Protein 6E1Q (pdb70)

B-factor: mean 49.14, std 18.61, range [23.08, 140.23]

Sequence (569 aa):
MLPKFDPTNQKACLSLLEDLTTNVKQIQDSVLEAILSRNAQTEYLRGFLNGQQVDKQNFKKNVPVVTYEEDIRSYIDRIANGEPSDLICCDRPISVLLTTSSGTSGGVPKLIPLTTEDLEQRISFSSSLYAPLLYKHIDGLSEEGKSLIFYFVTRESKTANGLMVRTMVTSFLKSIKQTNSLQVSPHAITTCADTTQSSMYCQLLCGLLERDNVARLGAPFASSFLKVIKFLEDHWPELCSNIRTGRLSDWITDATCTSGIGKFLTAPNPELASLIEQECSKTSWEAILKRLWPKAKCIESIITGTMAQYIPLLEFYSGGLPLTSSFYGSSECFMGVNFNPLCKPSDVSYTIIPCMGYFEFLEVEPVVVDLVDVKIGHDYEPVVTTFSGLYRYRVGDVLRATGFYNNAPHFCCCFVGRQKVVLSIDMDKTYEDDLLKAVTNAKLLLEPHDLMLMDFTSRVDSSSFPGHYVIYWELGSKVKDAKFEPNRDVMEECCFTVEESLDAVYRKGRKNDKNIGPLEIKVVKPGAFDELMNFFLSRGSSVSSQYKTPRSVTNEEALKILEANVISEFLSRKIPSWE

Organism: Arabidopsis thaliana (NCBI:txid3702)

Solvent-accessible surface area: 24630 Å² total; per-residue (Å²): 149,22,61,208,45,74,72,115,66,80,130,41,0,23,48,24,0,68,67,8,0,59,54,1,87,108,34,8,54,73,3,4,109,20,0,0,56,125,0,17,139,2,55,13,0,106,56,73,6,120,34,89,57,60,51,127,29,0,51,148,50,2,52,54,10,38,6,104,87,11,93,62,49,2,67,75,8,15,110,36,68,82,23,73,7,5,1,62,37,99,14,45,12,0,0,30,14,48,27,71,5,58,72,75,66,23,46,1,2,0,0,64,86,12,20,94,22,13,28,39,0,30,40,0,1,22,2,10,6,77,136,69,6,119,24,9,63,145,27,55,8,3,31,7,7,13,18,29,166,82,66,140,19,95,98,36,32,50,10,37,14,37,55,3,5,53,10,58,16,33,155,130,100,168,112,60,10,41,7,43,0,0,39,70,48,7,88,61,44,59,16,0,11,0,0,3,0,0,10,0,0,23,26,28,87,71,1,3,44,0,6,12,30,13,0,20,25,0,37,64,3,3,84,23,0,74,80,56,47,68,59,0,0,48,6,0,80,74,24,172,27,19,127,96,6,106,28,75,41,2,60,96,37,15,45,164,40,15,105,56,91,56,76,126,22,0,44,76,0,40,112,34,3,75,103,108,54,17,83,20,0,0,74,45,0,0,61,100,1,80,1,0,21,5,71,1,22,16,23,2,42,19,5,22,55,17,0,79,50,24,2,29,67,10,49,8,1,2,0,77,14,38,35,14,10,3,29,0,0,0,4,18,83,1,80,19,138,20,88,83,8,19,6,2,2,0,0,0,10,0,2,1,0,0,24,48,35,191,164,64,36,30,18,2,44,79,9,117,81,46,82,49,1,6,2,0,0,0,2,19,2,6,5,4,9,0,81,4,24,12,7,1,94,0,46,13,104,64,71,85,0,0,41,1,23,45,40,6,89,88,110,59,14,4,35,38,99,123,3,98,5,81,26,44,56,0,17,132,0,0,55,48,0,32,105,54,0,117,106,78,114,15,64,12,55,19,2,0,0,34,41,26,79,95,66,208,61,8,26,0,0,0,0,0,20,6,8,40,142,80,146,144,75,201,74,142,14,72,121,114,15,0,28,62,0,0,32,25,0,0,74,34,6,51,44,69,0,47,64,1,20,106,88,54,147,71,4,5,50,0,16,0,14,9,1,133,82,36,0,11,46,78,0,19,75,27,40,36,95,130,32,45,43,33,17,42,31,78,13,43,5,27,7,123,49,128,91,0,20,155,31,0,56,91,27,34,102,26,84,9,53,3,144,94,105,1,63,68,179

Foldseek 3Di:
DADDDDLVDLVRLVVSLLVQQACQVVLLQVQQLVQCQLLVQQLQNCVFQVRDRHVVSQVVGRDQAACVVCVVVVLVVLQPDALSNFANAGFQAWAFFPDDDPPGTRTATDGPVLLVVVLVVVSSCVSLVCVQFPLLQQAAEQEPAAFADWDGGPNGHTYYHSQLVNVVVCVVVHRYLYFLGSNPHHNPVLLRLLLSVLQCLLCLARHAEYEAAALVSVVVSVVSCLVCLLVSLVCQQALHDDPVNPDPSSVVPSCVRSVGHDNPSSVQLCVQSVDLFLFLVVCSSRVNYQAYEYDCAAQNVQCVVVSNRNNNPRAYFYFFDATSHWGFFGFSNGRDDSVPTKTWGRNNGWFKWWAFDVVDIGGQLPDDAQTKTFIQTGHNSRGRRYTPQWIWGFHDGDNSTTITGTQYGAAFFADPDPDGFGSSLLVVLLVQLQVLCVVVQKGFNDKAKYWDPPDDAIEIEMETEMDGRDPPDDDDDDQVSVLVSQQSSQLSTDQVSQCCQPPVVRYDWYKYFYFYPCLQVVLQVVVVVVPDIPSNDDRHRYDDDPVSVVSSVVRTDDMHTHPDRHDHD

Nearest PDB structures (foldseek):
  6e1q-assembly1_A  TM=1.002E+00  e=0.000E+00  Arabidopsis thaliana
  5kod-assembly2_B  TM=7.067E-01  e=5.929E-73  Arabidopsis thaliana
  4eq4-assembly3_A  TM=7.374E-01  e=7.582E-69  Arabidopsis thaliana
  4l39-assembly2_B  TM=7.148E-01  e=4.940E-66  Arabidopsis thaliana
  4l39-assembly1_A  TM=7.129E-01  e=2.773E-64  Arabidopsis thaliana

GO terms:
  GO:0070406 L-glutamine binding (F, IDA)
  GO:0010249 auxin conjugate metabolic process (P, IDA)
  GO:0005829 cytosol (C, HDA)
  GO:0010249 auxin conjugate metabolic process (P, IMP)

Secondary structure (DSSP, 8-state):
-PPP--TT-HHHHHHHHHHHHHSHHHHHHHHHHHHHHHTTTSHHHHHHHTT--SHHHHHHHSPPB-HHHHHHHHHHHHTT--GGGT-SS-EEEEEEEEEESSSSEEEEEEEHH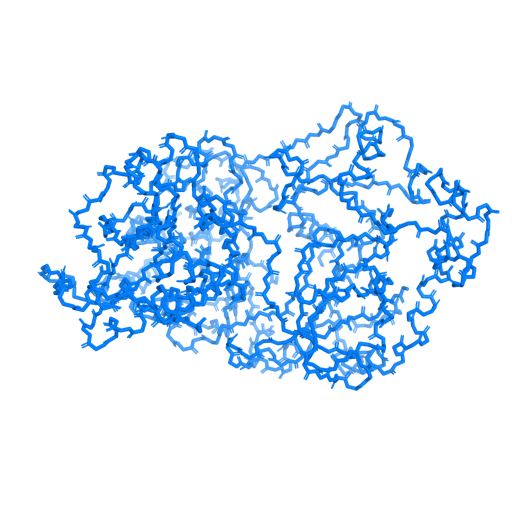HHHHHHHHHHHHHHHHHHHSTTGGGSEEEE-------EE-TT--EEE-HHHHHHHHHHHT--EEE-TTTTS--S-HHHHHHHHHHHHHHTGGGEEEEEEEEHHHHHHHHHHHHHHHHHHHHHHHHT---TT---HHHHHHGGGT--S--HHHHHHHHHHHTSS--TTHHHHHSTT---EEEE-SGGGGGGHHHHHHHHTTPPEE--EEE-SS-EEEE-S-TTS-GGG--EEE-TTS-EEEEEE----EEEGGG--TT-EEEEEEE-SSS--SEE--EEEEEEEEETTEEEEEEEEE--EEE-SSS--EEHHHHHHHHHHHHGGGGGGT-EEEEEEEEEE-SSSSBEEEEEEEEE-S--SS-----HHHHHHHHHHHHHHS-HHHHHIIIII--B---EEEEE-TTHHHHHHHHHHHTT--STT----SS---HHHHHHHHTTEEEEEE--SPPP--

Radius of gyration: 24.75 Å; Cα contacts (8 Å, |Δi|>4): 1142; chains: 1; bounding box: 71×52×59 Å

InterPro domains:
  IPR004993 GH3 family [PTHR31901] (12-582)
  IPR055377 GH3, middle domain [PF23571] (348-427)
  IPR055378 GH3, C-terminal domain [PF23572] (443-565)

Structure (mmCIF, N/CA/C/O backbone):
data_6E1Q
#
_entry.id   6E1Q
#
_cell.length_a   153.798
_cell.length_b   154.789
_cell.length_c   73.424
_cell.angle_alpha   90.00
_cell.angle_beta   90.00
_cell.angle_gamma   90.00
#
_symmetry.space_group_name_H-M   'C 2 2 21'
#
loop_
_entity.id
_entity.type
_entity.pdbx_description
1 polymer 'AtGH3.15 acyl acid amido synthetase'
2 non-polymer 'PHOSPHATE ION'
3 non-polymer '(2,4-DICHLOROPHENOXY)ACETIC ACID'
4 water water
#
loop_
_atom_site.group_PDB
_atom_site.id
_atom_site.type_symbol
_atom_site.label_atom_id
_atom_site.label_alt_id
_atom_site.label_comp_id
_atom_site.label_asym_id
_atom_site.label_entity_id
_atom_site.label_seq_id
_atom_site.pdbx_PDB_ins_code
_atom_site.Cartn_x
_atom_site.Cartn_y
_atom_site.Cartn_z
_atom_site.occupancy
_atom_site.B_iso_or_equiv
_atom_site.auth_seq_id
_atom_site.auth_comp_id
_atom_site.auth_asym_id
_atom_site.auth_atom_id
_atom_site.pdbx_PDB_model_num
ATOM 1 N N . MET A 1 1 ? 21.247 -59.933 26.497 1.00 83.48 1 MET A N 1
ATOM 2 C CA . MET A 1 1 ? 19.834 -59.601 26.315 1.00 86.13 1 MET A CA 1
ATOM 3 C C . MET A 1 1 ? 19.584 -58.126 26.665 1.00 89.07 1 MET A C 1
ATOM 4 O O . MET A 1 1 ? 20.401 -57.494 27.331 1.00 91.29 1 MET A O 1
ATOM 9 N N . LEU A 1 2 ? 18.459 -57.579 26.198 1.00 90.22 2 LEU A N 1
ATOM 10 C CA . LEU A 1 2 ? 17.941 -56.223 26.360 1.00 84.17 2 LEU A CA 1
ATOM 11 C C . LEU A 1 2 ? 17.000 -56.152 27.556 1.00 84.13 2 LEU A C 1
ATOM 12 O O . LEU A 1 2 ? 16.225 -57.085 27.788 1.00 89.51 2 LEU A O 1
ATOM 17 N N . PRO A 1 3 ? 17.032 -55.061 28.319 1.00 81.31 3 PRO A N 1
ATOM 18 C CA . PRO A 1 3 ? 16.154 -54.946 29.487 1.00 84.24 3 PRO A CA 1
ATOM 19 C C . PRO A 1 3 ? 14.724 -54.582 29.110 1.00 88.42 3 PRO A C 1
ATOM 20 O O . PRO A 1 3 ? 14.430 -54.112 28.009 1.00 89.05 3 PRO A O 1
ATOM 24 N N . LYS A 1 4 ? 13.827 -54.816 30.062 1.00 90.86 4 LYS A N 1
ATOM 25 C CA . LYS A 1 4 ? 12.440 -54.402 29.903 1.00 89.41 4 LYS A CA 1
ATOM 26 C C . LYS A 1 4 ? 12.362 -52.885 29.805 1.00 86.74 4 LYS A C 1
ATOM 27 O O . LYS A 1 4 ? 13.003 -52.166 30.578 1.00 84.23 4 LYS A O 1
ATOM 33 N N . PHE A 1 5 ? 11.584 -52.396 28.844 1.00 82.04 5 PHE A N 1
ATOM 34 C CA . PHE A 1 5 ? 11.439 -50.960 28.674 1.00 72.52 5 PHE A CA 1
ATOM 35 C C . PHE A 1 5 ? 10.087 -50.650 28.045 1.00 71.54 5 PHE A C 1
ATOM 36 O O . PHE A 1 5 ? 9.476 -51.487 27.373 1.00 66.73 5 PHE A O 1
ATOM 44 N N . ASP A 1 6 ? 9.643 -49.413 28.263 1.00 64.87 6 ASP A N 1
ATOM 45 C CA . ASP A 1 6 ? 8.380 -48.920 27.734 1.00 62.34 6 ASP A CA 1
ATOM 46 C C . ASP A 1 6 ? 8.632 -48.251 26.389 1.00 57.39 6 ASP A C 1
ATOM 47 O O . ASP A 1 6 ? 9.181 -47.139 26.359 1.00 57.06 6 ASP A O 1
ATOM 52 N N . PRO A 1 7 ? 8.241 -48.864 25.267 1.00 56.43 7 PRO A N 1
ATOM 53 C CA . PRO A 1 7 ? 8.496 -48.242 23.959 1.00 48.04 7 PRO A CA 1
ATOM 54 C C . PRO A 1 7 ? 7.703 -46.976 23.712 1.00 58.67 7 PRO A C 1
ATOM 55 O O . PRO A 1 7 ? 7.965 -46.298 22.711 1.00 57.99 7 PRO A O 1
ATOM 59 N N . THR A 1 8 ? 6.743 -46.632 24.573 1.00 57.47 8 THR A N 1
ATOM 60 C CA . THR A 1 8 ? 6.049 -45.365 24.435 1.00 58.47 8 THR A CA 1
ATOM 61 C C . THR A 1 8 ? 6.754 -44.251 25.182 1.00 55.47 8 THR A C 1
ATOM 62 O O . THR A 1 8 ? 6.386 -43.082 25.018 1.00 61.63 8 THR A O 1
ATOM 66 N N . ASN A 1 9 ? 7.747 -44.587 25.999 1.00 51.30 9 ASN A N 1
ATOM 67 C CA . ASN A 1 9 ? 8.450 -43.609 26.823 1.00 52.49 9 ASN A CA 1
ATOM 68 C C . ASN A 1 9 ? 9.730 -43.215 26.092 1.00 51.89 9 ASN A C 1
ATOM 69 O O . ASN A 1 9 ? 10.768 -43.870 26.200 1.00 44.55 9 ASN A O 1
ATOM 74 N N . GLN A 1 10 ? 9.658 -42.109 25.356 1.00 51.26 10 GLN A N 1
ATOM 75 C CA . GLN A 1 10 ? 10.771 -41.750 24.493 1.00 52.61 10 GLN A CA 1
ATOM 76 C C . GLN A 1 10 ? 12.019 -41.430 25.305 1.00 54.39 10 GLN A C 1
ATOM 77 O O . GLN A 1 10 ? 13.128 -41.826 24.929 1.00 45.63 10 GLN A O 1
ATOM 83 N N . LYS A 1 11 ? 11.865 -40.755 26.442 1.00 49.25 11 LYS A N 1
ATOM 84 C CA . LYS A 1 11 ? 13.051 -40.404 27.218 1.00 54.64 11 LYS A CA 1
ATOM 85 C C . LYS A 1 11 ? 13.688 -41.640 27.840 1.00 50.38 11 LYS A C 1
ATOM 86 O O . LYS A 1 11 ? 14.921 -41.729 27.943 1.00 50.10 11 LYS A O 1
ATOM 92 N N . ALA A 1 12 ? 12.867 -42.605 28.251 1.00 44.67 12 ALA A N 1
ATOM 93 C CA . ALA A 1 12 ? 13.423 -43.841 28.780 1.00 43.02 12 ALA A CA 1
ATOM 94 C C . ALA A 1 12 ? 14.166 -44.610 27.694 1.00 48.62 12 ALA A C 1
ATOM 95 O O . ALA A 1 12 ? 15.210 -45.221 27.959 1.00 46.04 12 ALA A O 1
ATOM 97 N N . CYS A 1 13 ? 13.648 -44.586 26.461 1.00 43.08 13 CYS A N 1
ATOM 98 C CA . CYS A 1 13 ? 14.302 -45.306 25.374 1.00 41.48 13 CYS A CA 1
ATOM 99 C C . CYS A 1 13 ? 15.662 -44.689 25.044 1.00 41.17 13 CYS A C 1
ATOM 100 O O . CYS A 1 13 ? 16.664 -45.404 24.923 1.00 37.81 13 CYS A O 1
ATOM 103 N N . LEU A 1 14 ? 15.713 -43.360 24.895 1.00 38.17 14 LEU A N 1
ATOM 104 C CA . LEU A 1 14 ? 16.969 -42.684 24.588 1.00 37.26 14 LEU A CA 1
ATOM 105 C C . LEU A 1 14 ? 17.975 -42.860 25.716 1.00 43.71 14 LEU A C 1
ATOM 106 O O . LEU A 1 14 ? 19.182 -42.980 25.472 1.00 46.26 14 LEU A O 1
ATOM 111 N N . SER A 1 15 ? 17.498 -42.865 26.965 1.00 37.22 15 SER A N 1
ATOM 112 C CA . SER A 1 15 ? 18.405 -43.103 28.082 1.00 35.50 15 SER A CA 1
ATOM 113 C C . SER A 1 15 ? 18.971 -44.520 28.046 1.00 40.60 15 SER A C 1
ATOM 114 O O . SER A 1 15 ? 20.134 -44.733 28.399 1.00 38.88 15 SER A O 1
ATOM 117 N N . LEU A 1 16 ? 18.183 -45.496 27.602 1.00 37.79 16 LEU A N 1
ATOM 118 C CA . LEU A 1 16 ? 18.700 -46.856 27.485 1.00 37.21 16 LEU A CA 1
ATOM 119 C C . LEU A 1 16 ? 19.746 -46.963 26.373 1.00 37.80 16 LEU A C 1
ATOM 120 O O . LEU A 1 16 ? 20.746 -47.685 26.513 1.00 32.32 16 LEU A O 1
ATOM 125 N N . LEU A 1 17 ? 19.525 -46.271 25.254 1.00 33.14 17 LEU A N 1
ATOM 126 C CA . LEU A 1 17 ? 20.526 -46.274 24.192 1.00 34.49 17 LEU A CA 1
ATOM 127 C C . LEU A 1 17 ? 21.847 -45.687 24.687 1.00 39.08 17 LEU A C 1
ATOM 128 O O . LEU A 1 17 ? 22.926 -46.130 24.274 1.00 34.69 17 LEU A O 1
ATOM 133 N N . GLU A 1 18 ? 21.787 -44.683 25.565 1.00 36.73 18 GLU A N 1
ATOM 134 C CA . GLU A 1 18 ? 23.021 -44.158 26.146 1.00 37.02 18 GLU A CA 1
ATOM 135 C C . GLU A 1 18 ? 23.707 -45.215 27.006 1.00 39.74 18 GLU A C 1
ATOM 136 O O . GLU A 1 18 ? 24.906 -45.454 26.859 1.00 38.82 18 GLU A O 1
ATOM 142 N N . ASP A 1 19 ? 22.953 -45.874 27.897 1.00 41.03 19 ASP A N 1
ATOM 143 C CA . ASP A 1 19 ? 23.498 -46.988 28.676 1.00 43.21 19 ASP A CA 1
ATOM 144 C C . ASP A 1 19 ? 24.167 -48.024 27.781 1.00 41.46 19 ASP A C 1
ATOM 145 O O . ASP A 1 19 ? 25.301 -48.446 28.045 1.00 42.44 19 ASP A O 1
ATOM 150 N N . LEU A 1 20 ? 23.463 -48.454 26.720 1.00 33.68 20 LEU A N 1
ATOM 151 C CA . LEU A 1 20 ? 23.951 -49.533 25.864 1.00 35.27 20 LEU A CA 1
ATOM 152 C C . LEU A 1 20 ? 25.258 -49.175 25.172 1.00 36.28 20 LEU A C 1
ATOM 153 O O . LEU A 1 20 ? 26.081 -50.057 24.928 1.00 37.57 20 LEU A O 1
ATOM 158 N N . THR A 1 21 ? 25.464 -47.906 24.828 1.00 35.30 21 THR A N 1
ATOM 159 C CA . THR A 1 21 ? 26.690 -47.489 24.152 1.00 29.62 21 THR A CA 1
ATOM 160 C C . THR A 1 21 ? 27.756 -46.989 25.121 1.00 34.32 21 THR A C 1
ATOM 161 O O . THR A 1 21 ? 28.838 -46.580 24.682 1.00 30.35 21 THR A O 1
ATOM 165 N N . THR A 1 22 ? 27.482 -47.017 26.427 1.00 30.53 22 THR A N 1
ATOM 166 C CA . THR A 1 22 ? 28.452 -46.608 27.439 1.00 33.97 22 THR A CA 1
ATOM 167 C C . THR A 1 22 ? 29.107 -47.804 28.122 1.00 35.51 22 THR A C 1
ATOM 168 O O . THR A 1 22 ? 30.325 -47.838 28.284 1.00 40.71 22 THR A O 1
ATOM 172 N N . ASN A 1 23 ? 28.320 -48.803 28.499 1.00 37.89 23 ASN A N 1
ATOM 173 C CA . ASN A 1 23 ? 28.835 -49.978 29.201 1.00 38.95 23 ASN A CA 1
ATOM 174 C C . ASN A 1 23 ? 29.183 -51.101 28.233 1.00 35.60 23 ASN A C 1
ATOM 175 O O . ASN A 1 23 ? 28.790 -52.256 28.407 1.00 38.22 23 ASN A O 1
ATOM 180 N N . VAL A 1 24 ? 29.968 -50.753 27.215 1.00 34.65 24 VAL A N 1
ATOM 181 C CA . VAL A 1 24 ? 30.159 -51.657 26.085 1.00 40.77 24 VAL A CA 1
ATOM 182 C C . VAL A 1 24 ? 30.951 -52.892 26.509 1.00 39.14 24 VAL A C 1
ATOM 183 O O . VAL A 1 24 ? 30.557 -54.026 26.224 1.00 38.07 24 VAL A O 1
ATOM 187 N N . LYS A 1 25 ? 32.059 -52.693 27.225 1.00 38.08 25 LYS A N 1
ATOM 188 C CA . LYS A 1 25 ? 32.911 -53.820 27.599 1.00 41.51 25 LYS A CA 1
ATOM 189 C C . LYS A 1 25 ? 32.153 -54.803 28.487 1.00 44.24 25 LYS A C 1
ATOM 190 O O . LYS A 1 25 ? 32.183 -56.020 28.255 1.00 40.23 25 LYS A O 1
ATOM 196 N N . GLN A 1 26 ? 31.413 -54.281 29.467 1.00 38.31 26 GLN A N 1
ATOM 197 C CA . GLN A 1 26 ? 30.649 -55.135 30.368 1.00 45.48 26 GLN A CA 1
ATOM 198 C C . GLN A 1 26 ? 29.535 -55.872 29.630 1.00 44.47 26 GLN A C 1
ATOM 199 O O . GLN A 1 26 ? 29.294 -57.057 29.880 1.00 41.44 26 GLN A O 1
ATOM 205 N N . ILE A 1 27 ? 28.835 -55.189 28.721 1.00 43.52 27 ILE A N 1
ATOM 206 C CA . ILE A 1 27 ? 27.736 -55.840 28.018 1.00 39.04 27 ILE A CA 1
ATOM 207 C C . ILE A 1 27 ? 28.264 -56.935 27.097 1.00 38.82 27 ILE A C 1
ATOM 208 O O . ILE A 1 27 ? 27.743 -58.057 27.074 1.00 45.24 27 ILE A O 1
ATOM 213 N N . GLN A 1 28 ? 29.299 -56.627 26.319 1.00 35.01 28 GLN A N 1
ATOM 214 C CA . GLN A 1 28 ? 29.925 -57.650 25.484 1.00 37.93 28 GLN A CA 1
ATOM 215 C C . GLN A 1 28 ? 30.297 -58.893 26.289 1.00 38.64 28 GLN A C 1
ATOM 216 O O . GLN A 1 28 ? 29.931 -60.016 25.920 1.00 39.10 28 GLN A O 1
ATOM 222 N N . ASP A 1 29 ? 31.009 -58.712 27.409 1.00 41.13 29 ASP A N 1
ATOM 223 C CA . ASP A 1 29 ? 31.429 -59.867 28.200 1.00 40.95 29 ASP A CA 1
ATOM 224 C C . ASP A 1 29 ? 30.222 -60.617 28.756 1.00 46.07 29 ASP A C 1
ATOM 225 O O . ASP A 1 29 ? 30.233 -61.852 28.842 1.00 47.33 29 ASP A O 1
ATOM 230 N N . SER A 1 30 ? 29.165 -59.885 29.123 1.00 41.25 30 SER A N 1
ATOM 231 C CA . SER A 1 30 ? 27.933 -60.525 29.581 1.00 48.35 30 SER A CA 1
ATOM 232 C C . SER A 1 30 ? 27.295 -61.355 28.472 1.00 47.61 30 SER A C 1
ATOM 233 O O . SER A 1 30 ? 26.853 -62.485 28.712 1.00 44.32 30 SER A O 1
ATOM 236 N N . VAL A 1 31 ? 27.227 -60.796 27.258 1.00 44.16 31 VAL A N 1
ATOM 237 C CA . VAL A 1 31 ? 26.662 -61.508 26.109 1.00 42.28 31 VAL A CA 1
ATOM 238 C C . VAL A 1 31 ? 27.422 -62.806 25.864 1.00 37.26 31 VAL A C 1
ATOM 239 O O . VAL A 1 31 ? 26.827 -63.883 25.728 1.00 40.91 31 VAL A O 1
ATOM 243 N N . LEU A 1 32 ? 28.753 -62.718 25.808 1.00 39.19 32 LEU A N 1
ATOM 244 C CA . LEU A 1 32 ? 29.572 -63.899 25.547 1.00 43.37 32 LEU A CA 1
ATOM 245 C C . LEU A 1 32 ? 29.337 -64.979 26.601 1.00 46.71 32 LEU A C 1
ATOM 246 O O . LEU A 1 32 ? 29.135 -66.159 26.276 1.00 43.79 32 LEU A O 1
ATOM 251 N N . GLU A 1 33 ? 29.363 -64.593 27.876 1.00 44.74 33 GLU A N 1
ATOM 252 C CA . GLU A 1 33 ? 29.120 -65.573 28.926 1.00 53.10 33 GLU A CA 1
ATOM 253 C C . GLU A 1 33 ? 27.753 -66.227 28.764 1.00 43.36 33 GLU A C 1
ATOM 254 O O . GLU A 1 33 ? 27.611 -67.437 28.961 1.00 43.93 33 GLU A O 1
ATOM 260 N N . ALA A 1 34 ? 26.737 -65.450 28.387 1.00 44.04 34 ALA A N 1
ATOM 261 C CA . ALA A 1 34 ? 25.400 -66.019 28.241 1.00 44.87 34 ALA A CA 1
ATOM 262 C C . ALA A 1 34 ? 25.349 -67.011 27.087 1.00 42.89 34 ALA A C 1
ATOM 263 O O . ALA A 1 34 ? 24.788 -68.104 27.222 1.00 38.68 34 ALA A O 1
ATOM 265 N N . ILE A 1 35 ? 25.950 -66.658 25.949 1.00 41.70 35 ILE A N 1
ATOM 266 C CA . ILE A 1 35 ? 25.920 -67.549 24.791 1.00 36.28 35 ILE A CA 1
ATOM 267 C C . ILE A 1 35 ? 26.651 -68.846 25.093 1.00 41.43 35 ILE A C 1
ATOM 268 O O . ILE A 1 35 ? 26.140 -69.942 24.826 1.00 44.90 35 ILE A O 1
ATOM 273 N N . LEU A 1 36 ? 27.868 -68.739 25.643 1.00 44.45 36 LEU A N 1
ATOM 274 C CA . LEU A 1 36 ? 28.665 -69.931 25.905 1.00 48.67 36 LEU A CA 1
ATOM 275 C C . LEU A 1 36 ? 28.044 -70.800 26.989 1.00 55.92 36 LEU A C 1
ATOM 276 O O . LEU A 1 36 ? 28.159 -72.032 26.936 1.00 60.05 36 LEU A O 1
ATOM 281 N N . SER A 1 37 ? 27.397 -70.188 27.985 1.00 55.88 37 SER A N 1
ATOM 282 C CA . SER A 1 37 ? 26.764 -70.982 29.037 1.00 58.13 37 SER A CA 1
ATOM 283 C C . SER A 1 37 ? 25.516 -71.687 28.516 1.00 47.87 37 SER A C 1
ATOM 284 O O . SER A 1 37 ? 25.342 -72.890 28.721 1.00 46.83 37 SER A O 1
ATOM 287 N N . ARG A 1 38 ? 24.643 -70.955 27.823 1.00 45.68 38 ARG A N 1
ATOM 288 C CA . ARG A 1 38 ? 23.385 -71.543 27.376 1.00 47.60 38 ARG A CA 1
ATOM 289 C C . ARG A 1 38 ? 23.598 -72.593 26.292 1.00 51.03 38 ARG A C 1
ATOM 290 O O . ARG A 1 38 ? 22.806 -73.539 26.194 1.00 43.69 38 ARG A O 1
ATOM 298 N N . ASN A 1 39 ? 24.662 -72.468 25.491 1.00 44.13 39 ASN A N 1
ATOM 299 C CA . ASN A 1 39 ? 24.886 -73.358 24.355 1.00 43.54 39 ASN A CA 1
ATOM 300 C C . ASN A 1 39 ? 26.010 -74.357 24.598 1.00 48.50 39 ASN A C 1
ATOM 301 O O . ASN A 1 39 ? 26.521 -74.953 23.643 1.00 44.38 39 ASN A O 1
ATOM 306 N N . ALA A 1 40 ? 26.369 -74.577 25.865 1.00 51.30 40 ALA A N 1
ATOM 307 C CA . ALA A 1 40 ? 27.539 -75.378 26.208 1.00 47.99 40 ALA A CA 1
ATOM 308 C C . ALA A 1 40 ? 27.385 -76.842 25.815 1.00 50.79 40 ALA A C 1
ATOM 309 O O . ALA A 1 40 ? 28.389 -77.539 25.632 1.00 47.05 40 ALA A O 1
ATOM 311 N N . GLN A 1 41 ? 26.158 -77.346 25.713 1.00 50.31 41 GLN A N 1
ATOM 312 C CA . GLN A 1 41 ? 25.973 -78.744 25.359 1.00 48.47 41 GLN A CA 1
ATOM 313 C C . GLN A 1 41 ? 25.511 -78.932 23.918 1.00 48.33 41 GLN A C 1
ATOM 314 O O . GLN A 1 41 ? 25.164 -80.055 23.540 1.00 52.16 41 GLN A O 1
ATOM 320 N N . THR A 1 42 ? 25.508 -77.873 23.101 1.00 43.49 42 THR A N 1
ATOM 321 C CA . THR A 1 42 ? 25.280 -78.065 21.671 1.00 42.32 42 THR A CA 1
ATOM 322 C C . THR A 1 42 ? 26.406 -78.907 21.079 1.00 45.43 42 THR A C 1
ATOM 323 O O . THR A 1 42 ? 27.533 -78.929 21.586 1.00 44.08 42 THR A O 1
ATOM 327 N N . GLU A 1 43 ? 26.096 -79.618 19.998 1.00 45.70 43 GLU A N 1
ATOM 328 C CA . GLU A 1 43 ? 27.141 -80.401 19.347 1.00 49.15 43 GLU A CA 1
ATOM 329 C C . GLU A 1 43 ? 28.276 -79.500 18.887 1.00 37.82 43 GLU A C 1
ATOM 330 O O . GLU A 1 43 ? 29.448 -79.825 19.072 1.00 38.86 43 GLU A O 1
ATOM 336 N N . TYR A 1 44 ? 27.941 -78.334 18.334 1.00 38.56 44 TYR A N 1
ATOM 337 C CA . TYR A 1 44 ? 28.971 -77.449 17.794 1.00 44.07 44 TYR A CA 1
ATOM 338 C C . TYR A 1 44 ? 29.911 -76.944 18.887 1.00 43.70 44 TYR A C 1
ATOM 339 O O . TYR A 1 44 ? 31.137 -77.056 18.771 1.00 43.57 44 TYR A O 1
ATOM 348 N N . LEU A 1 45 ? 29.357 -76.372 19.955 1.00 48.23 45 LEU A N 1
ATOM 349 C CA . LEU A 1 45 ? 30.209 -75.707 20.939 1.00 53.45 45 LEU A CA 1
ATOM 350 C C . LEU A 1 45 ? 30.964 -76.714 21.794 1.00 58.41 45 LEU A C 1
ATOM 351 O O . LEU A 1 45 ? 32.145 -76.511 22.105 1.00 63.69 45 LEU A O 1
ATOM 356 N N . ARG A 1 46 ? 30.303 -77.810 22.177 1.00 61.50 46 ARG A N 1
ATOM 357 C CA . ARG A 1 46 ? 30.935 -78.789 23.054 1.00 71.73 46 ARG A CA 1
ATOM 358 C C . ARG A 1 46 ? 32.165 -79.402 22.394 1.00 68.66 46 ARG A C 1
ATOM 359 O O . ARG A 1 46 ? 33.148 -79.721 23.074 1.00 69.31 46 ARG A O 1
ATOM 367 N N . GLY A 1 47 ? 32.138 -79.548 21.068 1.00 58.54 47 GLY A N 1
ATOM 368 C CA . GLY A 1 47 ? 33.277 -80.098 20.361 1.00 53.72 47 GLY A CA 1
ATOM 369 C C . GLY A 1 47 ? 34.535 -79.268 20.485 1.00 58.87 47 GLY A C 1
ATOM 370 O O . GLY A 1 47 ? 35.643 -79.803 20.346 1.00 56.88 47 GLY A O 1
ATOM 371 N N . PHE A 1 48 ? 34.397 -77.977 20.759 1.00 58.63 48 PHE A N 1
ATOM 372 C CA . PHE A 1 48 ? 35.546 -77.096 20.922 1.00 57.08 48 PHE A CA 1
ATOM 373 C C . PHE A 1 48 ? 35.821 -76.712 22.366 1.00 53.27 48 PHE A C 1
ATOM 374 O O . PHE A 1 48 ? 36.980 -76.561 22.743 1.00 55.93 48 PHE A O 1
ATOM 382 N N . LEU A 1 49 ? 34.786 -76.533 23.184 1.00 55.58 49 LEU A N 1
ATOM 383 C CA . LEU A 1 49 ? 34.949 -75.962 24.517 1.00 59.13 49 LEU A CA 1
ATOM 384 C C . LEU A 1 49 ? 34.825 -76.987 25.633 1.00 64.54 49 LEU A C 1
ATOM 385 O O . LEU A 1 49 ? 35.384 -76.773 26.715 1.00 67.03 49 LEU A O 1
ATOM 390 N N . ASN A 1 50 ? 34.110 -78.089 25.389 1.00 65.28 50 ASN A N 1
ATOM 391 C CA . ASN A 1 50 ? 33.900 -79.145 26.381 1.00 73.03 50 ASN A CA 1
ATOM 392 C C . ASN A 1 50 ? 33.390 -78.576 27.703 1.00 71.91 50 ASN A C 1
ATOM 393 O O . ASN A 1 50 ? 33.759 -79.033 28.787 1.00 77.09 50 ASN A O 1
ATOM 398 N N . GLY A 1 51 ? 32.534 -77.555 27.610 1.00 67.11 51 GLY A N 1
ATOM 399 C CA . GLY A 1 51 ? 31.869 -76.991 28.766 1.00 68.31 51 GLY A CA 1
ATOM 400 C C . GLY A 1 51 ? 32.431 -75.681 29.280 1.00 67.98 51 GLY A C 1
ATOM 401 O O . GLY A 1 51 ? 31.763 -75.022 30.083 1.00 70.51 51 GLY A O 1
ATOM 402 N N A GLN A 1 52 ? 33.632 -75.292 28.853 0.51 67.80 52 GLN A N 1
ATOM 403 N N B GLN A 1 52 ? 33.632 -75.290 28.857 0.49 67.87 52 GLN A N 1
ATOM 404 C CA A GLN A 1 52 ? 34.194 -74.015 29.272 0.51 66.53 52 GLN A CA 1
ATOM 405 C CA B GLN A 1 52 ? 34.195 -74.019 29.291 0.49 66.55 52 GLN A CA 1
ATOM 406 C C A GLN A 1 52 ? 33.340 -72.869 28.748 0.51 63.91 52 GLN A C 1
ATOM 407 C C B GLN A 1 52 ? 33.366 -72.863 28.744 0.49 63.98 52 GLN A C 1
ATOM 408 O O A GLN A 1 52 ? 32.797 -72.933 27.641 0.51 60.28 52 GLN A O 1
ATOM 409 O O B GLN A 1 52 ? 32.866 -72.915 27.616 0.49 60.31 52 GLN A O 1
ATOM 420 N N . VAL A 1 53 ? 33.219 -71.815 29.554 1.00 62.61 53 VAL A N 1
ATOM 421 C CA . VAL A 1 53 ? 32.461 -70.625 29.179 1.00 61.09 53 VAL A CA 1
ATOM 422 C C . VAL A 1 53 ? 33.290 -69.355 29.258 1.00 61.79 53 VAL A C 1
ATOM 423 O O . VAL A 1 53 ? 32.774 -68.274 28.963 1.00 62.80 53 VAL A O 1
ATOM 427 N N . ASP A 1 54 ? 34.555 -69.451 29.646 1.00 59.54 54 ASP A N 1
ATOM 428 C CA . ASP A 1 54 ? 35.403 -68.283 29.817 1.00 60.23 54 ASP A CA 1
ATOM 429 C C . ASP A 1 54 ? 35.860 -67.754 28.463 1.00 57.58 54 ASP A C 1
ATOM 430 O O . ASP A 1 54 ? 35.908 -68.481 27.467 1.00 55.07 54 ASP A O 1
ATOM 435 N N . LYS A 1 55 ? 36.230 -66.470 28.445 1.00 61.30 55 LYS A N 1
ATOM 436 C CA . LYS A 1 55 ? 36.553 -65.823 27.176 1.00 64.02 55 LYS A CA 1
ATOM 437 C C . LYS A 1 55 ? 37.838 -66.378 26.573 1.00 59.98 55 LYS A C 1
ATOM 438 O O . LYS A 1 55 ? 37.932 -66.550 25.349 1.00 57.91 55 LYS A O 1
ATOM 444 N N . GLN A 1 56 ? 38.834 -66.672 27.408 1.00 58.61 56 GLN A N 1
ATOM 445 C CA . GLN A 1 56 ? 40.138 -67.057 26.877 1.00 71.30 56 GLN A CA 1
ATOM 446 C C . GLN A 1 56 ? 40.095 -68.431 26.218 1.00 64.23 56 GLN A C 1
ATOM 447 O O . GLN A 1 56 ? 40.721 -68.643 25.173 1.00 66.38 56 GLN A O 1
ATOM 453 N N . ASN A 1 57 ? 39.371 -69.381 26.808 1.00 58.66 57 ASN A N 1
ATOM 454 C CA . ASN A 1 57 ? 39.176 -70.658 26.133 1.00 58.82 57 ASN A CA 1
ATOM 455 C C . ASN A 1 57 ? 38.383 -70.484 24.843 1.00 61.41 57 ASN A C 1
ATOM 456 O O . ASN A 1 57 ? 38.625 -71.191 23.857 1.00 60.93 57 ASN A O 1
ATOM 461 N N . PHE A 1 58 ? 37.433 -69.547 24.833 1.00 57.43 58 PHE A N 1
ATOM 462 C CA . PHE A 1 58 ? 36.704 -69.227 23.613 1.00 51.87 58 PHE A CA 1
ATOM 463 C C . PHE A 1 58 ? 37.665 -68.790 22.515 1.00 53.72 58 PHE A C 1
ATOM 464 O O . PHE A 1 58 ? 37.668 -69.355 21.416 1.00 54.59 58 PHE A O 1
ATOM 472 N N . LYS A 1 59 ? 38.536 -67.819 22.820 1.00 56.90 59 LYS A N 1
ATOM 473 C CA . LYS A 1 59 ? 39.431 -67.265 21.808 1.00 52.61 59 LYS A CA 1
ATOM 474 C C . LYS A 1 59 ? 40.441 -68.293 21.328 1.00 55.83 59 LYS A C 1
ATOM 475 O O . LYS A 1 59 ? 40.802 -68.296 20.147 1.00 62.19 59 LYS A O 1
ATOM 481 N N . LYS A 1 60 ? 40.881 -69.187 22.217 1.00 53.40 60 LYS A N 1
ATOM 482 C CA . LYS A 1 60 ? 41.873 -70.196 21.876 1.00 56.39 60 LYS A CA 1
ATOM 483 C C . LYS A 1 60 ? 41.277 -71.355 21.076 1.00 59.83 60 LYS A C 1
ATOM 484 O O . LYS A 1 60 ? 41.889 -71.813 20.107 1.00 61.17 60 LYS A O 1
ATOM 490 N N . ASN A 1 61 ? 40.091 -71.844 21.451 1.00 60.77 61 ASN A N 1
ATOM 491 C CA . ASN A 1 61 ? 39.630 -73.139 20.953 1.00 54.64 61 ASN A CA 1
ATOM 492 C C . ASN A 1 61 ? 38.543 -73.071 19.887 1.00 57.56 61 ASN A C 1
ATOM 493 O O . ASN A 1 61 ? 38.346 -74.059 19.175 1.00 59.72 61 ASN A O 1
ATOM 498 N N . VAL A 1 62 ? 37.817 -71.972 19.776 1.00 53.46 62 VAL A N 1
ATOM 499 C CA . VAL A 1 62 ? 36.720 -71.865 18.799 1.00 50.22 62 VAL A CA 1
ATOM 500 C C . VAL A 1 62 ? 37.288 -71.236 17.544 1.00 49.48 62 VAL A C 1
ATOM 501 O O . VAL A 1 62 ? 37.839 -70.132 17.598 1.00 50.91 62 VAL A O 1
ATOM 505 N N . PRO A 1 63 ? 37.185 -71.894 16.386 1.00 56.57 63 PRO A N 1
ATOM 506 C CA . PRO A 1 63 ? 37.783 -71.347 15.170 1.00 52.70 63 PRO A CA 1
ATOM 507 C C . PRO A 1 63 ? 36.941 -70.241 14.554 1.00 49.71 63 PRO A C 1
ATOM 508 O O . PRO A 1 63 ? 35.715 -70.179 14.704 1.00 39.91 63 PRO A O 1
ATOM 512 N N . VAL A 1 64 ? 37.626 -69.358 13.837 1.00 48.88 64 VAL A N 1
ATOM 513 C CA . VAL A 1 64 ? 36.951 -68.344 13.035 1.00 44.55 64 VAL A CA 1
ATOM 514 C C . VAL A 1 64 ? 36.541 -68.993 11.721 1.00 40.16 64 VAL A C 1
ATOM 515 O O . VAL A 1 64 ? 37.385 -69.528 10.997 1.00 46.77 64 VAL A O 1
ATOM 519 N N . VAL A 1 65 ? 35.246 -68.942 11.407 1.00 40.05 65 VAL A N 1
ATOM 520 C CA . VAL A 1 65 ? 34.697 -69.736 10.322 1.00 44.02 65 VAL A CA 1
ATOM 521 C C . VAL A 1 65 ? 33.962 -68.842 9.338 1.00 41.36 65 VAL A C 1
ATOM 522 O O . VAL A 1 65 ? 33.615 -67.698 9.639 1.00 40.53 65 VAL A O 1
ATOM 526 N N . THR A 1 66 ? 33.736 -69.391 8.144 1.00 35.34 66 THR A N 1
AT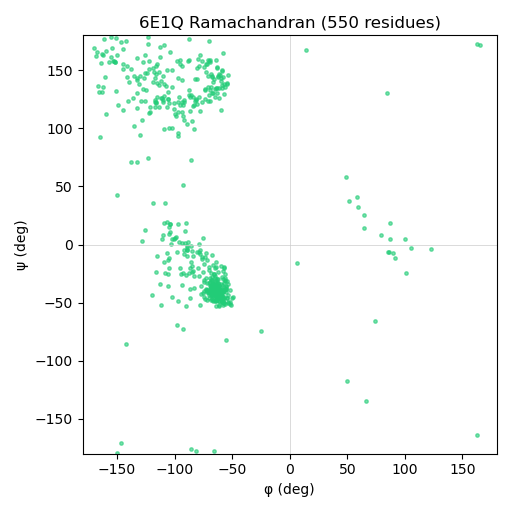OM 527 C CA . THR A 1 66 ? 32.852 -68.828 7.134 1.00 32.79 66 THR A CA 1
ATOM 528 C C . THR A 1 66 ? 31.609 -69.699 7.019 1.00 38.72 66 THR A C 1
ATOM 529 O O . THR A 1 66 ? 31.544 -70.794 7.581 1.00 36.41 66 THR A O 1
ATOM 533 N N . TYR A 1 67 ? 30.628 -69.208 6.251 1.00 39.27 67 TYR A N 1
ATOM 534 C CA . TYR A 1 67 ? 29.441 -70.006 5.959 1.00 30.23 67 TYR A CA 1
ATOM 535 C C . TYR A 1 67 ? 29.821 -71.366 5.393 1.00 36.48 67 TYR A C 1
ATOM 536 O O . TYR A 1 67 ? 29.221 -72.388 5.757 1.00 33.53 67 TYR A O 1
ATOM 545 N N A GLU A 1 68 ? 30.837 -71.404 4.528 0.51 34.98 68 GLU A N 1
ATOM 546 N N B GLU A 1 68 ? 30.821 -71.392 4.502 0.49 35.24 68 GLU A N 1
ATOM 547 C CA A GLU A 1 68 ? 31.255 -72.668 3.928 0.51 40.06 68 GLU A CA 1
ATOM 548 C CA B GLU A 1 68 ? 31.312 -72.638 3.917 0.49 40.27 68 GLU A CA 1
ATOM 549 C C A GLU A 1 68 ? 31.627 -73.699 4.989 0.51 39.34 68 GLU A C 1
ATOM 550 C C B GLU A 1 68 ? 31.631 -73.683 4.982 0.49 39.32 68 GLU A C 1
ATOM 551 O O A GLU A 1 68 ? 31.350 -74.893 4.826 0.51 40.09 68 GLU A O 1
ATOM 552 O O B GLU A 1 68 ? 31.319 -74.867 4.816 0.49 40.00 68 GLU A O 1
ATOM 563 N N . ASP A 1 69 ? 32.256 -73.265 6.084 1.00 36.16 69 ASP A N 1
ATOM 564 C CA . ASP A 1 69 ? 32.728 -74.235 7.069 1.00 38.72 69 ASP A CA 1
ATOM 565 C C . ASP A 1 69 ? 31.583 -74.815 7.890 1.00 35.51 69 ASP A C 1
ATOM 566 O O . ASP A 1 69 ? 31.707 -75.921 8.418 1.00 39.45 69 ASP A O 1
ATOM 571 N N . ILE A 1 70 ? 30.487 -74.081 8.058 1.00 28.91 70 ILE A N 1
ATOM 572 C CA . ILE A 1 70 ? 29.416 -74.537 8.932 1.00 39.57 70 ILE A CA 1
ATOM 573 C C . ILE A 1 70 ? 28.150 -74.913 8.173 1.00 38.20 70 ILE A C 1
ATOM 574 O O . ILE A 1 70 ? 27.149 -75.276 8.806 1.00 34.36 70 ILE A O 1
ATOM 579 N N . ARG A 1 71 ? 28.167 -74.880 6.837 1.00 35.40 71 ARG A N 1
ATOM 580 C CA . ARG A 1 71 ? 26.952 -75.178 6.082 1.00 30.50 71 ARG A CA 1
ATOM 581 C C . ARG A 1 71 ? 26.384 -76.556 6.419 1.00 31.82 71 ARG A C 1
ATOM 582 O O . ARG A 1 71 ? 25.154 -76.749 6.400 1.00 31.61 71 ARG A O 1
ATOM 590 N N . SER A 1 72 ? 27.253 -77.524 6.730 1.00 31.65 72 SER A N 1
ATOM 591 C CA . SER A 1 72 ? 26.778 -78.884 6.972 1.00 31.94 72 SER A CA 1
ATOM 592 C C . SER A 1 72 ? 25.842 -78.954 8.177 1.00 34.43 72 SER A C 1
ATOM 593 O O . SER A 1 72 ? 24.858 -79.704 8.157 1.00 31.15 72 SER A O 1
ATOM 596 N N . TYR A 1 73 ? 26.142 -78.199 9.247 1.00 28.86 73 TYR A N 1
ATOM 597 C CA . TYR A 1 73 ? 25.231 -78.136 10.388 1.00 31.67 73 TYR A CA 1
ATOM 598 C C . TYR A 1 73 ? 23.855 -77.631 9.961 1.00 31.36 73 TYR A C 1
ATOM 599 O O . TYR A 1 73 ? 22.822 -78.182 10.359 1.00 33.58 73 TYR A O 1
ATOM 608 N N . ILE A 1 74 ? 23.822 -76.574 9.153 1.00 34.41 74 ILE A N 1
ATOM 609 C CA . ILE A 1 74 ? 22.542 -76.024 8.711 1.00 33.15 74 ILE A CA 1
ATOM 610 C C . ILE A 1 74 ? 21.792 -77.035 7.850 1.00 31.99 74 ILE A C 1
ATOM 611 O O . ILE A 1 74 ? 20.574 -77.212 7.993 1.00 31.80 74 ILE A O 1
ATOM 616 N N . ASP A 1 75 ? 22.507 -77.723 6.949 1.00 32.24 75 ASP A N 1
ATOM 617 C CA . ASP A 1 75 ? 21.862 -78.732 6.114 1.00 37.62 75 ASP A CA 1
ATOM 618 C C . ASP A 1 75 ? 21.317 -79.875 6.967 1.00 38.05 75 ASP A C 1
ATOM 619 O O . ASP A 1 75 ? 20.221 -80.387 6.706 1.00 31.66 75 ASP A O 1
ATOM 624 N N . ARG A 1 76 ? 22.061 -80.293 7.996 1.00 29.75 76 ARG A N 1
ATOM 625 C CA . ARG A 1 76 ? 21.562 -81.387 8.828 1.00 29.50 76 ARG A CA 1
ATOM 626 C C . ARG A 1 76 ? 20.319 -80.970 9.599 1.00 31.50 76 ARG A C 1
ATOM 627 O O . ARG A 1 76 ? 19.386 -81.773 9.750 1.00 29.33 76 ARG A O 1
ATOM 635 N N . ILE A 1 77 ? 20.272 -79.724 10.085 1.00 26.78 77 ILE A N 1
ATOM 636 C CA . ILE A 1 77 ? 19.049 -79.290 10.754 1.00 31.61 77 ILE A CA 1
ATOM 637 C C . ILE A 1 77 ? 17.903 -79.232 9.755 1.00 32.66 77 ILE A C 1
ATOM 638 O O . ILE A 1 77 ? 16.772 -79.660 10.045 1.00 32.63 77 ILE A O 1
ATOM 643 N N . ALA A 1 78 ? 18.183 -78.709 8.557 1.00 30.65 78 ALA A N 1
ATOM 644 C CA . ALA A 1 78 ? 17.175 -78.660 7.507 1.00 34.99 78 ALA A CA 1
ATOM 645 C C . ALA A 1 78 ? 16.616 -80.041 7.214 1.00 37.38 78 ALA A C 1
ATOM 646 O O . ALA A 1 78 ? 15.448 -80.169 6.806 1.00 31.82 78 ALA A O 1
ATOM 648 N N . ASN A 1 79 ? 17.421 -81.083 7.435 1.00 30.34 79 ASN A N 1
ATOM 649 C CA . ASN A 1 79 ? 17.010 -82.450 7.149 1.00 28.63 79 ASN A CA 1
ATOM 650 C C . ASN A 1 79 ? 16.321 -83.142 8.322 1.00 29.66 79 ASN A C 1
ATOM 651 O O . ASN A 1 79 ? 15.843 -84.279 8.169 1.00 34.58 79 ASN A O 1
ATOM 656 N N . GLY A 1 80 ? 16.246 -82.509 9.484 1.00 34.19 80 GLY A N 1
ATOM 657 C CA . GLY A 1 80 ? 15.520 -83.084 10.606 1.00 31.98 80 GLY A CA 1
ATOM 658 C C . GLY A 1 80 ? 16.327 -83.276 11.877 1.00 35.40 80 GLY A C 1
ATOM 659 O O . GLY A 1 80 ? 15.751 -83.701 12.888 1.00 35.71 80 GLY A O 1
ATOM 660 N N . GLU A 1 81 ? 17.632 -83.002 11.887 1.00 31.25 81 GLU A N 1
ATOM 661 C CA . GLU A 1 81 ? 18.387 -83.128 13.127 1.00 34.61 81 GLU A CA 1
ATOM 662 C C . GLU A 1 81 ? 18.053 -81.954 14.054 1.00 32.51 81 GLU A C 1
ATOM 663 O O . GLU A 1 81 ? 17.679 -80.876 13.590 1.00 31.53 81 GLU A O 1
ATOM 669 N N . PRO A 1 82 ? 18.167 -82.137 15.368 1.00 37.91 82 PRO A N 1
ATOM 670 C CA . PRO A 1 82 ? 17.646 -81.114 16.286 1.00 39.44 82 PRO A CA 1
ATOM 671 C C . PRO A 1 82 ? 18.483 -79.842 16.282 1.00 39.95 82 PRO A C 1
ATOM 672 O O . PRO A 1 82 ? 19.654 -79.819 15.890 1.00 37.28 82 PRO A O 1
ATOM 676 N N . SER A 1 83 ? 17.834 -78.759 16.727 1.00 35.96 83 SER A N 1
ATOM 677 C CA . SER A 1 83 ? 18.475 -77.444 16.804 1.00 39.59 83 SER A CA 1
ATOM 678 C C . SER A 1 83 ? 19.755 -77.452 17.635 1.00 38.77 83 SER A C 1
ATOM 679 O O . SER A 1 83 ? 20.631 -76.602 17.407 1.00 39.23 83 SER A O 1
ATOM 682 N N . ASP A 1 84 ? 19.894 -78.395 18.581 1.00 35.45 84 ASP A N 1
ATOM 683 C CA . ASP A 1 84 ? 21.050 -78.408 19.476 1.00 38.89 84 ASP A CA 1
ATOM 684 C C . ASP A 1 84 ? 22.326 -78.907 18.815 1.00 39.36 84 ASP A C 1
ATOM 685 O O . ASP A 1 84 ? 23.329 -79.093 19.515 1.00 39.58 84 ASP A O 1
ATOM 690 N N . LEU A 1 85 ? 22.317 -79.173 17.508 1.00 35.70 85 LEU A N 1
ATOM 691 C CA . LEU A 1 85 ? 23.588 -79.210 16.792 1.00 33.42 85 LEU A CA 1
ATOM 692 C C . LEU A 1 85 ? 24.343 -77.899 16.999 1.00 37.20 85 LEU A C 1
ATOM 693 O O . LEU A 1 85 ? 25.573 -77.894 17.126 1.00 37.00 85 LEU A O 1
ATOM 698 N N . ILE A 1 86 ? 23.621 -76.774 17.017 1.00 32.53 86 ILE A N 1
ATOM 699 C CA . ILE A 1 86 ? 24.249 -75.457 17.090 1.00 35.56 86 ILE A CA 1
ATOM 700 C C . ILE A 1 86 ? 23.619 -74.536 18.127 1.00 36.70 86 ILE A C 1
ATOM 701 O O . ILE A 1 86 ? 24.276 -73.577 18.573 1.00 38.47 86 ILE A O 1
ATOM 706 N N A CYS A 1 87 ? 22.380 -74.755 18.553 0.81 38.99 87 CYS A N 1
ATOM 707 N N B CYS A 1 87 ? 22.369 -74.741 18.535 0.19 39.90 87 CYS A N 1
ATOM 708 C CA A CYS A 1 87 ? 21.665 -73.767 19.347 0.81 42.41 87 CYS A CA 1
ATOM 709 C CA B CYS A 1 87 ? 21.670 -73.762 19.355 0.19 41.62 87 CYS A CA 1
ATOM 710 C C A CYS A 1 87 ? 20.819 -74.462 20.402 0.81 42.46 87 CYS A C 1
ATOM 711 C C B CYS A 1 87 ? 20.818 -74.459 20.403 0.19 42.28 87 CYS A C 1
ATOM 712 O O A CYS A 1 87 ? 20.163 -75.469 20.120 0.81 41.12 87 CYS A O 1
ATOM 713 O O B CYS A 1 87 ? 20.153 -75.457 20.114 0.19 42.18 87 CYS A O 1
ATOM 718 N N . ASP A 1 88 ? 20.835 -73.917 21.620 1.00 42.04 88 ASP A N 1
ATOM 719 C CA . ASP A 1 88 ? 20.047 -74.470 22.715 1.00 46.81 88 ASP A CA 1
ATOM 720 C C . ASP A 1 88 ? 18.570 -74.114 22.621 1.00 44.02 88 ASP A C 1
ATOM 721 O O . ASP A 1 88 ? 17.775 -74.604 23.431 1.00 52.83 88 ASP A O 1
ATOM 726 N N . ARG A 1 89 ? 18.185 -73.261 21.685 1.00 34.41 89 ARG A N 1
ATOM 727 C CA . ARG A 1 89 ? 16.786 -72.950 21.466 1.00 46.58 89 ARG A CA 1
ATOM 728 C C . ARG A 1 89 ? 16.353 -73.425 20.085 1.00 38.15 89 ARG A C 1
ATOM 729 O O . ARG A 1 89 ? 17.184 -73.573 19.182 1.00 37.37 89 ARG A O 1
ATOM 737 N N . PRO A 1 90 ? 15.061 -73.696 19.892 1.00 33.51 90 PRO A N 1
ATOM 738 C CA . PRO A 1 90 ? 14.602 -74.179 18.586 1.00 37.56 90 PRO A CA 1
ATOM 739 C C . PRO A 1 90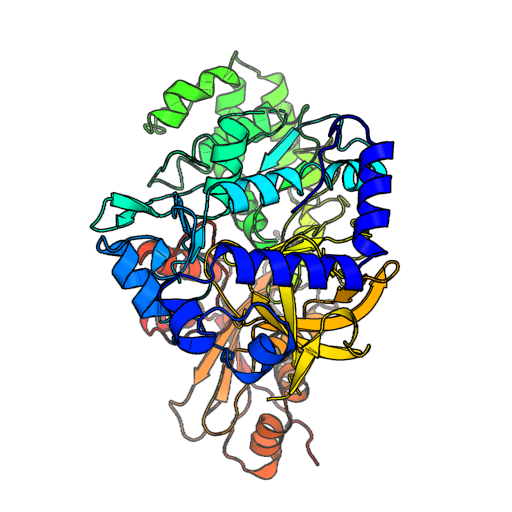 ? 14.849 -73.159 17.483 1.00 39.72 90 PRO A C 1
ATOM 740 O O . PRO A 1 90 ? 14.770 -71.948 17.698 1.00 35.43 90 PRO A O 1
ATOM 744 N N . ILE A 1 91 ? 15.186 -73.667 16.300 1.00 32.56 91 ILE A N 1
ATOM 745 C CA . ILE A 1 91 ? 15.286 -72.829 15.109 1.00 38.02 91 ILE A CA 1
ATOM 746 C C . ILE A 1 91 ? 13.874 -72.612 14.577 1.00 37.57 91 ILE A C 1
ATOM 747 O O . ILE A 1 91 ? 13.174 -73.573 14.250 1.00 38.48 91 ILE A O 1
ATOM 752 N N . SER A 1 92 ? 13.443 -71.354 14.490 1.00 38.19 92 SER A N 1
ATOM 753 C CA . SER A 1 92 ? 12.053 -71.151 14.087 1.00 47.69 92 SER A CA 1
ATOM 754 C C . SER A 1 92 ? 11.884 -70.923 12.589 1.00 43.71 92 SER A C 1
ATOM 755 O O . SER A 1 92 ? 10.805 -71.202 12.058 1.00 41.45 92 SER A O 1
ATOM 758 N N . VAL A 1 93 ? 12.912 -70.415 11.895 1.00 40.25 93 VAL A N 1
ATOM 759 C CA . VAL A 1 93 ? 12.885 -70.256 10.440 1.00 39.65 93 VAL A CA 1
ATOM 760 C C . VAL A 1 93 ? 14.316 -70.307 9.945 1.00 36.28 93 VAL A C 1
ATOM 761 O O . VAL A 1 93 ? 15.256 -70.050 10.696 1.00 32.00 93 VAL A O 1
ATOM 765 N N . LEU A 1 94 ? 14.487 -70.632 8.664 1.00 32.92 94 LEU A N 1
ATOM 766 C CA . LEU A 1 94 ? 15.736 -70.313 7.992 1.00 29.29 94 LEU A CA 1
ATOM 767 C C . LEU A 1 94 ? 15.558 -69.085 7.118 1.00 30.96 94 LEU A C 1
ATOM 768 O O . LEU A 1 94 ? 14.575 -68.970 6.388 1.00 31.26 94 LEU A O 1
ATOM 773 N N . LEU A 1 95 ? 16.526 -68.191 7.186 1.00 27.62 95 LEU A N 1
ATOM 774 C CA . LEU A 1 95 ? 16.489 -66.949 6.436 1.00 33.94 95 LEU A CA 1
ATOM 775 C C . LEU A 1 95 ? 17.273 -67.100 5.136 1.00 35.25 95 LEU A C 1
ATOM 776 O O . LEU A 1 95 ? 18.426 -67.545 5.153 1.00 33.06 95 LEU A O 1
ATOM 781 N N . THR A 1 96 ? 16.637 -66.776 4.008 1.00 34.96 96 THR A N 1
ATOM 782 C CA A THR A 1 96 ? 17.330 -66.751 2.719 0.43 36.11 96 THR A CA 1
ATOM 783 C CA B THR A 1 96 ? 17.324 -66.757 2.726 0.57 36.62 96 THR A CA 1
ATOM 784 C C . THR A 1 96 ? 17.987 -65.399 2.553 1.00 32.86 96 THR A C 1
ATOM 785 O O . THR A 1 96 ? 17.299 -64.383 2.437 1.00 34.35 96 THR A O 1
ATOM 792 N N . SER A 1 97 ? 19.304 -65.395 2.511 1.00 44.35 97 SER A N 1
ATOM 793 C CA . SER A 1 97 ? 20.069 -64.163 2.460 1.00 50.70 97 SER A CA 1
ATOM 794 C C . SER A 1 97 ? 20.419 -63.824 1.017 1.00 59.11 97 SER A C 1
ATOM 795 O O . SER A 1 97 ? 20.438 -64.694 0.140 1.00 51.50 97 SER A O 1
ATOM 798 N N . SER A 1 98 ? 20.638 -62.535 0.774 1.00 72.20 98 SER A N 1
ATOM 799 C CA . SER A 1 98 ? 21.495 -62.126 -0.326 1.00 85.33 98 SER A CA 1
ATOM 800 C C . SER A 1 98 ? 22.940 -62.427 0.052 1.00 96.63 98 SER A C 1
ATOM 801 O O . SER A 1 98 ? 23.299 -62.489 1.231 1.00 110.99 98 SER A O 1
ATOM 804 N N . GLY A 1 99 ? 23.779 -62.611 -0.953 1.00 90.55 99 GLY A N 1
ATOM 805 C CA . GLY A 1 99 ? 25.093 -63.137 -0.652 1.00 86.73 99 GLY A CA 1
ATOM 806 C C . GLY A 1 99 ? 24.998 -64.645 -0.580 1.00 78.37 99 GLY A C 1
ATOM 807 O O . GLY A 1 99 ? 24.111 -65.185 0.090 1.00 69.18 99 GLY A O 1
ATOM 808 N N . THR A 1 100 ? 25.874 -65.317 -1.272 1.00 78.79 100 THR A N 1
ATOM 809 C CA . THR A 1 100 ? 25.791 -66.714 -1.407 1.00 81.94 100 THR A CA 1
ATOM 810 C C . THR A 1 100 ? 26.937 -67.571 -0.988 1.00 80.95 100 THR A C 1
ATOM 811 O O . THR A 1 100 ? 27.969 -67.119 -0.614 1.00 76.11 100 THR A O 1
ATOM 815 N N . SER A 1 101 ? 26.653 -68.850 -1.028 1.00 80.58 101 SER A N 1
ATOM 816 C CA . SER A 1 101 ? 27.586 -69.884 -0.790 1.00 87.23 101 SER A CA 1
ATOM 817 C C . SER A 1 101 ? 27.047 -71.204 -1.260 1.00 94.22 101 SER A C 1
ATOM 818 O O . SER A 1 101 ? 26.450 -71.932 -0.481 1.00 96.01 101 SER A O 1
ATOM 821 N N . GLY A 1 102 ? 27.320 -71.596 -2.478 1.00 95.97 102 GLY A N 1
ATOM 822 C CA . GLY A 1 102 ? 27.886 -70.816 -3.550 1.00 94.29 102 GLY A CA 1
ATOM 823 C C . GLY A 1 102 ? 27.144 -71.705 -4.488 1.00 91.00 102 GLY A C 1
ATOM 824 O O . GLY A 1 102 ? 27.229 -72.870 -4.259 1.00 87.32 102 GLY A O 1
ATOM 825 N N . GLY A 1 103 ? 26.412 -71.275 -5.491 1.00 95.61 103 GLY A N 1
ATOM 826 C CA . GLY A 1 103 ? 26.117 -69.941 -5.918 1.00 91.40 103 GLY A CA 1
ATOM 827 C C . GLY A 1 103 ? 24.660 -69.698 -5.567 1.00 79.43 103 GLY A C 1
ATOM 828 O O . GLY A 1 103 ? 23.925 -69.046 -6.269 1.00 77.43 103 GLY A O 1
ATOM 829 N N . VAL A 1 104 ? 24.255 -70.261 -4.458 1.00 67.80 104 VAL A N 1
ATOM 830 C CA . VAL A 1 104 ? 22.924 -70.085 -3.994 1.00 64.34 104 VAL A CA 1
ATOM 831 C C . VAL A 1 104 ? 22.878 -69.275 -2.716 1.00 51.48 104 VAL A C 1
ATOM 832 O O . VAL A 1 104 ? 23.832 -69.131 -2.043 1.00 45.01 104 VAL A O 1
ATOM 836 N N . PRO A 1 105 ? 21.741 -68.739 -2.407 1.00 47.27 105 PRO A N 1
ATOM 837 C CA . PRO A 1 105 ? 21.614 -67.950 -1.182 1.00 46.06 105 PRO A CA 1
ATOM 838 C C . PRO A 1 105 ? 21.988 -68.769 0.045 1.00 36.85 105 PRO A C 1
ATOM 839 O O . PRO A 1 105 ? 21.779 -69.980 0.099 1.00 36.93 105 PRO A O 1
ATOM 843 N N . LYS A 1 106 ? 22.618 -68.109 1.006 1.00 34.58 106 LYS A N 1
ATOM 844 C CA . LYS A 1 106 ? 22.875 -68.754 2.279 1.00 38.15 106 LYS A CA 1
ATOM 845 C C . LYS A 1 106 ? 21.562 -68.919 3.032 1.00 31.92 106 LYS A C 1
ATOM 846 O O . LYS A 1 106 ? 20.666 -68.077 2.946 1.00 33.48 106 LYS A O 1
ATOM 852 N N . LEU A 1 107 ? 21.451 -70.022 3.759 1.00 32.04 107 LEU A N 1
ATOM 853 C CA . LEU A 1 107 ? 20.330 -70.282 4.652 1.00 28.20 107 LEU A CA 1
ATOM 854 C C . LEU A 1 107 ? 20.829 -70.112 6.082 1.00 27.56 107 LEU A C 1
ATOM 855 O O . LEU A 1 107 ? 21.746 -70.817 6.511 1.00 33.83 107 LEU A O 1
ATOM 860 N N . ILE A 1 108 ? 20.257 -69.159 6.802 1.00 26.28 108 ILE A N 1
ATOM 861 C CA . ILE A 1 108 ? 20.766 -68.766 8.109 1.00 31.72 108 ILE A CA 1
ATOM 862 C C . ILE A 1 108 ? 19.718 -69.070 9.181 1.00 31.16 108 ILE A C 1
ATOM 863 O O . ILE A 1 108 ? 18.593 -68.562 9.113 1.00 29.22 108 ILE A O 1
ATOM 868 N N . PRO A 1 109 ? 20.042 -69.874 10.192 1.00 31.72 109 PRO A N 1
ATOM 869 C CA . PRO A 1 109 ? 19.080 -70.134 11.275 1.00 36.85 109 PRO A CA 1
ATOM 870 C C . PRO A 1 109 ? 18.715 -68.864 12.027 1.00 32.92 109 PRO A C 1
ATOM 871 O O . PRO A 1 109 ? 19.549 -67.976 12.214 1.00 33.66 109 PRO A O 1
ATOM 875 N N . LEU A 1 110 ? 17.447 -68.794 12.459 1.00 31.92 110 LEU A N 1
ATOM 876 C CA . LEU A 1 110 ? 16.948 -67.729 13.321 1.00 33.73 110 LEU A CA 1
ATOM 877 C C . LEU A 1 110 ? 16.084 -68.350 14.410 1.00 39.38 110 LEU A C 1
ATOM 878 O O . LEU A 1 110 ? 15.156 -69.106 14.112 1.00 31.04 110 LEU A O 1
ATOM 883 N N . THR A 1 111 ? 16.399 -68.054 15.668 1.00 39.04 111 THR A N 1
ATOM 884 C CA . THR A 1 111 ? 15.526 -68.429 16.772 1.00 38.68 111 THR A CA 1
ATOM 885 C C . THR A 1 111 ? 14.490 -67.327 17.037 1.00 38.77 111 THR A C 1
ATOM 886 O O . THR A 1 111 ? 14.668 -66.157 16.670 1.00 33.75 111 THR A O 1
ATOM 890 N N . THR A 1 112 ? 13.391 -67.730 17.680 1.00 35.21 112 THR A N 1
ATOM 891 C CA . THR A 1 112 ? 12.300 -66.805 17.987 1.00 44.05 112 THR A CA 1
ATOM 892 C C . THR A 1 112 ? 12.762 -65.690 18.926 1.00 41.03 112 THR A C 1
ATOM 893 O O . THR A 1 112 ? 12.395 -64.519 18.748 1.00 42.99 112 THR A O 1
ATOM 897 N N . GLU A 1 113 ? 13.588 -66.036 19.911 1.00 34.75 113 GLU A N 1
ATOM 898 C CA . GLU A 1 113 ? 14.126 -65.047 20.836 1.00 48.06 113 GLU A CA 1
ATOM 899 C C . GLU A 1 113 ? 15.002 -64.038 20.104 1.00 50.25 113 GLU A C 1
ATOM 900 O O . GLU A 1 113 ? 14.880 -62.822 20.314 1.00 39.63 113 GLU A O 1
ATOM 906 N N . ASP A 1 114 ? 15.916 -64.533 19.262 1.00 46.00 114 ASP A N 1
ATOM 907 C CA . ASP A 1 114 ? 16.741 -63.647 18.448 1.00 42.29 114 ASP A CA 1
ATOM 908 C C . ASP A 1 114 ? 15.857 -62.704 17.638 1.00 39.15 114 ASP A C 1
ATOM 909 O O . ASP A 1 114 ? 16.073 -61.489 17.634 1.00 35.45 114 ASP A O 1
ATOM 914 N N . LEU A 1 115 ? 14.807 -63.240 17.005 1.00 32.82 115 LEU A N 1
ATOM 915 C CA . LEU A 1 115 ? 13.921 -62.397 16.211 1.00 39.08 115 LEU A CA 1
ATOM 916 C C . LEU A 1 115 ? 13.224 -61.351 17.078 1.00 46.47 115 LEU A C 1
ATOM 917 O O . LEU A 1 115 ? 13.123 -60.177 16.696 1.00 40.89 115 LEU A O 1
ATOM 922 N N . GLU A 1 116 ? 12.701 -61.761 18.234 1.00 44.88 116 GLU A N 1
ATOM 923 C CA . GLU A 1 116 ? 11.982 -60.798 19.060 1.00 50.06 116 GLU A CA 1
ATOM 924 C C . GLU A 1 116 ? 12.937 -59.755 19.632 1.00 49.16 116 GLU A C 1
ATOM 925 O O . GLU A 1 116 ? 12.593 -58.572 19.716 1.00 42.86 116 GLU A O 1
ATOM 931 N N . GLN A 1 117 ? 14.161 -60.162 19.979 1.00 46.38 117 GLN A N 1
ATOM 932 C CA . GLN A 1 117 ? 15.171 -59.188 20.393 1.00 43.00 117 GLN A CA 1
ATOM 933 C C . GLN A 1 117 ? 15.438 -58.153 19.304 1.00 43.50 117 GLN A C 1
ATOM 934 O O . GLN A 1 117 ? 15.629 -56.966 19.602 1.00 41.21 117 GLN A O 1
ATOM 940 N N . ARG A 1 118 ? 15.447 -58.577 18.036 1.00 36.10 118 ARG A N 1
ATOM 941 C CA . ARG A 1 118 ? 15.700 -57.639 16.945 1.00 37.34 118 ARG A CA 1
ATOM 942 C C . ARG A 1 118 ? 14.541 -56.672 16.781 1.00 43.73 118 ARG A C 1
ATOM 943 O O . ARG A 1 118 ? 14.742 -55.485 16.479 1.00 38.72 118 ARG A O 1
ATOM 951 N N . ILE A 1 119 ? 13.321 -57.188 16.903 1.00 45.15 119 ILE A N 1
ATOM 952 C CA . ILE A 1 119 ? 12.135 -56.343 16.889 1.00 49.72 119 ILE A CA 1
ATOM 953 C C . ILE A 1 119 ? 12.146 -55.412 18.096 1.00 42.60 119 ILE A C 1
ATOM 954 O O . ILE A 1 119 ? 11.939 -54.201 17.971 1.00 48.62 119 ILE A O 1
ATOM 959 N N . SER A 1 120 ? 12.413 -55.975 19.274 1.00 39.43 120 SER A N 1
ATOM 960 C CA . SER A 1 120 ? 12.543 -55.204 20.505 1.00 53.25 120 SER A CA 1
ATOM 961 C C . SER A 1 120 ? 13.513 -54.041 20.333 1.00 58.89 120 SER A C 1
ATOM 962 O O . SER A 1 120 ? 13.176 -52.888 20.626 1.00 58.22 120 SER A O 1
ATOM 965 N N . PHE A 1 121 ? 14.723 -54.320 19.838 1.00 53.80 121 PHE A N 1
ATOM 966 C CA . PHE A 1 121 ? 15.689 -53.239 19.694 1.00 50.87 121 PHE A CA 1
ATOM 967 C C . PHE A 1 121 ? 15.216 -52.207 18.691 1.00 48.88 121 PHE A C 1
ATOM 968 O O . PHE A 1 121 ? 15.564 -51.026 18.815 1.00 49.53 121 PHE A O 1
ATOM 976 N N . SER A 1 122 ? 14.442 -52.632 17.686 1.00 46.00 122 SER A N 1
ATOM 977 C CA A SER A 1 122 ? 13.918 -51.698 16.696 0.45 44.67 122 SER A CA 1
ATOM 978 C CA B SER A 1 122 ? 13.932 -51.686 16.699 0.55 44.04 122 SER A CA 1
ATOM 979 C C . SER A 1 122 ? 12.983 -50.678 17.337 1.00 46.81 122 SER A C 1
ATOM 980 O O . SER A 1 122 ? 12.932 -49.515 16.923 1.00 45.25 122 SER A O 1
ATOM 985 N N . SER A 1 123 ? 12.210 -51.106 18.328 1.00 52.14 123 SER A N 1
ATOM 986 C CA . SER A 1 123 ? 11.311 -50.173 18.988 1.00 60.80 123 SER A CA 1
ATOM 987 C C . SER A 1 123 ? 12.075 -49.320 19.984 1.00 60.35 123 SER A C 1
ATOM 988 O O . SER A 1 123 ? 11.676 -48.187 20.267 1.00 67.38 123 SER A O 1
ATOM 991 N N . LEU A 1 124 ? 13.182 -49.848 20.506 1.00 52.15 124 LEU A N 1
ATOM 992 C CA . LEU A 1 124 ? 14.069 -49.041 21.328 1.00 50.41 124 LEU A CA 1
ATOM 993 C C . LEU A 1 124 ? 14.667 -47.890 20.530 1.00 46.81 124 LEU A C 1
ATOM 994 O O . LEU A 1 124 ? 14.870 -46.796 21.066 1.00 41.20 124 LEU A O 1
ATOM 999 N N . TYR A 1 125 ? 14.918 -48.104 19.244 1.00 42.67 125 TYR A N 1
ATOM 1000 C CA . TYR A 1 125 ? 15.641 -47.138 18.437 1.00 36.80 125 TYR A CA 1
ATOM 1001 C C . TYR A 1 125 ? 14.726 -46.116 17.769 1.00 41.54 125 TYR A C 1
ATOM 1002 O O . TYR A 1 125 ? 15.168 -44.991 17.490 1.00 40.98 125 TYR A O 1
ATOM 1011 N N . ALA A 1 126 ? 13.461 -46.466 17.514 1.00 42.29 126 ALA A N 1
ATOM 1012 C CA . ALA A 1 126 ? 12.559 -45.534 16.835 1.00 44.01 126 ALA A CA 1
ATOM 1013 C C . ALA A 1 126 ? 12.426 -44.166 17.518 1.00 37.42 126 ALA A C 1
ATOM 1014 O O . ALA A 1 126 ? 12.386 -43.151 16.795 1.00 37.75 126 ALA A O 1
ATOM 1016 N N . PRO A 1 127 ? 12.341 -44.046 18.848 1.00 40.31 127 PRO A N 1
ATOM 1017 C CA . PRO A 1 127 ? 12.280 -42.690 19.434 1.00 42.12 127 PRO A CA 1
ATOM 1018 C C . PRO A 1 127 ? 13.448 -41.802 19.041 1.00 42.83 127 PRO A C 1
ATOM 1019 O O . PRO A 1 127 ? 13.281 -40.579 18.938 1.00 42.16 127 PRO A O 1
ATOM 1023 N N . LEU A 1 128 ? 14.630 -42.374 18.798 1.00 42.98 128 LEU A N 1
ATOM 1024 C CA . LEU A 1 128 ? 15.727 -41.554 18.302 1.00 32.90 128 LEU A CA 1
ATOM 1025 C C . LEU A 1 128 ? 15.415 -41.012 16.920 1.00 34.68 128 LEU A C 1
ATOM 1026 O O . LEU A 1 128 ? 15.651 -39.830 16.642 1.00 41.74 128 LEU A O 1
ATOM 1031 N N . LEU A 1 129 ? 14.875 -41.860 16.040 1.00 39.01 129 LEU A N 1
ATOM 1032 C CA . LEU A 1 129 ? 14.436 -41.377 14.735 1.00 45.11 129 LEU A CA 1
ATOM 1033 C C . LEU A 1 129 ? 13.399 -40.277 14.895 1.00 46.98 129 LEU A C 1
ATOM 1034 O O . LEU A 1 129 ? 13.523 -39.201 14.293 1.00 42.31 129 LEU A O 1
ATOM 1039 N N . TYR A 1 130 ? 12.377 -40.518 15.731 1.00 44.86 130 TYR A N 1
ATOM 1040 C CA . TYR A 1 130 ? 11.361 -39.491 15.959 1.00 44.86 130 TYR A CA 1
ATOM 1041 C C . TYR A 1 130 ? 11.983 -38.220 16.503 1.00 49.70 130 TYR A C 1
ATOM 1042 O O . TYR A 1 130 ? 11.608 -37.114 16.100 1.00 55.63 130 TYR A O 1
ATOM 1051 N N . LYS A 1 131 ? 12.939 -38.352 17.418 1.00 48.53 131 LYS A N 1
ATOM 1052 C CA . LYS A 1 131 ? 13.595 -37.158 17.929 1.00 49.52 131 LYS A CA 1
ATOM 1053 C C . LYS A 1 131 ? 14.311 -36.414 16.810 1.00 46.11 131 LYS A C 1
ATOM 1054 O O . LYS A 1 131 ? 14.279 -35.181 16.747 1.00 49.25 131 LYS A O 1
ATOM 1060 N N . HIS A 1 132 ? 14.946 -37.147 15.903 1.00 46.19 132 HIS A N 1
ATOM 1061 C CA . HIS A 1 132 ? 15.725 -36.484 14.867 1.00 53.70 132 HIS A CA 1
ATOM 1062 C C . HIS A 1 132 ? 14.860 -36.020 13.694 1.00 54.94 132 HIS A C 1
ATOM 1063 O O . HIS A 1 132 ? 15.101 -34.948 13.133 1.00 50.69 132 HIS A O 1
ATOM 1070 N N . ILE A 1 133 ? 13.848 -36.787 13.312 1.00 52.44 133 ILE A N 1
ATOM 1071 C CA . ILE A 1 133 ? 13.088 -36.504 12.099 1.00 54.09 133 ILE A CA 1
ATOM 1072 C C . ILE A 1 133 ? 11.706 -36.018 12.525 1.00 46.10 133 ILE A C 1
ATOM 1073 O O . ILE A 1 133 ? 10.835 -36.823 12.878 1.00 47.31 133 ILE A O 1
ATOM 1078 N N . ASP A 1 134 ? 11.513 -34.696 12.513 1.00 46.00 134 ASP A N 1
ATOM 1079 C CA . ASP A 1 134 ? 10.234 -34.113 12.909 1.00 58.67 134 ASP A CA 1
ATOM 1080 C C . ASP A 1 134 ? 9.106 -34.640 12.035 1.00 58.60 134 ASP A C 1
ATOM 1081 O O . ASP A 1 134 ? 9.230 -34.698 10.807 1.00 53.25 134 ASP A O 1
ATOM 1086 N N . GLY A 1 135 ? 7.998 -35.016 12.675 1.00 60.90 135 GLY A N 1
ATOM 1087 C CA . GLY A 1 135 ? 6.808 -35.445 11.975 1.00 63.11 135 GLY A CA 1
ATOM 1088 C C . GLY A 1 135 ? 6.780 -36.908 11.606 1.00 57.80 135 GLY A C 1
ATOM 1089 O O . GLY A 1 135 ? 5.752 -37.386 11.116 1.00 61.43 135 GLY A O 1
ATOM 1090 N N . LEU A 1 136 ? 7.877 -37.631 11.826 1.00 53.42 136 LEU A N 1
ATOM 1091 C CA . LEU A 1 136 ? 7.931 -39.038 11.456 1.00 50.87 136 LEU A CA 1
ATOM 1092 C C . LEU A 1 136 ? 6.926 -39.860 12.244 1.00 58.75 136 LEU A C 1
ATOM 1093 O O . LEU A 1 136 ? 6.365 -40.830 11.722 1.00 60.35 136 LEU A O 1
ATOM 1098 N N . SER A 1 137 ? 6.676 -39.477 13.495 1.00 62.40 137 SER A N 1
ATOM 1099 C CA . SER A 1 137 ? 5.710 -40.176 14.330 1.00 64.77 137 SER A CA 1
ATOM 1100 C C . SER A 1 137 ? 4.266 -39.915 13.909 1.00 61.62 137 SER A C 1
ATOM 1101 O O . SER A 1 137 ? 3.372 -40.644 14.344 1.00 60.17 137 SER A O 1
ATOM 1104 N N A GLU A 1 138 ? 4.031 -38.898 13.074 0.53 62.90 138 GLU A N 1
ATOM 1105 N N B GLU A 1 138 ? 4.015 -38.907 13.076 0.47 62.94 138 GLU A N 1
ATOM 1106 C CA A GLU A 1 138 ? 2.701 -38.414 12.714 0.53 64.12 138 GLU A CA 1
ATOM 1107 C CA B GLU A 1 138 ? 2.656 -38.475 12.769 0.47 64.16 138 GLU A CA 1
ATOM 1108 C C A GLU A 1 138 ? 2.035 -39.207 11.592 0.53 61.16 138 GLU A C 1
ATOM 1109 C C B GLU A 1 138 ? 2.042 -39.187 11.565 0.47 61.15 138 GLU A C 1
ATOM 1110 O O A GLU A 1 138 ? 0.898 -38.884 11.229 0.53 61.37 138 GLU A O 1
ATOM 1111 O O B GLU A 1 138 ? 0.954 -38.797 11.128 0.47 61.10 138 GLU A O 1
ATOM 1122 N N . GLY A 1 139 ? 2.698 -40.203 11.015 1.00 53.86 139 GLY A N 1
ATOM 1123 C CA . GLY A 1 139 ? 2.139 -40.879 9.863 1.00 48.78 139 GLY A CA 1
ATOM 1124 C C . GLY A 1 139 ? 2.718 -42.259 9.663 1.00 51.23 139 GLY A C 1
ATOM 1125 O O . GLY A 1 139 ? 3.498 -42.749 10.480 1.00 58.75 139 GLY A O 1
ATOM 1126 N N . LYS A 1 140 ? 2.334 -42.883 8.549 1.00 43.03 140 LYS A N 1
ATOM 1127 C CA . LYS A 1 140 ? 2.744 -44.260 8.294 1.00 38.83 140 LYS A CA 1
ATOM 1128 C C . LYS A 1 140 ? 4.002 -44.335 7.420 1.00 38.22 140 LYS A C 1
ATOM 1129 O O . LYS A 1 140 ? 4.349 -43.405 6.686 1.00 45.29 140 LYS A O 1
ATOM 1135 N N . SER A 1 141 ? 4.675 -45.480 7.509 1.00 37.89 141 SER A N 1
ATOM 1136 C CA . SER A 1 141 ? 5.823 -45.809 6.672 1.00 38.67 141 SER A CA 1
ATOM 1137 C C . SER A 1 141 ? 5.328 -46.660 5.512 1.00 35.95 141 SER A C 1
ATOM 1138 O O . SER A 1 141 ? 4.864 -47.786 5.712 1.00 41.33 141 SER A O 1
ATOM 1141 N N . LEU A 1 142 ? 5.413 -46.120 4.305 1.00 40.93 142 LEU A N 1
ATOM 1142 C CA . LEU A 1 142 ? 5.078 -46.868 3.099 1.00 36.21 142 LEU A CA 1
ATOM 1143 C C . LEU A 1 142 ? 6.323 -47.626 2.662 1.00 35.10 142 LEU A C 1
ATOM 1144 O O . LEU A 1 142 ? 7.336 -47.011 2.315 1.00 35.34 142 LEU A O 1
ATOM 1149 N N . ILE A 1 143 ? 6.259 -48.954 2.706 1.00 31.62 143 ILE A N 1
ATOM 1150 C CA . ILE A 1 143 ? 7.423 -49.805 2.505 1.00 29.77 143 ILE A CA 1
ATOM 1151 C C . ILE A 1 143 ? 7.214 -50.567 1.211 1.00 33.83 143 ILE A C 1
ATOM 1152 O O . ILE A 1 143 ? 6.251 -51.328 1.075 1.00 36.27 143 ILE A O 1
ATOM 1157 N N . PHE A 1 144 ? 8.107 -50.346 0.256 1.00 30.05 144 PHE A N 1
ATOM 1158 C CA . PHE A 1 144 ? 8.039 -51.010 -1.034 1.00 33.51 144 PHE A CA 1
ATOM 1159 C C . PHE A 1 144 ? 8.813 -52.310 -0.907 1.00 33.72 144 PHE A C 1
ATOM 1160 O O . PHE A 1 144 ? 10.040 -52.328 -0.915 1.00 30.85 144 PHE A O 1
ATOM 1168 N N . TYR A 1 145 ? 8.082 -53.403 -0.791 1.00 33.14 145 TYR A N 1
ATOM 1169 C CA . TYR A 1 145 ? 8.694 -54.700 -0.578 1.00 33.19 145 TYR A CA 1
ATOM 1170 C C . TYR A 1 145 ? 7.647 -55.727 -0.922 1.00 35.68 145 TYR A C 1
ATOM 1171 O O . TYR A 1 145 ? 6.517 -55.625 -0.440 1.00 38.19 145 TYR A O 1
ATOM 1180 N N . PHE A 1 146 ? 8.010 -56.717 -1.725 1.00 30.97 146 PHE A N 1
ATOM 1181 C CA . PHE A 1 146 ? 7.108 -57.850 -1.835 1.00 48.75 146 PHE A CA 1
ATOM 1182 C C . PHE A 1 146 ? 7.906 -59.101 -2.174 1.00 42.39 146 PHE A C 1
ATOM 1183 O O . PHE A 1 146 ? 9.028 -59.029 -2.672 1.00 45.24 146 PHE A O 1
ATOM 1191 N N . VAL A 1 147 ? 7.324 -60.250 -1.846 1.00 38.88 147 VAL A N 1
ATOM 1192 C CA . VAL A 1 147 ? 7.966 -61.546 -2.020 1.00 43.26 147 VAL A CA 1
ATOM 1193 C C . VAL A 1 147 ? 7.181 -62.357 -3.044 1.00 49.18 147 VAL A C 1
ATOM 1194 O O . VAL A 1 147 ? 5.944 -62.344 -3.043 1.00 48.52 147 VAL A O 1
ATOM 1198 N N . THR A 1 148 ? 7.903 -63.057 -3.920 1.00 49.36 148 THR A N 1
ATOM 1199 C CA . THR A 1 148 ? 7.300 -63.775 -5.035 1.00 58.13 148 THR A CA 1
ATOM 1200 C C . THR A 1 148 ? 7.262 -65.283 -4.839 1.00 58.71 148 THR A C 1
ATOM 1201 O O . THR A 1 148 ? 6.566 -65.967 -5.600 1.00 58.95 148 THR A O 1
ATOM 1205 N N . ARG A 1 149 ? 7.989 -65.811 -3.856 1.00 51.48 149 ARG A N 1
ATOM 1206 C CA . ARG A 1 149 ? 7.932 -67.223 -3.513 1.00 53.83 149 ARG A CA 1
ATOM 1207 C C . ARG A 1 149 ? 8.654 -67.442 -2.190 1.00 50.56 149 ARG A C 1
ATOM 1208 O O . ARG A 1 149 ? 9.438 -66.600 -1.728 1.00 45.62 149 ARG A O 1
ATOM 1216 N N . GLU A 1 150 ? 8.364 -68.594 -1.594 1.00 41.22 150 GLU A N 1
ATOM 1217 C CA . GLU A 1 150 ? 8.997 -69.075 -0.378 1.00 54.42 150 GLU A CA 1
ATOM 1218 C C . GLU A 1 150 ? 9.067 -70.594 -0.491 1.00 53.94 150 GLU A C 1
ATOM 1219 O O . GLU A 1 150 ? 8.546 -71.184 -1.439 1.00 46.56 150 GLU A O 1
ATOM 1225 N N . SER A 1 151 ? 9.720 -71.233 0.476 1.00 38.49 151 SER A N 1
ATOM 1226 C CA . SER A 1 151 ? 9.856 -72.683 0.427 1.00 40.88 151 SER A CA 1
ATOM 1227 C C . SER A 1 151 ? 9.930 -73.218 1.851 1.00 41.04 151 SER A C 1
ATOM 1228 O O . SER A 1 151 ? 9.839 -72.463 2.826 1.00 31.49 151 SER A O 1
ATOM 1231 N N . LYS A 1 152 ? 10.077 -74.535 1.971 1.00 35.43 152 LYS A N 1
ATOM 1232 C CA . LYS A 1 152 ? 10.367 -75.136 3.267 1.00 46.59 152 LYS A CA 1
ATOM 1233 C C . LYS A 1 152 ? 11.353 -76.285 3.098 1.00 37.88 152 LYS A C 1
ATOM 1234 O O . LYS A 1 152 ? 11.447 -76.894 2.030 1.00 38.12 152 LYS A O 1
ATOM 1240 N N . THR A 1 153 ? 12.099 -76.560 4.165 1.00 35.62 153 THR A N 1
ATOM 1241 C CA . THR A 1 153 ? 13.072 -77.645 4.169 1.00 38.36 153 THR A CA 1
ATOM 1242 C C . THR A 1 153 ? 12.372 -79.004 4.151 1.00 38.60 153 THR A C 1
ATOM 1243 O O . THR A 1 153 ? 11.143 -79.116 4.243 1.00 44.03 153 THR A O 1
ATOM 1247 N N . ALA A 1 154 ? 13.182 -80.066 4.050 1.00 47.85 154 ALA A N 1
ATOM 1248 C CA . ALA A 1 154 ? 12.636 -81.423 4.038 1.00 41.37 154 ALA A CA 1
ATOM 1249 C C . ALA A 1 154 ? 11.895 -81.739 5.332 1.00 42.80 154 ALA A C 1
ATOM 1250 O O . ALA A 1 154 ? 10.893 -82.464 5.330 1.00 42.91 154 ALA A O 1
ATOM 1252 N N . ASN A 1 155 ? 12.382 -81.220 6.452 1.00 47.34 155 ASN A N 1
ATOM 1253 C CA . ASN A 1 155 ? 11.733 -81.444 7.734 1.00 49.31 155 ASN A CA 1
ATOM 1254 C C . ASN A 1 155 ? 10.618 -80.444 8.012 1.00 53.34 155 ASN A C 1
ATOM 1255 O O . ASN A 1 155 ? 9.971 -80.538 9.059 1.00 49.57 155 ASN A O 1
ATOM 1260 N N . GLY A 1 156 ? 10.382 -79.488 7.114 1.00 52.05 156 GLY A N 1
ATOM 1261 C CA . GLY A 1 156 ? 9.237 -78.613 7.216 1.00 51.14 156 GLY A CA 1
ATOM 1262 C C . GLY A 1 156 ? 9.509 -77.243 7.792 1.00 44.19 156 GLY A C 1
ATOM 1263 O O . GLY A 1 156 ? 8.556 -76.485 8.003 1.00 43.14 156 GLY A O 1
ATOM 1264 N N . LEU A 1 157 ? 10.766 -76.907 8.069 1.00 39.35 157 LEU A N 1
ATOM 1265 C CA . LEU A 1 157 ? 11.111 -75.562 8.507 1.00 36.77 157 LEU A CA 1
ATOM 1266 C C . LEU A 1 157 ? 10.819 -74.562 7.398 1.00 41.45 157 LEU A C 1
ATOM 1267 O O . LEU A 1 157 ? 11.207 -74.783 6.250 1.00 34.04 157 LEU A O 1
ATOM 1272 N N . MET A 1 158 ? 10.177 -73.443 7.741 1.00 36.68 158 MET A N 1
ATOM 1273 C CA . MET A 1 158 ? 9.915 -72.420 6.740 1.00 34.38 158 MET A CA 1
ATOM 1274 C C . MET A 1 158 ? 11.204 -71.690 6.386 1.00 35.48 158 MET A C 1
ATOM 1275 O O . MET A 1 158 ? 12.109 -71.527 7.206 1.00 34.54 158 MET A O 1
ATOM 1280 N N . VAL A 1 159 ? 11.274 -71.248 5.142 1.00 34.83 159 VAL A N 1
ATOM 1281 C CA . VAL A 1 159 ? 12.416 -70.526 4.607 1.00 34.42 159 VAL A CA 1
ATOM 1282 C C . VAL A 1 159 ? 11.919 -69.166 4.126 1.00 30.98 159 VAL A C 1
ATOM 1283 O O . VAL A 1 159 ? 11.092 -69.099 3.217 1.00 35.41 159 VAL A O 1
ATOM 1287 N N . ARG A 1 160 ? 12.425 -68.089 4.712 1.00 30.64 160 ARG A N 1
ATOM 1288 C CA . ARG A 1 160 ? 11.883 -66.761 4.430 1.00 37.11 160 ARG A CA 1
ATOM 1289 C C . ARG A 1 160 ? 12.998 -65.737 4.453 1.00 32.77 160 ARG A C 1
ATOM 1290 O O . ARG A 1 160 ? 14.104 -66.011 4.924 1.00 34.39 160 ARG A O 1
ATOM 1298 N N . THR A 1 161 ? 12.681 -64.531 3.969 1.00 29.53 161 THR A N 1
ATOM 1299 C CA . THR A 1 161 ? 13.602 -63.407 4.107 1.00 30.08 161 THR A CA 1
ATOM 1300 C C . THR A 1 161 ? 13.499 -62.828 5.507 1.00 31.67 161 THR A C 1
ATOM 1301 O O . THR A 1 161 ? 12.514 -63.039 6.227 1.00 31.87 161 THR A O 1
ATOM 1305 N N . MET A 1 162 ? 14.546 -62.101 5.898 1.00 35.47 162 MET A N 1
ATOM 1306 C CA . MET A 1 162 ? 14.532 -61.439 7.199 1.00 36.80 162 MET A CA 1
ATOM 1307 C C . MET A 1 162 ? 13.448 -60.368 7.265 1.00 37.13 162 MET A C 1
ATOM 1308 O O . MET A 1 162 ? 12.756 -60.232 8.289 1.00 36.19 162 MET A O 1
ATOM 1313 N N . VAL A 1 163 ? 13.286 -59.599 6.184 1.00 35.95 163 VAL A N 1
ATOM 1314 C CA . VAL A 1 163 ? 12.237 -58.580 6.146 1.00 36.21 163 VAL A CA 1
ATOM 1315 C C . VAL A 1 163 ? 10.869 -59.216 6.358 1.00 33.48 163 VAL A C 1
ATOM 1316 O O . VAL A 1 163 ? 10.079 -58.766 7.199 1.00 32.91 163 VAL A O 1
ATOM 1320 N N . THR A 1 164 ? 10.567 -60.282 5.607 1.00 30.69 164 THR A N 1
ATOM 1321 C CA . THR A 1 164 ? 9.269 -60.931 5.781 1.00 34.68 164 THR A CA 1
ATOM 1322 C C . THR A 1 164 ? 9.096 -61.419 7.212 1.00 39.99 164 THR A C 1
ATOM 1323 O O . THR A 1 164 ? 8.038 -61.229 7.819 1.00 37.59 164 THR A O 1
ATOM 1327 N N . SER A 1 165 ? 10.136 -62.048 7.770 1.00 30.46 165 SER A N 1
ATOM 1328 C CA . SER A 1 165 ? 10.049 -62.536 9.142 1.00 38.06 165 SER A CA 1
ATOM 1329 C C . SER A 1 165 ? 9.829 -61.385 10.113 1.00 40.72 165 SER A C 1
ATOM 1330 O O . SER A 1 165 ? 9.041 -61.501 11.064 1.00 35.81 165 SER A O 1
ATOM 1333 N N . PHE A 1 166 ? 10.533 -60.271 9.888 1.00 37.75 166 PHE A N 1
ATOM 1334 C CA . PHE A 1 166 ? 10.373 -59.092 10.730 1.00 41.28 166 PHE A CA 1
ATOM 1335 C C . PHE A 1 166 ? 8.944 -58.559 10.656 1.00 38.09 166 PHE A C 1
ATOM 1336 O O . PHE A 1 166 ? 8.284 -58.379 11.685 1.00 32.25 166 PHE A O 1
ATOM 1344 N N . LEU A 1 167 ? 8.441 -58.335 9.441 1.00 39.10 167 LEU A N 1
ATOM 1345 C CA . LEU A 1 167 ? 7.092 -57.797 9.272 1.00 42.21 167 LEU A CA 1
ATOM 1346 C C . LEU A 1 167 ? 6.037 -58.762 9.791 1.00 46.40 167 LEU A C 1
ATOM 1347 O O . LEU A 1 167 ? 5.108 -58.364 10.509 1.00 42.85 167 LEU A O 1
ATOM 1352 N N . LYS A 1 168 ? 6.154 -60.038 9.430 1.00 42.59 168 LYS A N 1
ATOM 1353 C CA . LYS A 1 168 ? 5.178 -61.020 9.895 1.00 45.90 168 LYS A CA 1
ATOM 1354 C C . LYS A 1 168 ? 5.107 -61.057 11.419 1.00 43.36 168 LYS A C 1
ATOM 1355 O O . LYS A 1 168 ? 4.029 -61.228 11.998 1.00 40.96 168 LYS A O 1
ATOM 1361 N N . SER A 1 169 ? 6.237 -60.890 12.094 1.00 42.33 169 SER A N 1
ATOM 1362 C CA . SER A 1 169 ? 6.180 -61.009 13.544 1.00 49.63 169 SER A CA 1
ATOM 1363 C C . SER A 1 169 ? 5.522 -59.794 14.188 1.00 50.70 169 SER A C 1
ATOM 1364 O O . SER A 1 169 ? 4.674 -59.947 15.080 1.00 49.31 169 SER A O 1
ATOM 1367 N N . ILE A 1 170 ? 5.887 -58.583 13.756 1.00 47.13 170 ILE A N 1
ATOM 1368 C CA . ILE A 1 170 ? 5.254 -57.413 14.356 1.00 60.76 170 ILE A CA 1
ATOM 1369 C C . ILE A 1 170 ? 3.785 -57.359 13.970 1.00 66.12 170 ILE A C 1
ATOM 1370 O O . ILE A 1 170 ? 2.963 -56.855 14.736 1.00 77.46 170 ILE A O 1
ATOM 1375 N N . LYS A 1 171 ? 3.421 -57.907 12.806 1.00 65.59 171 LYS A N 1
ATOM 1376 C CA . LYS A 1 171 ? 2.006 -58.008 12.450 1.00 66.06 171 LYS A CA 1
ATOM 1377 C C . LYS A 1 171 ? 1.254 -58.918 13.416 1.00 70.66 171 LYS A C 1
ATOM 1378 O O . LYS A 1 171 ? 0.134 -58.602 13.836 1.00 73.46 171 LYS A O 1
ATOM 1384 N N . GLN A 1 172 ? 1.852 -60.056 13.780 1.00 75.53 172 GLN A N 1
ATOM 1385 C CA . GLN A 1 172 ? 1.185 -60.993 14.676 1.00 82.98 172 GLN A CA 1
ATOM 1386 C C . GLN A 1 172 ? 1.135 -60.499 16.118 1.00 78.96 172 GLN A C 1
ATOM 1387 O O . GLN A 1 172 ? 0.461 -61.132 16.937 1.00 76.17 172 GLN A O 1
ATOM 1393 N N . THR A 1 173 ? 1.801 -59.381 16.444 1.00 75.52 173 THR A N 1
ATOM 1394 C CA . THR A 1 173 ? 1.634 -58.764 17.758 1.00 80.82 173 THR A CA 1
ATOM 1395 C C . THR A 1 173 ? 1.827 -57.245 17.707 1.00 92.85 173 THR A C 1
ATOM 1396 O O . THR A 1 173 ? 2.437 -56.663 18.609 1.00 96.22 173 THR A O 1
ATOM 1400 N N . ASN A 1 174 ? 1.264 -56.590 16.683 1.00 98.11 174 ASN A N 1
ATOM 1401 C CA . ASN A 1 174 ? 1.333 -55.121 16.457 1.00 98.30 174 ASN A CA 1
ATOM 1402 C C . ASN A 1 174 ? 2.376 -54.347 17.270 1.00 94.31 174 ASN A C 1
ATOM 1403 O O . ASN A 1 174 ? 3.580 -54.587 17.163 1.00 89.18 174 ASN A O 1
ATOM 1408 N N . SER A 1 180 ? 0.272 -48.368 11.651 1.00 41.96 180 SER A N 1
ATOM 1409 C CA . SER A 1 180 ? 1.542 -47.622 11.668 1.00 65.60 180 SER A CA 1
ATOM 1410 C C . SER A 1 180 ? 2.481 -47.908 10.468 1.00 72.02 180 SER A C 1
ATOM 1411 O O . SER A 1 180 ? 3.336 -47.080 10.124 1.00 72.28 180 SER A O 1
ATOM 1414 N N . LEU A 1 181 ? 2.340 -49.075 9.845 1.00 63.72 181 LEU A N 1
ATOM 1415 C CA . LEU A 1 181 ? 3.055 -49.390 8.619 1.00 61.43 181 LEU A CA 1
ATOM 1416 C C . LEU A 1 181 ? 2.070 -49.520 7.470 1.00 65.80 181 LEU A C 1
ATOM 1417 O O . LEU A 1 181 ? 1.002 -50.122 7.619 1.00 68.71 181 LEU A O 1
ATOM 1422 N N . GLN A 1 182 ? 2.428 -48.947 6.327 1.00 68.46 182 GLN A N 1
ATOM 1423 C CA . GLN A 1 182 ? 1.721 -49.202 5.075 1.00 64.36 182 GLN A CA 1
ATOM 1424 C C . GLN A 1 182 ? 2.579 -50.174 4.280 1.00 63.22 182 GLN A C 1
ATOM 1425 O O . GLN A 1 182 ? 3.570 -49.787 3.650 1.00 58.65 182 GLN A O 1
ATOM 1431 N N . VAL A 1 183 ? 2.207 -51.441 4.317 1.00 63.23 183 VAL A N 1
ATOM 1432 C CA . VAL A 1 183 ? 2.999 -52.474 3.679 1.00 69.25 183 VAL A CA 1
ATOM 1433 C C . VAL A 1 183 ? 2.088 -53.254 2.744 1.00 72.12 183 VAL A C 1
ATOM 1434 O O . VAL A 1 183 ? 0.902 -53.458 3.035 1.00 64.58 183 VAL A O 1
ATOM 1438 N N . SER A 1 184 ? 2.639 -53.653 1.603 1.00 82.25 184 SER A N 1
ATOM 1439 C CA . SER A 1 184 ? 1.857 -54.343 0.596 1.00 92.62 184 SER A CA 1
ATOM 1440 C C . SER A 1 184 ? 1.261 -55.630 1.167 1.00 88.47 184 SER A C 1
ATOM 1441 O O . SER A 1 184 ? 1.837 -56.248 2.069 1.00 76.06 184 SER A O 1
ATOM 1444 N N . PRO A 1 185 ? 0.099 -56.053 0.663 1.00 91.94 185 PRO A N 1
ATOM 1445 C CA . PRO A 1 185 ? -0.422 -57.373 1.053 1.00 96.95 185 PRO A CA 1
ATOM 1446 C C . PRO A 1 185 ? 0.556 -58.501 0.756 1.00 94.77 185 PRO A C 1
ATOM 1447 O O . PRO A 1 185 ? 0.456 -59.574 1.368 1.00 96.02 185 PRO A O 1
ATOM 1451 N N . HIS A 1 186 ? 1.521 -58.272 -0.140 1.00 80.51 186 HIS A N 1
ATOM 1452 C CA . HIS A 1 186 ? 2.457 -59.291 -0.583 1.00 67.08 186 HIS A CA 1
ATOM 1453 C C . HIS A 1 186 ? 3.844 -59.140 0.029 1.00 57.01 186 HIS A C 1
ATOM 1454 O O . HIS A 1 186 ? 4.804 -59.715 -0.491 1.00 48.99 186 HIS A O 1
ATOM 1461 N N . ALA A 1 187 ? 3.971 -58.387 1.122 1.00 59.98 187 ALA A N 1
ATOM 1462 C CA . ALA A 1 187 ? 5.212 -58.432 1.888 1.00 64.58 187 ALA A CA 1
ATOM 1463 C C . ALA A 1 187 ? 5.344 -59.738 2.662 1.00 68.81 187 ALA A C 1
ATOM 1464 O O . ALA A 1 187 ? 6.464 -60.195 2.917 1.00 68.35 187 ALA A O 1
ATOM 1466 N N . ILE A 1 188 ? 4.224 -60.346 3.044 1.00 69.08 188 ILE A N 1
ATOM 1467 C CA . ILE A 1 188 ? 4.212 -61.623 3.748 1.00 68.10 188 ILE A CA 1
ATOM 1468 C C . ILE A 1 188 ? 3.632 -62.737 2.875 1.00 68.04 188 ILE A C 1
ATOM 1469 O O . ILE A 1 188 ? 4.258 -63.784 2.695 1.00 66.36 188 ILE A O 1
ATOM 1474 N N . THR A 1 189 ? 2.442 -62.522 2.312 1.00 67.90 189 THR A N 1
ATOM 1475 C CA . THR A 1 189 ? 1.818 -63.520 1.451 1.00 64.18 189 THR A CA 1
ATOM 1476 C C . THR A 1 189 ? 2.401 -63.436 0.046 1.00 59.32 189 THR A C 1
ATOM 1477 O O . THR A 1 189 ? 2.380 -62.376 -0.588 1.00 52.57 189 THR A O 1
ATOM 1481 N N . THR A 1 190 ? 2.906 -64.564 -0.436 1.00 51.29 190 THR A N 1
ATOM 1482 C CA . THR A 1 190 ? 3.561 -64.648 -1.732 1.00 53.46 190 THR A CA 1
ATOM 1483 C C . THR A 1 190 ? 2.616 -64.281 -2.887 1.00 48.86 190 THR A C 1
ATOM 1484 O O . THR A 1 190 ? 1.401 -64.501 -2.828 1.00 52.08 190 THR A O 1
ATOM 1488 N N . CYS A 1 191 ? 3.193 -63.668 -3.927 1.00 37.02 191 CYS A N 1
ATOM 1489 C CA . CYS A 1 191 ? 2.495 -63.432 -5.193 1.00 48.18 191 CYS A CA 1
ATOM 1490 C C . CYS A 1 191 ? 3.520 -63.566 -6.307 1.00 49.59 191 CYS A C 1
ATOM 1491 O O . CYS A 1 191 ? 4.450 -62.758 -6.382 1.00 50.03 191 CYS A O 1
ATOM 1494 N N . ALA A 1 192 ? 3.346 -64.569 -7.174 1.00 51.85 192 ALA A N 1
ATOM 1495 C CA . ALA A 1 192 ? 4.314 -64.793 -8.245 1.00 59.36 192 ALA A CA 1
ATOM 1496 C C . ALA A 1 192 ? 4.292 -63.670 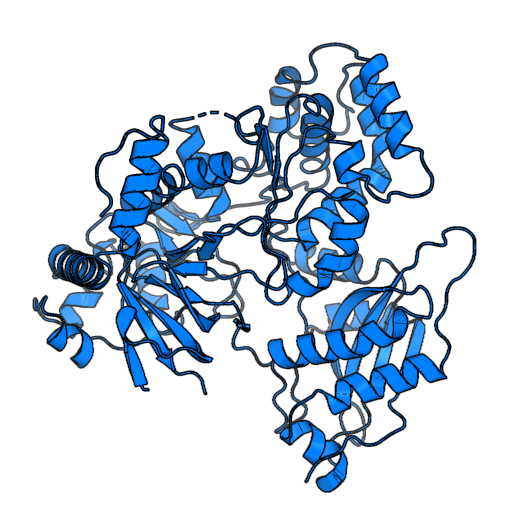-9.279 1.00 63.08 192 ALA A C 1
ATOM 1497 O O . ALA A 1 192 ? 5.324 -63.373 -9.895 1.00 70.39 192 ALA A O 1
ATOM 1499 N N . ASP A 1 193 ? 3.139 -63.037 -9.483 1.00 51.95 193 ASP A N 1
ATOM 1500 C CA . ASP A 1 193 ? 3.016 -61.969 -10.473 1.00 42.45 193 ASP A CA 1
ATOM 1501 C C . ASP A 1 193 ? 3.484 -60.653 -9.855 1.00 41.65 193 ASP A C 1
ATOM 1502 O O . ASP A 1 193 ? 2.740 -59.998 -9.121 1.00 45.60 193 ASP A O 1
ATOM 1507 N N . THR A 1 194 ? 4.724 -60.254 -10.155 1.00 35.86 194 THR A N 1
ATOM 1508 C CA . THR A 1 194 ? 5.234 -59.004 -9.607 1.00 42.77 194 THR A CA 1
ATOM 1509 C C . THR A 1 194 ? 4.513 -57.801 -10.201 1.00 34.32 194 THR A C 1
ATOM 1510 O O . THR A 1 194 ? 4.484 -56.735 -9.581 1.00 37.72 194 THR A O 1
ATOM 1514 N N . THR A 1 195 ? 3.938 -57.940 -11.398 1.00 34.58 195 THR A N 1
ATOM 1515 C CA . THR A 1 195 ? 3.183 -56.827 -11.955 1.00 38.06 195 THR A CA 1
ATOM 1516 C C . THR A 1 195 ? 1.944 -56.536 -11.118 1.00 40.19 195 THR A C 1
ATOM 1517 O O . THR A 1 195 ? 1.639 -55.370 -10.843 1.00 34.35 195 THR A O 1
ATOM 1521 N N . GLN A 1 196 ? 1.226 -57.580 -10.685 1.00 39.97 196 GLN A N 1
ATOM 1522 C CA . GLN A 1 196 ? 0.060 -57.365 -9.832 1.00 31.93 196 GLN A CA 1
ATOM 1523 C C . GLN A 1 196 ? 0.464 -56.842 -8.465 1.00 36.47 196 GLN A C 1
ATOM 1524 O O . GLN A 1 196 ? -0.195 -55.953 -7.906 1.00 29.28 196 GLN A O 1
ATOM 1530 N N . SER A 1 197 ? 1.544 -57.389 -7.905 1.00 32.27 197 SER A N 1
ATOM 1531 C CA A SER A 1 197 ? 1.960 -56.999 -6.564 0.32 34.41 197 SER A CA 1
ATOM 1532 C CA B SER A 1 197 ? 1.926 -56.992 -6.557 0.68 34.81 197 SER A CA 1
ATOM 1533 C C . SER A 1 197 ? 2.407 -55.540 -6.528 1.00 33.01 197 SER A C 1
ATOM 1534 O O . SER A 1 197 ? 1.997 -54.764 -5.654 1.00 32.76 197 SER A O 1
ATOM 1539 N N . MET A 1 198 ? 3.270 -55.148 -7.474 1.00 30.63 198 MET A N 1
ATOM 1540 C CA . MET A 1 198 ? 3.703 -53.748 -7.518 1.00 31.51 198 MET A CA 1
ATOM 1541 C C . MET A 1 198 ? 2.513 -52.813 -7.761 1.00 33.46 198 MET A C 1
ATOM 1542 O O . MET A 1 198 ? 2.437 -51.715 -7.187 1.00 28.20 198 MET A O 1
ATOM 1547 N N . TYR A 1 199 ? 1.566 -53.244 -8.599 1.00 33.30 199 TYR A N 1
ATOM 1548 C CA . TYR A 1 199 ? 0.408 -52.406 -8.898 1.00 34.99 199 TYR A CA 1
ATOM 1549 C C . TYR A 1 199 ? -0.436 -52.169 -7.645 1.00 34.74 199 TYR A C 1
ATOM 1550 O O . TYR A 1 199 ? -0.804 -51.030 -7.334 1.00 33.69 199 TYR A O 1
ATOM 1559 N N . CYS A 1 200 ? -0.734 -53.231 -6.892 1.00 31.44 200 CYS A N 1
ATOM 1560 C CA . CYS A 1 200 ? -1.612 -53.067 -5.732 1.00 30.97 200 CYS A CA 1
ATOM 1561 C C . CYS A 1 200 ? -0.938 -52.261 -4.634 1.00 30.17 200 CYS A C 1
ATOM 1562 O O . CYS A 1 200 ? -1.583 -51.447 -3.960 1.00 31.38 200 CYS A O 1
ATOM 1565 N N . GLN A 1 201 ? 0.357 -52.497 -4.430 1.00 27.58 201 GLN A N 1
ATOM 1566 C CA . GLN A 1 201 ? 1.105 -51.775 -3.409 1.00 29.96 201 GLN A CA 1
ATOM 1567 C C . GLN A 1 201 ? 1.177 -50.280 -3.717 1.00 27.25 201 GLN A C 1
ATOM 1568 O O . GLN A 1 201 ? 1.068 -49.446 -2.812 1.00 31.55 201 GLN A O 1
ATOM 1574 N N . LEU A 1 202 ? 1.349 -49.918 -4.989 1.00 25.44 202 LEU A N 1
ATOM 1575 C CA . LEU A 1 202 ? 1.368 -48.500 -5.345 1.00 31.41 202 LEU A CA 1
ATOM 1576 C C . LEU A 1 202 ? -0.037 -47.896 -5.269 1.00 31.02 202 LEU A C 1
ATOM 1577 O O . LEU A 1 202 ? -0.213 -46.756 -4.822 1.00 27.77 202 LEU A O 1
ATOM 1582 N N . LEU A 1 203 ? -1.054 -48.643 -5.698 1.00 26.91 203 LEU A N 1
ATOM 1583 C CA . LEU A 1 203 ? -2.420 -48.143 -5.564 1.00 29.67 203 LEU A CA 1
ATOM 1584 C C . LEU A 1 203 ? -2.753 -47.857 -4.098 1.00 33.25 203 LEU A C 1
ATOM 1585 O O . LEU A 1 203 ? -3.258 -46.777 -3.769 1.00 34.02 203 LEU A O 1
ATOM 1590 N N . CYS A 1 204 ? -2.405 -48.787 -3.192 1.00 28.82 204 CYS A N 1
ATOM 1591 C CA . CYS A 1 204 ? -2.598 -48.527 -1.763 1.00 37.31 204 CYS A CA 1
ATOM 1592 C C . CYS A 1 204 ? -1.774 -47.335 -1.276 1.00 33.73 204 CYS A C 1
ATOM 1593 O O . CYS A 1 204 ? -2.269 -46.495 -0.501 1.00 30.18 204 CYS A O 1
ATOM 1596 N N . GLY A 1 205 ? -0.511 -47.252 -1.692 1.00 30.24 205 GLY A N 1
ATOM 1597 C CA . GLY A 1 205 ? 0.314 -46.144 -1.246 1.00 34.30 205 GLY A CA 1
ATOM 1598 C C . GLY A 1 205 ? -0.211 -44.806 -1.729 1.00 29.99 205 GLY A C 1
ATOM 1599 O O . GLY A 1 205 ? -0.154 -43.806 -1.007 1.00 28.09 205 GLY A O 1
ATOM 1600 N N . LEU A 1 206 ? -0.710 -44.762 -2.968 1.00 25.20 206 LEU A N 1
ATOM 1601 C CA . LEU A 1 206 ? -1.259 -43.509 -3.490 1.00 31.93 206 LEU A CA 1
ATOM 1602 C C . LEU A 1 206 ? -2.568 -43.153 -2.796 1.00 33.74 206 LEU A C 1
ATOM 1603 O O . LEU A 1 206 ? -2.815 -41.983 -2.494 1.00 32.90 206 LEU A O 1
ATOM 1608 N N . LEU A 1 207 ? -3.432 -44.142 -2.566 1.00 31.87 207 LEU A N 1
ATOM 1609 C CA . LEU A 1 207 ? -4.679 -43.868 -1.853 1.00 34.39 207 LEU A CA 1
ATOM 1610 C C . LEU A 1 207 ? -4.411 -43.308 -0.463 1.00 40.91 207 LEU A C 1
ATOM 1611 O O . LEU A 1 207 ? -5.159 -42.447 0.013 1.00 36.47 207 LEU A O 1
ATOM 1616 N N . GLU A 1 208 ? -3.334 -43.754 0.187 1.00 35.18 208 GLU A N 1
ATOM 1617 C CA . GLU A 1 208 ? -3.012 -43.338 1.544 1.00 36.80 208 GLU A CA 1
ATOM 1618 C C . GLU A 1 208 ? -2.001 -42.198 1.593 1.00 40.68 208 GLU A C 1
ATOM 1619 O O . GLU A 1 208 ? -1.418 -41.952 2.654 1.00 40.99 208 GLU A O 1
ATOM 1625 N N . ARG A 1 209 ? -1.801 -41.477 0.485 1.00 32.30 209 ARG A N 1
ATOM 1626 C CA . ARG A 1 209 ? -0.672 -40.544 0.415 1.00 35.01 209 ARG A CA 1
ATOM 1627 C C . ARG A 1 209 ? -0.729 -39.476 1.510 1.00 39.62 209 ARG A C 1
ATOM 1628 O O . ARG A 1 209 ? 0.314 -38.954 1.937 1.00 34.17 209 ARG A O 1
ATOM 1636 N N . ASP A 1 210 ? -1.917 -39.136 1.982 1.00 42.10 210 ASP A N 1
ATOM 1637 C CA . ASP A 1 210 ? -1.995 -38.106 3.008 1.00 41.13 210 ASP A CA 1
ATOM 1638 C C . ASP A 1 210 ? -1.621 -38.624 4.393 1.00 43.40 210 ASP A C 1
ATOM 1639 O O . ASP A 1 210 ? -1.476 -37.816 5.311 1.00 43.35 210 ASP A O 1
ATOM 1644 N N . ASN A 1 211 ? -1.433 -39.935 4.557 1.00 44.46 211 ASN A N 1
ATOM 1645 C CA . ASN A 1 211 ? -1.127 -40.550 5.846 1.00 43.82 211 ASN A CA 1
ATOM 1646 C C . ASN A 1 211 ? 0.293 -41.083 5.928 1.00 42.06 211 ASN A C 1
ATOM 1647 O O . ASN A 1 211 ? 0.639 -41.756 6.912 1.00 42.70 211 ASN A O 1
ATOM 1652 N N . VAL A 1 212 ? 1.118 -40.797 4.927 1.00 36.72 212 VAL A N 1
ATOM 1653 C CA . VAL A 1 212 ? 2.435 -41.405 4.776 1.00 32.89 212 VAL A CA 1
ATOM 1654 C C . VAL A 1 212 ? 3.483 -40.415 5.275 1.00 35.96 212 VAL A C 1
ATOM 1655 O O . VAL A 1 212 ? 3.588 -39.290 4.770 1.00 31.68 212 VAL A O 1
ATOM 1659 N N . ALA A 1 213 ? 4.264 -40.837 6.269 1.00 35.80 213 ALA A N 1
ATOM 1660 C CA . ALA A 1 213 ? 5.312 -40.001 6.831 1.00 37.60 213 ALA A CA 1
ATOM 1661 C C . ALA A 1 213 ? 6.710 -40.442 6.421 1.00 38.60 213 ALA A C 1
ATOM 1662 O O . ALA A 1 213 ? 7.670 -39.721 6.690 1.00 36.87 213 ALA A O 1
ATOM 1664 N N . ARG A 1 214 ? 6.851 -41.579 5.755 1.00 36.98 214 ARG A N 1
ATOM 1665 C CA . ARG A 1 214 ? 8.174 -42.056 5.397 1.00 37.46 214 ARG A CA 1
ATOM 1666 C C . ARG A 1 214 ? 8.029 -43.062 4.278 1.00 34.92 214 ARG A C 1
ATOM 1667 O O . ARG A 1 214 ? 7.053 -43.815 4.238 1.00 42.37 214 ARG A O 1
ATOM 1675 N N . LEU A 1 215 ? 8.998 -43.054 3.371 1.00 30.09 215 LEU A N 1
ATOM 1676 C CA . LEU A 1 215 ? 9.104 -44.045 2.312 1.00 30.78 215 LEU A CA 1
ATOM 1677 C C . LEU A 1 215 ? 10.269 -44.968 2.631 1.00 32.30 215 LEU A C 1
ATOM 1678 O O . LEU A 1 215 ? 11.334 -44.506 3.048 1.00 30.85 215 LEU A O 1
ATOM 1683 N N . GLY A 1 216 ? 10.064 -46.265 2.440 1.00 31.95 216 GLY A N 1
ATOM 1684 C CA . GLY A 1 216 ? 11.097 -47.244 2.722 1.00 27.13 216 GLY A CA 1
ATOM 1685 C C . GLY A 1 216 ? 11.158 -48.307 1.649 1.00 37.20 216 GLY A C 1
ATOM 1686 O O . GLY A 1 216 ? 10.160 -48.632 0.997 1.00 35.22 216 GLY A O 1
ATOM 1687 N N . ALA A 1 217 ? 12.355 -48.849 1.483 1.00 32.55 217 ALA A N 1
ATOM 1688 C CA . ALA A 1 217 ? 12.608 -49.987 0.613 1.00 31.97 217 ALA A CA 1
ATOM 1689 C C . ALA A 1 217 ? 13.944 -50.572 1.018 1.00 27.27 217 ALA A C 1
ATOM 1690 O O . ALA A 1 217 ? 14.730 -49.912 1.702 1.00 34.40 217 ALA A O 1
ATOM 1692 N N . PRO A 1 218 ? 14.241 -51.804 0.610 1.00 30.76 218 PRO A N 1
ATOM 1693 C CA . PRO A 1 218 ? 15.548 -52.369 0.988 1.00 26.89 218 PRO A CA 1
ATOM 1694 C C . PRO A 1 218 ? 16.731 -51.519 0.535 1.00 31.57 218 PRO A C 1
ATOM 1695 O O . PRO A 1 218 ? 17.608 -51.199 1.352 1.00 27.31 218 PRO A O 1
ATOM 1699 N N . PHE A 1 219 ? 16.779 -51.127 -0.735 1.00 27.36 219 PHE A N 1
ATOM 1700 C CA . PHE A 1 219 ? 17.938 -50.446 -1.308 1.00 31.89 219 PHE A CA 1
ATOM 1701 C C . PHE A 1 219 ? 17.543 -49.147 -2.004 1.00 32.30 219 PHE A C 1
ATOM 1702 O O . PHE A 1 219 ? 16.412 -48.990 -2.468 1.00 29.80 219 PHE A O 1
ATOM 1710 N N . ALA A 1 220 ? 18.521 -48.237 -2.127 1.00 27.04 220 ALA A N 1
ATOM 1711 C CA . ALA A 1 220 ? 18.340 -47.055 -2.973 1.00 26.04 220 ALA A CA 1
ATOM 1712 C C . ALA A 1 220 ? 17.819 -47.432 -4.362 1.00 31.42 220 ALA A C 1
ATOM 1713 O O . ALA A 1 220 ? 16.889 -46.806 -4.877 1.00 28.86 220 ALA A O 1
ATOM 1715 N N . SER A 1 221 ? 18.390 -48.470 -4.980 1.00 28.62 221 SER A N 1
ATOM 1716 C CA . SER A 1 221 ? 17.969 -48.820 -6.329 1.00 28.02 221 SER A CA 1
ATOM 1717 C C . SER A 1 221 ? 16.561 -49.397 -6.361 1.00 39.93 221 SER A C 1
ATOM 1718 O O . SER A 1 221 ? 15.924 -49.381 -7.424 1.00 32.36 221 SER A O 1
ATOM 1721 N N . SER A 1 222 ? 16.057 -49.884 -5.219 1.00 36.41 222 SER A N 1
ATOM 1722 C CA . SER A 1 222 ? 14.698 -50.421 -5.173 1.00 37.41 222 SER A CA 1
ATOM 1723 C C . SER A 1 222 ? 13.677 -49.379 -5.580 1.00 34.57 222 SER A C 1
ATOM 1724 O O . SER A 1 222 ? 12.659 -49.716 -6.193 1.00 37.37 222 SER A O 1
ATOM 1727 N N . PHE A 1 223 ? 13.923 -48.113 -5.236 1.00 34.62 223 PHE A N 1
ATOM 1728 C CA . PHE A 1 223 ? 12.983 -47.046 -5.556 1.00 31.76 223 PHE A CA 1
ATOM 1729 C C . PHE A 1 223 ? 12.885 -46.789 -7.052 1.00 38.66 223 PHE A C 1
ATOM 1730 O O . PHE A 1 223 ? 11.811 -46.416 -7.541 1.00 41.62 223 PHE A O 1
ATOM 1738 N N . LEU A 1 224 ? 13.970 -47.014 -7.796 1.00 44.19 224 LEU A N 1
ATOM 1739 C CA . LEU A 1 224 ? 13.947 -46.765 -9.235 1.00 47.28 224 LEU A CA 1
ATOM 1740 C C . LEU A 1 224 ? 12.993 -47.708 -9.946 1.00 45.12 224 LEU A C 1
ATOM 1741 O O . LEU A 1 224 ? 12.354 -47.329 -10.931 1.00 38.76 224 LEU A O 1
ATOM 1746 N N . LYS A 1 225 ? 12.913 -48.955 -9.480 1.00 32.77 225 LYS A N 1
ATOM 1747 C CA . LYS A 1 225 ? 11.956 -49.902 -10.032 1.00 38.56 225 LYS A CA 1
ATOM 1748 C C . LYS A 1 225 ? 10.517 -49.470 -9.731 1.00 39.10 225 LYS A C 1
ATOM 1749 O O . LYS A 1 225 ? 9.638 -49.590 -10.583 1.00 37.27 225 LYS A O 1
ATOM 1755 N N . VAL A 1 226 ? 10.273 -48.919 -8.544 1.00 27.31 226 VAL A N 1
ATOM 1756 C CA . VAL A 1 226 ? 8.955 -48.390 -8.215 1.00 27.50 226 VAL A CA 1
ATOM 1757 C C . VAL A 1 226 ? 8.608 -47.214 -9.122 1.00 33.19 226 VAL A C 1
ATOM 1758 O O . VAL A 1 226 ? 7.496 -47.120 -9.653 1.00 27.25 226 VAL A O 1
ATOM 1762 N N . ILE A 1 227 ? 9.560 -46.310 -9.326 1.00 30.43 227 ILE A N 1
ATOM 1763 C CA . ILE A 1 227 ? 9.308 -45.126 -10.140 1.00 34.44 227 ILE A CA 1
ATOM 1764 C C . ILE A 1 227 ? 9.080 -45.516 -11.597 1.00 36.45 227 ILE A C 1
ATOM 1765 O O . ILE A 1 227 ? 8.206 -44.962 -12.278 1.00 34.06 227 ILE A O 1
ATOM 1770 N N . LYS A 1 228 ? 9.859 -46.478 -12.096 1.00 28.40 228 LYS A N 1
ATOM 1771 C CA . LYS A 1 228 ? 9.648 -46.957 -13.453 1.00 33.44 228 LYS A CA 1
ATOM 1772 C C . LYS A 1 228 ? 8.232 -47.503 -13.629 1.00 32.20 228 LYS A C 1
ATOM 1773 O O . LYS A 1 228 ? 7.570 -47.210 -14.631 1.00 29.19 228 LYS A O 1
ATOM 1779 N N . PHE A 1 229 ? 7.747 -48.293 -12.666 1.00 27.05 229 PHE A N 1
ATOM 1780 C CA . PHE A 1 229 ? 6.373 -48.780 -12.744 1.00 30.80 229 PHE A CA 1
ATOM 1781 C C . PHE A 1 229 ? 5.374 -47.620 -12.753 1.00 29.93 229 PHE A C 1
ATOM 1782 O O . PHE A 1 229 ? 4.410 -47.621 -13.529 1.00 30.03 229 PHE A O 1
ATOM 1790 N N . LEU A 1 230 ? 5.593 -46.613 -11.907 1.00 31.33 230 LEU A N 1
ATOM 1791 C CA . LEU A 1 230 ? 4.693 -45.462 -11.885 1.00 30.81 230 LEU A CA 1
ATOM 1792 C C . LEU A 1 230 ? 4.666 -44.748 -13.229 1.00 34.05 230 LEU A C 1
ATOM 1793 O O . LEU A 1 230 ? 3.593 -44.353 -13.709 1.00 30.22 230 LEU A O 1
ATOM 1798 N N . GLU A 1 231 ? 5.844 -44.547 -13.838 1.00 28.28 231 GLU A N 1
ATOM 1799 C CA . GLU A 1 231 ? 5.908 -43.888 -15.137 1.00 38.34 231 GLU A CA 1
ATOM 1800 C C . GLU A 1 231 ? 5.027 -44.598 -16.156 1.00 33.20 231 GLU A C 1
ATOM 1801 O O . GLU A 1 231 ? 4.389 -43.949 -16.991 1.00 35.75 231 GLU A O 1
ATOM 1807 N N . ASP A 1 232 ? 4.979 -45.929 -16.105 1.00 32.07 232 ASP A N 1
ATOM 1808 C CA . ASP A 1 232 ? 4.245 -46.684 -17.112 1.00 32.72 232 ASP A CA 1
ATOM 1809 C C . ASP A 1 232 ? 2.757 -46.780 -16.814 1.00 33.71 232 ASP A C 1
ATOM 1810 O O . ASP A 1 232 ? 1.963 -46.936 -17.748 1.00 41.39 232 ASP A O 1
ATOM 1815 N N . HIS A 1 233 ? 2.353 -46.709 -15.541 1.00 28.12 233 HIS A N 1
ATOM 1816 C CA . HIS A 1 233 ? 1.002 -47.118 -15.167 1.00 33.13 233 HIS A CA 1
ATOM 1817 C C . HIS A 1 233 ? 0.218 -46.096 -14.363 1.00 34.03 233 HIS A C 1
ATOM 1818 O O . HIS A 1 233 ? -0.920 -46.388 -13.974 1.00 30.28 233 HIS A O 1
ATOM 1825 N N . TRP A 1 234 ? 0.774 -44.915 -14.110 1.00 30.34 234 TRP A N 1
ATOM 1826 C CA . TRP A 1 234 ? 0.052 -43.945 -13.297 1.00 28.39 234 TRP A CA 1
ATOM 1827 C C . TRP A 1 234 ? -1.349 -43.610 -13.818 1.00 31.33 234 TRP A C 1
ATOM 1828 O O . TRP A 1 234 ? -2.254 -43.467 -12.980 1.00 29.94 234 TRP A O 1
ATOM 1839 N N . PRO A 1 235 ? -1.626 -43.529 -15.132 1.00 29.68 235 PRO A N 1
ATOM 1840 C CA . PRO A 1 235 ? -3.004 -43.155 -15.522 1.00 30.46 235 PRO A CA 1
ATOM 1841 C C . PRO A 1 235 ? -4.013 -44.209 -15.145 1.00 35.99 235 PRO A C 1
ATOM 1842 O O . PRO A 1 235 ? -5.125 -43.869 -14.711 1.00 32.15 235 PRO A O 1
ATOM 1846 N N . GLU A 1 236 ? -3.651 -45.485 -15.284 1.00 33.21 236 GLU A N 1
ATOM 1847 C CA . GLU A 1 236 ? -4.574 -46.539 -14.883 1.00 32.89 236 GLU A CA 1
ATOM 1848 C C . GLU A 1 236 ? -4.758 -46.565 -13.370 1.00 33.83 236 GLU A C 1
ATOM 1849 O O . GLU A 1 236 ? -5.883 -46.729 -12.880 1.00 30.63 236 GLU A O 1
ATOM 1855 N N . LEU A 1 237 ? -3.667 -46.416 -12.609 1.00 27.18 237 LEU A N 1
ATOM 1856 C CA . LEU A 1 237 ? -3.797 -46.313 -11.155 1.00 32.52 237 LEU A CA 1
ATOM 1857 C C . LEU A 1 237 ? -4.764 -45.201 -10.764 1.00 34.95 237 LEU A C 1
ATOM 1858 O O . LEU A 1 237 ? -5.614 -45.377 -9.880 1.00 32.67 237 LEU A O 1
ATOM 1863 N N . CYS A 1 238 ? -4.620 -44.032 -11.394 1.00 29.33 238 CYS A N 1
ATOM 1864 C CA . CYS A 1 238 ? -5.475 -42.905 -11.053 1.00 34.02 238 CYS A CA 1
ATOM 1865 C C . CYS A 1 238 ? -6.915 -43.175 -11.457 1.00 32.21 238 CYS A C 1
ATOM 1866 O O . CYS A 1 238 ? -7.852 -42.795 -10.745 1.00 33.29 238 CYS A O 1
ATOM 1869 N N . SER A 1 239 ? -7.102 -43.849 -12.591 1.00 29.59 239 SER A N 1
ATOM 1870 C CA . SER A 1 239 ? -8.440 -44.202 -13.030 1.00 36.54 239 SER A CA 1
ATOM 1871 C C . SER A 1 239 ? -9.130 -45.098 -11.998 1.00 36.24 239 SER A C 1
ATOM 1872 O O . SER A 1 239 ? -10.308 -44.894 -11.674 1.00 34.83 239 SER A O 1
ATOM 1875 N N . ASN A 1 240 ? -8.397 -46.068 -11.439 1.00 32.28 240 ASN A N 1
ATOM 1876 C CA . ASN A 1 240 ? -8.946 -46.900 -10.368 1.00 35.53 240 ASN A CA 1
ATOM 1877 C C . ASN A 1 240 ? -9.364 -46.055 -9.174 1.00 38.19 240 ASN A C 1
ATOM 1878 O O . ASN A 1 240 ? -10.403 -46.312 -8.554 1.00 34.28 240 ASN A O 1
ATOM 1883 N N . ILE A 1 241 ? -8.548 -45.061 -8.819 1.00 34.57 241 ILE A N 1
ATOM 1884 C CA . ILE A 1 241 ? -8.881 -44.175 -7.708 1.00 35.43 241 ILE A CA 1
ATOM 1885 C C . ILE A 1 241 ? -10.137 -43.368 -8.024 1.00 36.36 241 ILE A C 1
ATOM 1886 O O . ILE A 1 241 ? -11.005 -43.181 -7.162 1.00 36.22 241 ILE A O 1
ATOM 1891 N N . ARG A 1 242 ? -10.256 -42.874 -9.257 1.00 35.61 242 ARG A N 1
ATOM 1892 C CA . ARG A 1 242 ? -11.428 -42.075 -9.625 1.00 37.55 242 ARG A CA 1
ATOM 1893 C C . ARG A 1 242 ? -12.715 -42.887 -9.510 1.00 40.60 242 ARG A C 1
ATOM 1894 O O . ARG A 1 242 ? -13.714 -42.416 -8.953 1.00 37.20 242 ARG A O 1
ATOM 1902 N N . THR A 1 243 ? -12.706 -44.116 -10.034 1.00 40.12 243 THR A N 1
ATOM 1903 C CA . THR A 1 243 ? -13.895 -44.957 -10.072 1.00 37.65 243 THR A CA 1
ATOM 1904 C C . THR A 1 243 ? -14.102 -45.759 -8.798 1.00 44.26 243 THR A C 1
ATOM 1905 O O . THR A 1 243 ? -15.198 -46.288 -8.591 1.00 43.62 243 THR A O 1
ATOM 1909 N N . GLY A 1 244 ? -13.087 -45.864 -7.946 1.00 35.53 244 GLY A N 1
ATOM 1910 C CA . GLY A 1 244 ? -13.188 -46.772 -6.823 1.00 38.67 244 GLY A CA 1
ATOM 1911 C C . GLY A 1 244 ? -13.279 -48.221 -7.225 1.00 37.34 244 GLY A C 1
ATOM 1912 O O . GLY A 1 244 ? -13.837 -49.032 -6.485 1.00 45.87 244 GLY A O 1
ATOM 1913 N N . ARG A 1 245 ? -12.752 -48.566 -8.393 1.00 34.60 245 ARG A N 1
ATOM 1914 C CA . ARG A 1 245 ? -12.908 -49.891 -8.979 1.00 37.88 245 ARG A CA 1
ATOM 1915 C C . ARG A 1 245 ? -11.541 -50.425 -9.369 1.00 34.69 245 ARG A C 1
ATOM 1916 O O . ARG A 1 245 ? -10.820 -49.780 -10.137 1.00 37.58 245 ARG A O 1
ATOM 1924 N N . LEU A 1 246 ? -11.186 -51.595 -8.846 1.00 39.24 246 LEU A N 1
ATOM 1925 C CA . LEU A 1 246 ? -9.892 -52.201 -9.150 1.00 32.04 246 LEU A CA 1
ATOM 1926 C C . LEU A 1 246 ? -9.897 -52.761 -10.570 1.00 33.63 246 LEU A C 1
ATOM 1927 O O . LEU A 1 246 ? -10.852 -53.430 -10.970 1.00 43.08 246 LEU A O 1
ATOM 1932 N N . SER A 1 247 ? -8.838 -52.487 -11.343 1.00 35.60 247 SER A N 1
ATOM 1933 C CA . SER A 1 247 ? -8.767 -53.019 -12.707 1.00 39.22 247 SER A CA 1
ATOM 1934 C C . SER A 1 247 ? -8.935 -54.536 -12.692 1.00 45.52 247 SER A C 1
ATOM 1935 O O . SER A 1 247 ? -8.399 -55.230 -11.822 1.00 38.91 247 SER A O 1
ATOM 1938 N N . ASP A 1 248 ? -9.694 -55.057 -13.659 1.00 48.44 248 ASP A N 1
ATOM 1939 C CA . ASP A 1 248 ? -10.108 -56.452 -13.556 1.00 49.43 248 ASP A CA 1
ATOM 1940 C C . ASP A 1 248 ? -9.018 -57.450 -13.949 1.00 47.73 248 ASP A C 1
ATOM 1941 O O . ASP A 1 248 ? -9.225 -58.651 -13.762 1.00 51.43 248 ASP A O 1
ATOM 1946 N N . TRP A 1 249 ? -7.866 -57.002 -14.457 1.00 47.15 249 TRP A N 1
ATOM 1947 C CA . TRP A 1 249 ? -6.758 -57.925 -14.697 1.00 41.48 249 TRP A CA 1
ATOM 1948 C C . TRP A 1 249 ? -6.002 -58.289 -13.426 1.00 42.07 249 TRP A C 1
ATOM 1949 O O . TRP A 1 249 ? -5.086 -59.117 -13.480 1.00 46.39 249 TRP A O 1
ATOM 1960 N N . ILE A 1 250 ? -6.332 -57.691 -12.290 1.00 39.42 250 ILE A N 1
ATOM 1961 C CA . ILE A 1 250 ? -5.766 -58.123 -11.019 1.00 45.01 250 ILE A CA 1
ATOM 1962 C C . ILE A 1 250 ? -6.631 -59.275 -10.527 1.00 54.94 250 ILE A C 1
ATOM 1963 O O . ILE A 1 250 ? -7.783 -59.078 -10.127 1.00 50.84 250 ILE A O 1
ATOM 1968 N N . THR A 1 251 ? -6.091 -60.489 -10.623 1.00 54.70 251 THR A N 1
ATOM 1969 C CA . THR A 1 251 ? -6.782 -61.709 -10.228 1.00 56.61 251 THR A CA 1
ATOM 1970 C C . THR A 1 251 ? -6.271 -62.274 -8.913 1.00 55.16 251 THR A C 1
ATOM 1971 O O . THR A 1 251 ? -6.902 -63.177 -8.357 1.00 55.64 251 THR A O 1
ATOM 1975 N N . ASP A 1 252 ? -5.145 -61.770 -8.416 1.00 57.66 252 ASP A N 1
ATOM 1976 C CA . ASP A 1 252 ? -4.571 -62.282 -7.181 1.00 56.46 252 ASP A CA 1
ATOM 1977 C C . ASP A 1 252 ? -5.524 -62.084 -6.012 1.00 52.68 252 ASP A C 1
ATOM 1978 O O . ASP A 1 252 ? -5.949 -60.960 -5.725 1.00 50.02 252 ASP A O 1
ATOM 1983 N N . ALA A 1 253 ? -5.814 -63.179 -5.302 1.00 57.44 253 ALA A N 1
ATOM 1984 C CA . ALA A 1 253 ? -6.876 -63.158 -4.298 1.00 56.67 253 ALA A CA 1
ATOM 1985 C C . ALA A 1 253 ? -6.549 -62.248 -3.114 1.00 51.70 253 ALA A C 1
ATOM 1986 O O . ALA A 1 253 ? -7.456 -61.633 -2.545 1.00 58.09 253 ALA A O 1
ATOM 1988 N N . THR A 1 254 ? -5.281 -62.146 -2.720 1.00 48.34 254 THR A N 1
ATOM 1989 C CA . THR A 1 254 ? -4.936 -61.257 -1.611 1.00 60.33 254 THR A CA 1
ATOM 1990 C C . THR A 1 254 ? -5.240 -59.805 -1.953 1.00 64.88 254 THR A C 1
ATOM 1991 O O . THR A 1 254 ? -5.811 -59.074 -1.137 1.00 64.00 254 THR A O 1
ATOM 1995 N N . CYS A 1 255 ? -4.859 -59.363 -3.153 1.00 66.58 255 CYS A N 1
ATOM 1996 C CA . CYS A 1 255 ? -5.115 -57.976 -3.518 1.00 71.17 255 CYS A CA 1
ATOM 1997 C C . CYS A 1 255 ? -6.612 -57.707 -3.643 1.00 63.07 255 CYS A C 1
ATOM 1998 O O . CYS A 1 255 ? -7.122 -56.727 -3.090 1.00 61.52 255 CYS A O 1
ATOM 2001 N N . THR A 1 256 ? -7.335 -58.573 -4.363 1.00 54.43 256 THR A N 1
ATOM 2002 C CA . THR A 1 256 ? -8.746 -58.300 -4.634 1.00 58.65 256 THR A CA 1
ATOM 2003 C C . THR A 1 256 ? -9.579 -58.333 -3.359 1.00 62.92 256 THR A C 1
ATOM 2004 O O . THR A 1 256 ? -10.491 -57.514 -3.188 1.00 65.76 256 THR A O 1
ATOM 2008 N N . SER A 1 257 ? -9.291 -59.271 -2.455 1.00 68.15 257 SER A N 1
ATOM 2009 C CA . SER A 1 257 ? -10.020 -59.308 -1.192 1.00 73.72 257 SER A CA 1
ATOM 2010 C C . SER A 1 257 ? -9.568 -58.199 -0.248 1.00 75.37 257 SER A C 1
ATOM 2011 O O . SER A 1 257 ? -10.374 -57.699 0.545 1.00 83.47 257 SER A O 1
ATOM 2014 N N . GLY A 1 258 ? -8.301 -57.784 -0.325 1.00 68.85 258 GLY A N 1
ATOM 2015 C CA . GLY A 1 258 ? -7.793 -56.813 0.626 1.00 69.99 258 GLY A CA 1
ATOM 2016 C C . GLY A 1 258 ? -8.002 -55.363 0.239 1.00 75.57 258 GLY A C 1
ATOM 2017 O O . GLY A 1 258 ? -8.049 -54.494 1.114 1.00 71.10 258 GLY A O 1
ATOM 2018 N N . ILE A 1 259 ? -8.142 -55.076 -1.060 1.00 80.88 259 ILE A N 1
ATOM 2019 C CA . ILE A 1 259 ? -8.043 -53.697 -1.544 1.00 74.58 259 ILE A CA 1
ATOM 2020 C C . ILE A 1 259 ? -9.172 -52.819 -1.013 1.00 74.73 259 ILE A C 1
ATOM 2021 O O . ILE A 1 259 ? -9.005 -51.597 -0.879 1.00 65.94 259 ILE A O 1
ATOM 2026 N N . GLY A 1 260 ? -10.329 -53.413 -0.697 1.00 76.63 260 GLY A N 1
ATOM 2027 C CA . GLY A 1 260 ? -11.471 -52.647 -0.220 1.00 72.38 260 GLY A CA 1
ATOM 2028 C C . GLY A 1 260 ? -11.190 -51.831 1.024 1.00 68.16 260 GLY A C 1
ATOM 2029 O O . GLY A 1 260 ? -11.920 -50.877 1.306 1.00 68.18 260 GLY A O 1
ATOM 2030 N N . LYS A 1 261 ? -10.130 -52.171 1.760 1.00 66.14 261 LYS A N 1
ATOM 2031 C CA . LYS A 1 261 ? -9.776 -51.438 2.973 1.00 69.56 261 LYS A CA 1
ATOM 2032 C C . LYS A 1 261 ? -9.445 -49.981 2.676 1.00 68.45 261 LYS A C 1
ATOM 2033 O O . LYS A 1 261 ? -9.732 -49.094 3.488 1.00 67.60 261 LYS A O 1
ATOM 2039 N N . PHE A 1 262 ? -8.816 -49.716 1.532 1.00 68.45 262 PHE A N 1
ATOM 2040 C CA . PHE A 1 262 ? -8.400 -48.369 1.162 1.00 61.26 262 PHE A CA 1
ATOM 2041 C C . PHE A 1 262 ? -9.152 -47.811 -0.034 1.00 52.04 262 PHE A C 1
ATOM 2042 O O . PHE A 1 262 ? -9.400 -46.605 -0.085 1.00 52.40 262 PHE A O 1
ATOM 2050 N N . LEU A 1 263 ? -9.510 -48.665 -0.993 1.00 45.08 263 LEU A N 1
ATOM 2051 C CA . LEU A 1 263 ? -10.300 -48.273 -2.159 1.00 46.08 263 LEU A CA 1
ATOM 2052 C C . LEU A 1 263 ? -11.783 -48.334 -1.791 1.00 40.97 263 LEU A C 1
ATOM 2053 O O . LEU A 1 263 ? -12.531 -49.218 -2.210 1.00 54.63 263 LEU A O 1
ATOM 2058 N N . THR A 1 264 ? -12.202 -47.367 -0.976 1.00 45.58 264 THR A N 1
ATOM 2059 C CA . THR A 1 264 ? -13.496 -47.468 -0.309 1.00 47.27 264 THR A CA 1
ATOM 2060 C C . THR A 1 264 ? -14.624 -46.811 -1.084 1.00 47.40 264 THR A C 1
ATOM 2061 O O . THR A 1 264 ? -15.787 -47.197 -0.916 1.00 53.82 264 THR A O 1
ATOM 2065 N N . ALA A 1 265 ? -14.320 -45.842 -1.939 1.00 47.03 265 ALA A N 1
ATOM 2066 C CA . ALA A 1 265 ? -15.358 -45.110 -2.652 1.00 46.55 265 ALA A CA 1
ATOM 2067 C C . ALA A 1 265 ? -14.714 -44.380 -3.819 1.00 48.86 265 ALA A C 1
ATOM 2068 O O . ALA A 1 265 ? -13.508 -44.113 -3.793 1.00 41.45 265 ALA A O 1
ATOM 2070 N N . PRO A 1 266 ? -15.483 -44.054 -4.861 1.00 51.31 266 PRO A N 1
ATOM 2071 C CA . PRO A 1 266 ? -14.921 -43.253 -5.956 1.00 47.66 266 PRO A CA 1
ATOM 2072 C C . PRO A 1 266 ? -14.306 -41.971 -5.407 1.00 44.33 266 PRO A C 1
ATOM 2073 O O . PRO A 1 266 ? -14.860 -41.331 -4.516 1.00 44.84 266 PRO A O 1
ATOM 2077 N N . ASN A 1 267 ? -13.140 -41.598 -5.930 1.00 40.43 267 ASN A N 1
ATOM 2078 C CA . ASN A 1 267 ? -12.429 -40.409 -5.453 1.00 40.62 267 ASN A CA 1
ATOM 2079 C C . ASN A 1 267 ? -11.852 -39.621 -6.622 1.00 40.58 267 ASN A C 1
ATOM 2080 O O . ASN A 1 267 ? -10.629 -39.553 -6.810 1.00 38.90 267 ASN A O 1
ATOM 2085 N N . PRO A 1 268 ? -12.721 -38.968 -7.409 1.00 37.37 268 PRO A N 1
ATOM 2086 C CA . PRO A 1 268 ? -12.232 -38.161 -8.546 1.00 40.14 268 PRO A CA 1
ATOM 2087 C C . PRO A 1 268 ? -11.224 -37.100 -8.149 1.00 45.30 268 PRO A C 1
ATOM 2088 O O . PRO A 1 268 ? -10.271 -36.850 -8.897 1.00 41.85 268 PRO A O 1
ATOM 2092 N N . GLU A 1 269 ? -11.418 -36.458 -6.989 1.00 43.20 269 GLU A N 1
ATOM 2093 C CA . GLU A 1 269 ? -10.552 -35.347 -6.597 1.00 48.41 269 GLU A CA 1
ATOM 2094 C C . GLU A 1 269 ? -9.141 -35.825 -6.288 1.00 37.87 269 GLU A C 1
ATOM 2095 O O . GLU A 1 269 ? -8.156 -35.181 -6.671 1.00 41.03 269 GLU A O 1
ATOM 2101 N N . LEU A 1 270 ? -9.025 -36.939 -5.562 1.00 37.49 270 LEU A N 1
ATOM 2102 C CA . LEU A 1 270 ? -7.705 -37.485 -5.289 1.00 38.43 270 LEU A CA 1
ATOM 2103 C C . LEU A 1 270 ? -7.032 -37.952 -6.581 1.00 36.87 270 LEU A C 1
ATOM 2104 O O . LEU A 1 270 ? -5.823 -37.759 -6.772 1.00 38.90 270 LEU A O 1
ATOM 2109 N N . ALA A 1 271 ? -7.801 -38.569 -7.476 1.00 37.12 271 ALA A N 1
ATOM 2110 C CA . ALA A 1 271 ? -7.257 -38.968 -8.765 1.00 40.52 271 ALA A CA 1
ATOM 2111 C C . ALA A 1 271 ? -6.678 -37.764 -9.501 1.00 37.80 271 ALA A C 1
ATOM 2112 O O . ALA A 1 271 ? -5.557 -37.819 -10.014 1.00 36.88 271 ALA A O 1
ATOM 2114 N N . SER A 1 272 ? -7.418 -36.652 -9.521 1.00 35.23 272 SER A N 1
ATOM 2115 C CA . SER A 1 272 ? -6.983 -35.474 -10.270 1.00 40.32 272 SER A CA 1
ATOM 2116 C C . SER A 1 272 ? -5.715 -34.878 -9.670 1.00 40.54 272 SER A C 1
ATOM 2117 O O . SER A 1 272 ? -4.833 -34.427 -10.406 1.00 43.66 272 SER A O 1
ATOM 2120 N N . LEU A 1 273 ? -5.613 -34.869 -8.336 1.00 40.93 273 LEU A N 1
ATOM 2121 C CA . LEU A 1 273 ? -4.410 -34.373 -7.672 1.00 42.52 273 LEU A CA 1
ATOM 2122 C C . LEU A 1 273 ? -3.183 -35.169 -8.088 1.00 35.71 273 LEU A C 1
ATOM 2123 O O . LEU A 1 273 ? -2.120 -34.602 -8.360 1.00 46.27 273 LEU A O 1
ATOM 2128 N N . ILE A 1 274 ? -3.312 -36.490 -8.134 1.00 31.66 274 ILE A N 1
ATOM 2129 C CA . ILE A 1 274 ? -2.183 -37.338 -8.479 1.00 31.42 274 ILE A CA 1
ATOM 2130 C C . ILE A 1 274 ? -1.859 -37.203 -9.955 1.00 36.58 274 ILE A C 1
ATOM 2131 O O . ILE A 1 274 ? -0.684 -37.163 -10.345 1.00 37.44 274 ILE A O 1
ATOM 2136 N N . GLU A 1 275 ? -2.896 -37.142 -10.799 1.00 38.63 275 GLU A N 1
ATOM 2137 C CA . GLU A 1 275 ? -2.691 -36.910 -12.227 1.00 38.11 275 GLU A CA 1
ATOM 2138 C C . GLU A 1 275 ? -1.964 -35.589 -12.469 1.00 36.66 275 GLU A C 1
ATOM 2139 O O . GLU A 1 275 ? -1.088 -35.509 -13.335 1.00 37.03 275 GLU A O 1
ATOM 2145 N N . GLN A 1 276 ? -2.299 -34.543 -11.702 1.00 37.19 276 GLN A N 1
ATOM 2146 C CA . GLN A 1 276 ? -1.618 -33.260 -11.878 1.00 41.51 276 GLN A CA 1
ATOM 2147 C C . GLN A 1 276 ? -0.119 -33.389 -11.651 1.00 44.74 276 GLN A C 1
ATOM 2148 O O . GLN A 1 276 ? 0.678 -32.750 -12.349 1.00 46.81 276 GLN A O 1
ATOM 2154 N N . GLU A 1 277 ? 0.284 -34.188 -10.658 1.00 36.87 277 GLU A N 1
ATOM 2155 C CA . GLU A 1 277 ? 1.709 -34.375 -10.392 1.00 34.86 277 GLU A CA 1
ATOM 2156 C C . GLU A 1 277 ? 2.359 -35.276 -11.424 1.00 35.74 277 GLU A C 1
ATOM 2157 O O . GLU A 1 277 ? 3.496 -35.029 -11.838 1.00 37.78 277 GLU A O 1
ATOM 2163 N N . CYS A 1 278 ? 1.685 -36.359 -11.811 1.00 36.02 278 CYS A N 1
ATOM 2164 C CA . CYS A 1 278 ? 2.323 -37.312 -12.713 1.00 40.22 278 CYS A CA 1
ATOM 2165 C C . CYS A 1 278 ? 2.385 -36.810 -14.152 1.00 42.71 278 CYS A C 1
ATOM 2166 O O . CYS A 1 278 ? 3.255 -37.247 -14.912 1.00 42.63 278 CYS A O 1
ATOM 2169 N N . SER A 1 279 ? 1.502 -35.897 -14.540 1.00 39.04 279 SER A N 1
ATOM 2170 C CA . SER A 1 279 ? 1.476 -35.437 -15.922 1.00 47.99 279 SER A CA 1
ATOM 2171 C C . SER A 1 279 ? 2.529 -34.379 -16.231 1.00 51.91 279 SER A C 1
ATOM 2172 O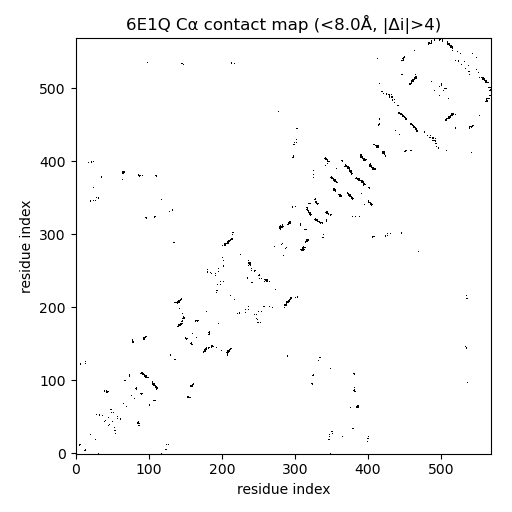 O . SER A 1 279 ? 2.684 -34.018 -17.401 1.00 50.34 279 SER A O 1
ATOM 2175 N N . LYS A 1 280 ? 3.268 -33.891 -15.234 1.00 52.65 280 LYS A N 1
ATOM 2176 C CA . LYS A 1 280 ? 4.340 -32.939 -15.500 1.00 48.44 280 LYS A CA 1
ATOM 2177 C C . LYS A 1 280 ? 5.490 -33.605 -16.261 1.00 44.73 280 LYS A C 1
ATOM 2178 O O . LYS A 1 280 ? 5.782 -34.794 -16.083 1.00 40.84 280 LYS A O 1
ATOM 2184 N N . THR A 1 281 ? 6.140 -32.817 -17.126 1.00 43.87 281 THR A N 1
ATOM 2185 C CA . THR A 1 281 ? 7.211 -33.333 -17.988 1.00 45.18 281 THR A CA 1
ATOM 2186 C C . THR A 1 281 ? 8.376 -33.884 -17.181 1.00 42.74 281 THR A C 1
ATOM 2187 O O . THR A 1 281 ? 8.835 -35.007 -17.414 1.00 54.70 281 THR A O 1
ATOM 2191 N N . SER A 1 282 ? 8.902 -33.089 -16.266 1.00 43.94 282 SER A N 1
ATOM 2192 C CA . SER A 1 282 ? 10.000 -33.528 -15.421 1.00 44.11 282 SER A CA 1
ATOM 2193 C C . SER A 1 282 ? 9.455 -34.272 -14.209 1.00 40.32 282 SER A C 1
ATOM 2194 O O . SER A 1 282 ? 8.591 -33.757 -13.492 1.00 35.71 282 SER A O 1
ATOM 2197 N N . TRP A 1 283 ? 9.979 -35.468 -13.965 1.00 32.68 283 TRP A N 1
ATOM 2198 C CA . TRP A 1 283 ? 9.655 -36.196 -12.752 1.00 38.06 283 TRP A CA 1
ATOM 2199 C C . TRP A 1 283 ? 10.613 -35.873 -11.611 1.00 38.38 283 TRP A C 1
ATOM 2200 O O . TRP A 1 283 ? 10.684 -36.634 -10.633 1.00 33.12 283 TRP A O 1
ATOM 2211 N N . GLU A 1 284 ? 11.341 -34.760 -11.713 1.00 37.88 284 GLU A N 1
ATOM 2212 C CA . GLU A 1 284 ? 12.127 -34.290 -10.584 1.00 41.59 284 GLU A CA 1
ATOM 2213 C C . GLU A 1 284 ? 11.214 -34.107 -9.380 1.00 42.01 284 GLU A C 1
ATOM 2214 O O . GLU A 1 284 ? 10.098 -33.592 -9.506 1.00 38.78 284 GLU A O 1
ATOM 2220 N N . ALA A 1 285 ? 11.673 -34.568 -8.218 1.00 32.62 285 ALA A N 1
ATOM 2221 C CA . ALA A 1 285 ? 10.943 -34.446 -6.958 1.00 35.53 285 ALA A CA 1
ATOM 2222 C C . ALA A 1 285 ? 9.626 -35.230 -6.936 1.00 35.00 285 ALA A C 1
ATOM 2223 O O . ALA A 1 285 ? 8.803 -35.013 -6.036 1.00 32.89 285 ALA A O 1
ATOM 2225 N N . ILE A 1 286 ? 9.401 -36.143 -7.891 1.00 35.48 286 ILE A N 1
ATOM 2226 C CA . ILE A 1 286 ? 8.139 -36.891 -7.943 1.00 31.04 286 ILE A CA 1
ATOM 2227 C C . ILE A 1 286 ? 7.831 -37.587 -6.614 1.00 36.98 286 ILE A C 1
ATOM 2228 O O . ILE A 1 286 ? 6.662 -37.704 -6.226 1.00 32.46 286 ILE A O 1
ATOM 2233 N N . LEU A 1 287 ? 8.858 -38.060 -5.890 1.00 31.54 287 LEU A N 1
ATOM 2234 C CA . LEU A 1 287 ? 8.570 -38.792 -4.654 1.00 28.77 287 LEU A CA 1
ATOM 2235 C C . LEU A 1 287 ? 7.964 -37.876 -3.604 1.00 31.44 287 LEU A C 1
ATOM 2236 O O . LEU A 1 287 ? 6.991 -38.248 -2.937 1.00 32.06 287 LEU A O 1
ATOM 2241 N N . LYS A 1 288 ? 8.514 -36.668 -3.454 1.00 35.61 288 LYS A N 1
ATOM 2242 C CA . LYS A 1 288 ? 7.912 -35.714 -2.534 1.00 32.48 288 LYS A CA 1
ATOM 2243 C C . LYS A 1 288 ? 6.564 -35.237 -3.041 1.00 38.94 288 LYS A C 1
ATOM 2244 O O . LYS A 1 288 ? 5.650 -34.993 -2.248 1.00 33.14 288 LYS A O 1
ATOM 2250 N N . ARG A 1 289 ? 6.427 -35.055 -4.353 1.00 34.75 289 ARG A N 1
ATOM 2251 C CA . ARG A 1 289 ? 5.158 -34.547 -4.860 1.00 41.15 289 ARG A CA 1
ATOM 2252 C C . ARG A 1 289 ? 4.046 -35.574 -4.688 1.00 41.40 289 ARG A C 1
ATOM 2253 O O . ARG A 1 289 ? 2.904 -35.209 -4.402 1.00 34.91 289 ARG A O 1
ATOM 2261 N N . LEU A 1 290 ? 4.367 -36.864 -4.827 1.00 32.42 290 LEU A N 1
ATOM 2262 C CA . LEU A 1 290 ? 3.361 -37.899 -4.625 1.00 28.60 290 LEU A CA 1
ATOM 2263 C C . LEU A 1 290 ? 3.082 -38.138 -3.142 1.00 38.65 290 LEU A C 1
ATOM 2264 O O . LEU A 1 290 ? 1.935 -38.403 -2.757 1.00 34.62 290 LEU A O 1
ATOM 2269 N N . TRP A 1 291 ? 4.108 -38.035 -2.291 1.00 34.94 291 TRP A N 1
ATOM 2270 C CA . TRP A 1 291 ? 3.957 -38.220 -0.852 1.00 33.33 291 TRP A CA 1
ATOM 2271 C C . TRP A 1 291 ? 4.456 -36.956 -0.151 1.00 31.78 291 TRP A C 1
ATOM 2272 O O . TRP A 1 291 ? 5.540 -36.943 0.450 1.00 30.64 291 TRP A O 1
ATOM 2283 N N . PRO A 1 292 ? 3.672 -35.871 -0.203 1.00 38.43 292 PRO A N 1
ATOM 2284 C CA . PRO A 1 292 ? 4.151 -34.567 0.293 1.00 36.30 292 PRO A CA 1
ATOM 2285 C C . PRO A 1 292 ? 4.261 -34.473 1.806 1.00 42.52 292 PRO A C 1
ATOM 2286 O O . PRO A 1 292 ? 4.891 -33.528 2.305 1.00 42.74 292 PRO A O 1
ATOM 2290 N N . LYS A 1 293 ? 3.696 -35.415 2.554 1.00 38.67 293 LYS A N 1
ATOM 2291 C CA . LYS A 1 293 ? 3.907 -35.450 3.993 1.00 45.08 293 LYS A CA 1
ATOM 2292 C C . LYS A 1 293 ? 5.023 -36.402 4.414 1.00 44.24 293 LYS A C 1
ATOM 2293 O O . LYS A 1 293 ? 5.285 -36.533 5.616 1.00 38.11 293 LYS A O 1
ATOM 2299 N N . ALA A 1 294 ? 5.701 -37.055 3.472 1.00 38.27 294 ALA A N 1
ATOM 2300 C CA . ALA A 1 294 ? 6.808 -37.920 3.862 1.00 39.19 294 ALA A CA 1
ATOM 2301 C C . ALA A 1 294 ? 7.950 -37.074 4.409 1.00 38.00 294 ALA A C 1
ATOM 2302 O O . ALA A 1 294 ? 8.205 -35.961 3.939 1.00 37.96 294 ALA A O 1
ATOM 2304 N N . LYS A 1 295 ? 8.640 -37.612 5.410 1.00 36.10 295 LYS A N 1
ATOM 2305 C CA . LYS A 1 295 ? 9.706 -36.894 6.088 1.00 38.79 295 LYS A CA 1
ATOM 2306 C C . LYS A 1 295 ? 11.093 -37.446 5.782 1.00 41.61 295 LYS A C 1
ATOM 2307 O O . LYS A 1 295 ? 12.083 -36.764 6.053 1.00 37.80 295 LYS A O 1
ATOM 2313 N N . CYS A 1 296 ? 11.197 -38.643 5.220 1.00 34.01 296 CYS A N 1
ATOM 2314 C CA . CYS A 1 296 ? 12.500 -39.175 4.853 1.00 36.63 296 CYS A CA 1
ATOM 2315 C C . CYS A 1 296 ? 12.281 -40.385 3.958 1.00 33.92 296 CYS A C 1
ATOM 2316 O O . CYS A 1 296 ? 11.176 -40.920 3.854 1.00 35.85 296 CYS A O 1
ATOM 2319 N N . ILE A 1 297 ? 13.360 -40.794 3.304 1.00 35.58 297 ILE A N 1
ATOM 2320 C CA . ILE A 1 297 ? 13.384 -41.949 2.429 1.00 29.25 297 ILE A CA 1
ATOM 2321 C C . ILE A 1 297 ? 14.449 -42.875 2.979 1.00 28.64 297 ILE A C 1
ATOM 2322 O O . ILE A 1 297 ? 15.638 -42.546 2.932 1.00 28.50 297 ILE A O 1
ATOM 2327 N N . GLU A 1 298 ? 14.024 -44.034 3.478 1.00 29.60 298 GLU A N 1
ATOM 2328 C CA . GLU A 1 298 ? 14.875 -44.947 4.226 1.00 33.41 298 GLU A CA 1
ATOM 2329 C C . GLU A 1 298 ? 15.230 -46.129 3.337 1.00 31.93 298 GLU A C 1
ATOM 2330 O O . GLU A 1 298 ? 14.334 -46.822 2.837 1.00 28.28 298 GLU A O 1
ATOM 2336 N N . SER A 1 299 ? 16.532 -46.352 3.129 1.00 29.67 299 SER A N 1
ATOM 2337 C CA . SER A 1 299 ? 17.020 -47.515 2.386 1.00 29.96 299 SER A CA 1
ATOM 2338 C C . SER A 1 299 ? 18.529 -47.598 2.539 1.00 37.80 299 SER A C 1
ATOM 2339 O O . SER A 1 299 ? 19.180 -46.656 2.995 1.00 34.54 299 SER A O 1
ATOM 2342 N N . ILE A 1 300 ? 19.085 -48.725 2.107 1.00 34.45 300 ILE A N 1
ATOM 2343 C CA . ILE A 1 300 ? 20.537 -48.860 2.070 1.00 33.56 300 ILE A CA 1
ATOM 2344 C C . ILE A 1 300 ? 21.084 -47.974 0.953 1.00 34.06 300 ILE A C 1
ATOM 2345 O O . ILE A 1 300 ? 20.676 -48.089 -0.211 1.00 31.82 300 ILE A O 1
ATOM 2350 N N . ILE A 1 301 ? 21.996 -47.065 1.312 1.00 32.06 301 ILE A N 1
ATOM 2351 C CA . ILE A 1 301 ? 22.622 -46.136 0.383 1.00 35.88 301 ILE A CA 1
ATOM 2352 C C . ILE A 1 301 ? 24.143 -46.210 0.438 1.00 36.22 301 ILE A C 1
ATOM 2353 O O . ILE A 1 301 ? 24.817 -45.323 -0.077 1.00 32.25 301 ILE A O 1
ATOM 2358 N N . THR A 1 302 ? 24.694 -47.229 1.081 1.00 32.25 302 THR A N 1
ATOM 2359 C CA . THR A 1 302 ? 26.132 -47.396 1.210 1.00 35.32 302 THR A CA 1
ATOM 2360 C C . THR A 1 302 ? 26.632 -48.480 0.255 1.00 35.47 302 THR A C 1
ATOM 2361 O O . THR A 1 302 ? 25.863 -49.274 -0.293 1.00 30.42 302 THR A O 1
ATOM 2365 N N . GLY A 1 303 ? 27.949 -48.516 0.073 1.00 35.38 303 GLY A N 1
ATOM 2366 C CA . GLY A 1 303 ? 28.541 -49.552 -0.756 1.00 32.29 303 GLY A CA 1
ATOM 2367 C C . GLY A 1 303 ? 28.120 -49.386 -2.204 1.00 35.63 303 GLY A C 1
ATOM 2368 O O . GLY A 1 303 ? 28.119 -48.279 -2.747 1.00 33.64 303 GLY A O 1
ATOM 2369 N N . THR A 1 304 ? 27.730 -50.501 -2.833 1.00 31.06 304 THR A N 1
ATOM 2370 C CA . THR A 1 304 ? 27.277 -50.456 -4.221 1.00 27.22 304 THR A CA 1
ATOM 2371 C C . THR A 1 304 ? 26.090 -49.516 -4.391 1.00 29.90 304 THR A C 1
ATOM 2372 O O . THR A 1 304 ? 25.946 -48.880 -5.442 1.00 29.38 304 THR A O 1
ATOM 2376 N N . MET A 1 305 ? 25.265 -49.362 -3.350 1.00 26.77 305 MET A N 1
ATOM 2377 C CA . MET A 1 305 ? 24.074 -48.535 -3.482 1.00 32.25 305 MET A CA 1
ATOM 2378 C C . MET A 1 305 ? 24.395 -47.049 -3.497 1.00 34.72 305 MET A C 1
ATOM 2379 O O . MET A 1 305 ? 23.539 -46.251 -3.899 1.00 27.43 305 MET A O 1
ATOM 2384 N N . ALA A 1 306 ? 25.595 -46.657 -3.055 1.00 28.41 306 ALA A N 1
ATOM 2385 C CA . ALA A 1 306 ? 25.965 -45.241 -3.104 1.00 32.64 306 ALA A CA 1
ATOM 2386 C C . ALA A 1 306 ? 25.896 -44.681 -4.515 1.00 36.40 306 ALA A C 1
ATOM 2387 O O . ALA A 1 306 ? 25.739 -43.465 -4.682 1.00 36.74 306 ALA A O 1
ATOM 2389 N N . GLN A 1 307 ? 25.994 -45.545 -5.531 1.00 32.91 307 GLN A N 1
ATOM 2390 C CA . GLN A 1 307 ? 25.975 -45.097 -6.917 1.00 26.91 307 GLN A CA 1
ATOM 2391 C C . GLN A 1 307 ? 24.656 -44.431 -7.294 1.00 34.24 307 GLN A C 1
ATOM 2392 O O . GLN A 1 307 ? 24.635 -43.573 -8.181 1.00 29.34 307 GLN A O 1
ATOM 2398 N N . TYR A 1 308 ? 23.553 -44.825 -6.660 1.00 27.14 308 TYR A N 1
ATOM 2399 C CA . TYR A 1 308 ? 22.227 -44.348 -7.020 1.00 29.77 308 TYR A CA 1
ATOM 2400 C C . TYR A 1 308 ? 21.828 -43.087 -6.273 1.00 31.09 308 TYR A C 1
ATOM 2401 O O . TYR A 1 308 ? 20.734 -42.562 -6.508 1.00 36.12 308 TYR A O 1
ATOM 2410 N N . ILE A 1 309 ? 22.684 -42.594 -5.388 1.00 26.78 309 ILE A N 1
ATOM 2411 C CA . ILE A 1 309 ? 22.312 -41.434 -4.582 1.00 32.86 309 ILE A CA 1
ATOM 2412 C C . ILE A 1 309 ? 21.971 -40.215 -5.452 1.00 35.85 309 ILE A C 1
ATOM 2413 O O . ILE A 1 309 ? 20.906 -39.623 -5.223 1.00 34.63 309 ILE A O 1
ATOM 2418 N N . PRO A 1 310 ? 22.789 -39.823 -6.427 1.00 39.28 310 PRO A N 1
ATOM 2419 C CA . PRO A 1 310 ? 22.410 -38.635 -7.220 1.00 41.21 310 PRO A CA 1
ATOM 2420 C C . PRO A 1 310 ? 21.060 -38.770 -7.896 1.00 38.87 310 PRO A C 1
ATOM 2421 O O . PRO A 1 310 ? 20.275 -37.816 -7.905 1.00 33.96 310 PRO A O 1
ATOM 2425 N N . LEU A 1 311 ? 20.754 -39.940 -8.450 1.00 35.71 311 LEU A N 1
ATOM 2426 C CA . LEU A 1 311 ? 19.476 -40.102 -9.127 1.00 33.71 311 LEU A CA 1
ATOM 2427 C C . LEU A 1 311 ? 18.318 -40.136 -8.132 1.00 31.06 311 LEU A C 1
ATOM 2428 O O . LEU A 1 311 ? 17.263 -39.532 -8.374 1.00 28.73 311 LEU A O 1
ATOM 2433 N N . LEU A 1 312 ? 18.495 -40.824 -7.004 1.00 28.83 312 LEU A N 1
ATOM 2434 C CA . LEU A 1 312 ? 17.426 -40.864 -6.014 1.00 30.22 312 LEU A CA 1
ATOM 2435 C C . LEU A 1 312 ? 17.176 -39.476 -5.435 1.00 35.47 312 LEU A C 1
ATOM 2436 O O . LEU A 1 312 ? 16.024 -39.101 -5.180 1.00 30.20 312 LEU A O 1
ATOM 2441 N N . GLU A 1 313 ? 18.237 -38.679 -5.258 1.00 26.28 313 GLU A N 1
ATOM 2442 C CA . GLU A 1 313 ? 18.036 -37.314 -4.778 1.00 28.62 313 GLU A CA 1
ATOM 2443 C C . GLU A 1 313 ? 17.263 -36.490 -5.801 1.00 32.50 313 GLU A C 1
ATOM 2444 O O . GLU A 1 313 ? 16.446 -35.644 -5.434 1.00 32.74 313 GLU A O 1
ATOM 2450 N N . PHE A 1 314 ? 17.518 -36.719 -7.088 1.00 29.83 314 PHE A N 1
ATOM 2451 C CA . PHE A 1 314 ? 16.750 -36.051 -8.134 1.00 29.12 314 PHE A CA 1
ATOM 2452 C C . PHE A 1 314 ? 15.253 -36.324 -7.980 1.00 36.37 314 PHE A C 1
ATOM 2453 O O . PHE A 1 314 ? 14.424 -35.410 -8.085 1.00 35.54 314 PHE A O 1
ATOM 2461 N N . TYR A 1 315 ? 14.886 -37.578 -7.730 1.00 30.61 315 TYR A N 1
ATOM 2462 C CA . TYR A 1 315 ? 13.481 -37.920 -7.523 1.00 34.92 315 TYR A CA 1
ATOM 2463 C C . TYR A 1 315 ? 12.953 -37.517 -6.149 1.00 36.46 315 TYR A C 1
ATOM 2464 O O . TYR A 1 315 ? 11.738 -37.529 -5.953 1.00 31.17 315 TYR A O 1
ATOM 2473 N N . SER A 1 316 ? 13.828 -37.154 -5.205 1.00 30.03 316 SER A N 1
ATOM 2474 C CA . SER A 1 316 ? 13.437 -37.012 -3.809 1.00 35.03 316 SER A CA 1
ATOM 2475 C C . SER A 1 316 ? 12.852 -35.650 -3.482 1.00 36.59 316 SER A C 1
ATOM 2476 O O . SER A 1 316 ? 12.130 -35.531 -2.486 1.00 38.03 316 SER A O 1
ATOM 2479 N N . GLY A 1 317 ? 13.176 -34.622 -4.259 1.00 31.52 317 GLY A N 1
ATOM 2480 C CA . GLY A 1 317 ? 12.697 -33.290 -3.932 1.00 35.10 317 GLY A CA 1
ATOM 2481 C C . GLY A 1 317 ? 13.141 -32.795 -2.575 1.00 42.69 317 GLY A C 1
ATOM 2482 O O . GLY A 1 317 ? 12.400 -32.059 -1.910 1.00 49.66 317 GLY A O 1
ATOM 2483 N N . GLY A 1 318 ? 14.331 -33.195 -2.137 1.00 35.26 318 GLY A N 1
ATOM 2484 C CA . GLY A 1 318 ? 14.854 -32.722 -0.871 1.00 37.29 318 GLY A CA 1
ATOM 2485 C C . GLY A 1 318 ? 14.495 -33.561 0.339 1.00 40.28 318 GLY A C 1
ATOM 2486 O O . GLY A 1 318 ? 14.990 -33.272 1.436 1.00 46.76 318 GLY A O 1
ATOM 2487 N N . LEU A 1 319 ? 13.635 -34.566 0.203 1.00 34.08 319 LEU A N 1
ATOM 2488 C CA . LEU A 1 319 ? 13.462 -35.494 1.316 1.00 39.36 319 LEU A CA 1
ATOM 2489 C C . LEU A 1 319 ? 14.819 -36.103 1.657 1.00 43.61 319 LEU A C 1
ATOM 2490 O O . LEU A 1 319 ? 15.531 -36.559 0.750 1.00 43.08 319 LEU A O 1
ATOM 2495 N N . PRO A 1 320 ? 15.235 -36.094 2.921 1.00 41.43 320 PRO A N 1
ATOM 2496 C CA . PRO A 1 320 ? 16.553 -36.644 3.243 1.00 40.98 320 PRO A CA 1
ATOM 2497 C C . PRO A 1 320 ? 16.566 -38.151 3.037 1.00 39.79 320 PRO A C 1
ATOM 2498 O O . PRO A 1 320 ? 15.613 -38.856 3.378 1.00 39.21 320 PRO A O 1
ATOM 2502 N N . LEU A 1 321 ? 17.632 -38.633 2.411 1.00 36.52 321 LEU A N 1
ATOM 2503 C CA . LEU A 1 321 ? 17.841 -40.069 2.290 1.00 31.04 321 LEU A CA 1
ATOM 2504 C C . LEU A 1 321 ? 18.496 -40.553 3.570 1.00 34.99 321 LEU A C 1
ATOM 2505 O O . LEU A 1 321 ? 19.586 -40.084 3.928 1.00 35.60 321 LEU A O 1
ATOM 2510 N N . THR A 1 322 ? 17.834 -41.461 4.276 1.00 32.65 322 THR A N 1
ATOM 2511 C CA . THR A 1 322 ? 18.378 -41.964 5.528 1.00 31.35 322 THR A CA 1
ATOM 2512 C C . THR A 1 322 ? 18.727 -43.441 5.400 1.00 33.79 322 THR A C 1
ATOM 2513 O O . THR A 1 322 ? 18.098 -44.187 4.649 1.00 31.52 322 THR A O 1
ATOM 2517 N N . SER A 1 323 ? 19.758 -43.851 6.134 1.00 31.17 323 SER A N 1
ATOM 2518 C CA . SER A 1 323 ? 20.150 -45.253 6.246 1.00 33.64 323 SER A CA 1
ATOM 2519 C C . SER A 1 323 ? 20.406 -45.476 7.734 1.00 35.65 323 SER A C 1
ATOM 2520 O O . SER A 1 323 ? 21.450 -45.084 8.269 1.00 39.07 323 SER A O 1
ATOM 2523 N N . SER A 1 324 ? 19.442 -46.097 8.399 1.00 31.41 324 SER A N 1
ATOM 2524 C CA . SER A 1 324 ? 19.431 -46.158 9.853 1.00 36.49 324 SER A CA 1
ATOM 2525 C C . SER A 1 324 ? 20.053 -47.423 10.423 1.00 34.46 324 SER A C 1
ATOM 2526 O O . SER A 1 324 ? 20.410 -47.431 11.606 1.00 34.88 324 SER A O 1
ATOM 2529 N N . PHE A 1 325 ? 20.155 -48.493 9.636 1.00 32.16 325 PHE A N 1
ATOM 2530 C CA . PHE A 1 325 ? 20.408 -49.817 10.184 1.00 34.54 325 PHE A CA 1
ATOM 2531 C C . PHE A 1 325 ? 21.538 -50.513 9.452 1.00 30.80 325 PHE A C 1
ATOM 2532 O O . PHE A 1 325 ? 21.602 -50.485 8.220 1.00 31.62 325 PHE A O 1
ATOM 2540 N N . TYR A 1 326 ? 22.408 -51.171 10.223 1.00 31.80 326 TYR A N 1
ATOM 2541 C CA . TYR A 1 326 ? 23.441 -52.041 9.668 1.00 37.38 326 TYR A CA 1
ATOM 2542 C C . TYR A 1 326 ? 23.222 -53.431 10.254 1.00 40.21 326 TYR A C 1
ATOM 2543 O O . TYR A 1 326 ? 23.376 -53.638 11.467 1.00 31.12 326 TYR A O 1
ATOM 2552 N N . GLY A 1 327 ? 22.859 -54.375 9.394 1.00 37.36 327 GLY A N 1
ATOM 2553 C CA . GLY A 1 327 ? 22.530 -55.719 9.836 1.00 49.85 327 GLY A CA 1
ATOM 2554 C C . GLY A 1 327 ? 22.585 -56.719 8.700 1.00 48.97 327 GLY A C 1
ATOM 2555 O O . GLY A 1 327 ? 22.837 -56.378 7.544 1.00 45.26 327 GLY A O 1
ATOM 2556 N N . SER A 1 328 ? 22.352 -57.979 9.050 1.00 40.36 328 SER A N 1
ATOM 2557 C CA . SER A 1 328 ? 22.379 -59.068 8.087 1.00 32.91 328 SER A CA 1
ATOM 2558 C C . SER A 1 328 ? 21.485 -60.157 8.639 1.00 39.52 328 SER A C 1
ATOM 2559 O O . SER A 1 328 ? 21.051 -60.091 9.791 1.00 37.56 328 SER A O 1
ATOM 2562 N N . SER A 1 329 ? 21.197 -61.161 7.802 1.00 33.10 329 SER A N 1
ATOM 2563 C CA . SER A 1 329 ? 20.433 -62.306 8.287 1.00 38.67 329 SER A CA 1
ATOM 2564 C C . SER A 1 329 ? 21.065 -62.868 9.546 1.00 30.19 329 SER A C 1
ATOM 2565 O O . SER A 1 329 ? 20.361 -63.232 10.489 1.00 31.64 329 SER A O 1
ATOM 2568 N N . GLU A 1 330 ? 22.404 -62.902 9.583 1.00 28.47 330 GLU A N 1
ATOM 2569 C CA . GLU A 1 330 ? 23.140 -63.530 10.678 1.00 30.56 330 GLU A CA 1
ATOM 2570 C C . GLU A 1 330 ? 23.070 -62.716 11.969 1.00 36.68 330 GLU A C 1
ATOM 2571 O O . GLU A 1 330 ? 23.092 -63.285 13.071 1.00 33.37 330 GLU A O 1
ATOM 2577 N N . CYS A 1 331 ? 23.008 -61.394 11.866 1.00 31.26 331 CYS A N 1
ATOM 2578 C CA . CYS A 1 331 ? 23.096 -60.569 13.068 1.00 35.87 331 CYS A CA 1
ATOM 2579 C C . CYS A 1 331 ? 22.651 -59.148 12.778 1.00 30.96 331 CYS A C 1
ATOM 2580 O O . CYS A 1 331 ? 23.115 -58.545 11.807 1.00 33.01 331 CYS A O 1
ATOM 2583 N N . PHE A 1 332 ? 21.779 -58.593 13.612 1.00 27.33 332 PHE A N 1
ATOM 2584 C CA . PHE A 1 332 ? 21.570 -57.147 13.593 1.00 29.72 332 PHE A CA 1
ATOM 2585 C C . PHE A 1 332 ? 22.713 -56.488 14.350 1.00 40.69 332 PHE A C 1
ATOM 2586 O O . PHE A 1 332 ? 22.984 -56.847 15.499 1.00 44.24 332 PHE A O 1
ATOM 2594 N N . MET A 1 333 ? 23.376 -55.522 13.726 1.00 30.91 333 MET A N 1
ATOM 2595 C CA . MET A 1 333 ? 24.682 -55.139 14.255 1.00 39.93 333 MET A CA 1
ATOM 2596 C C . MET A 1 333 ? 24.801 -53.692 14.699 1.00 40.17 333 MET A C 1
ATOM 2597 O O . MET A 1 333 ? 25.387 -53.437 15.758 1.00 41.67 333 MET A O 1
ATOM 2602 N N . GLY A 1 334 ? 24.286 -52.729 13.935 1.00 36.36 334 GLY A N 1
ATOM 2603 C CA . GLY A 1 334 ? 24.535 -51.341 14.276 1.00 38.48 334 GLY A CA 1
ATOM 2604 C C . GLY A 1 334 ? 23.404 -50.439 13.850 1.00 35.30 334 GLY A C 1
ATOM 2605 O O . GLY A 1 334 ? 22.575 -50.805 13.012 1.00 29.62 334 GLY A O 1
ATOM 2606 N N . VAL A 1 335 ? 23.388 -49.237 14.427 1.00 27.78 335 VAL A N 1
ATOM 2607 C CA . VAL A 1 335 ? 22.438 -48.213 14.016 1.00 34.20 335 VAL A CA 1
ATOM 2608 C C . VAL A 1 335 ? 23.161 -46.891 13.811 1.00 35.46 335 VAL A C 1
ATOM 2609 O O . VAL A 1 335 ? 24.259 -46.658 14.326 1.00 31.88 335 VAL A O 1
ATOM 2613 N N . ASN A 1 336 ? 22.509 -46.009 13.068 1.00 28.76 336 ASN A N 1
ATOM 2614 C CA . ASN A 1 336 ? 23.059 -44.694 12.755 1.00 30.20 336 ASN A CA 1
ATOM 2615 C C . ASN A 1 336 ? 22.554 -43.715 13.806 1.00 30.38 336 ASN A C 1
ATOM 2616 O O . ASN A 1 336 ? 21.365 -43.394 13.848 1.00 34.01 336 ASN A O 1
ATOM 2621 N N . PHE A 1 337 ? 23.447 -43.241 14.661 1.00 28.86 337 PHE A N 1
ATOM 2622 C CA . PHE A 1 337 ? 22.999 -42.271 15.643 1.00 30.70 337 PHE A CA 1
ATOM 2623 C C . PHE A 1 337 ? 22.862 -40.861 15.085 1.00 40.45 337 PHE A C 1
ATOM 2624 O O . PHE A 1 337 ? 22.470 -39.961 15.835 1.00 39.73 337 PHE A O 1
ATOM 2632 N N . ASN A 1 338 ? 23.140 -40.643 13.798 1.00 37.97 338 ASN A N 1
ATOM 2633 C CA . ASN A 1 338 ? 22.960 -39.337 13.160 1.00 38.03 338 ASN A CA 1
ATOM 2634 C C . ASN A 1 338 ? 22.227 -39.527 11.840 1.00 35.99 338 ASN A C 1
ATOM 2635 O O . ASN A 1 338 ? 22.802 -39.345 10.761 1.00 36.16 338 ASN A O 1
ATOM 2640 N N . PRO A 1 339 ? 20.938 -39.865 11.896 1.00 39.93 339 PRO A N 1
ATOM 2641 C CA . PRO A 1 339 ? 20.252 -40.347 10.681 1.00 37.63 339 PRO A CA 1
ATOM 2642 C C . PRO A 1 339 ? 20.122 -39.306 9.579 1.00 37.80 339 PRO A C 1
ATOM 2643 O O . PRO A 1 339 ? 20.025 -39.684 8.408 1.00 38.85 339 PRO A O 1
ATOM 2647 N N . LEU A 1 340 ? 20.130 -38.015 9.904 1.00 30.89 340 LEU A N 1
ATOM 2648 C CA . LEU A 1 340 ? 20.032 -36.954 8.905 1.00 40.74 340 LEU A CA 1
ATOM 2649 C C . LEU A 1 340 ? 21.388 -36.481 8.384 1.00 42.31 340 LEU A C 1
ATOM 2650 O O . LEU A 1 340 ? 21.444 -35.459 7.697 1.00 40.68 340 LEU A O 1
ATOM 2655 N N . CYS A 1 341 ? 22.471 -37.204 8.679 1.00 40.24 341 CYS A N 1
ATOM 2656 C CA . CYS A 1 341 ? 23.772 -36.906 8.095 1.00 37.22 341 CYS A CA 1
ATOM 2657 C C . CYS A 1 341 ? 23.713 -36.967 6.567 1.00 42.00 341 CYS A C 1
ATOM 2658 O O . CYS A 1 341 ? 22.775 -37.505 5.973 1.00 37.98 341 CYS A O 1
ATOM 2661 N N . LYS A 1 342 ? 24.750 -36.415 5.941 1.00 39.04 342 LYS A N 1
ATOM 2662 C CA . LYS A 1 342 ? 24.964 -36.592 4.513 1.00 43.62 342 LYS A CA 1
ATOM 2663 C C . LYS A 1 342 ? 25.062 -38.079 4.192 1.00 36.40 342 LYS A C 1
ATOM 2664 O O . LYS A 1 342 ? 25.730 -38.822 4.922 1.00 37.17 342 LYS A O 1
ATOM 2670 N N . PRO A 1 343 ? 24.439 -38.539 3.103 1.00 38.55 343 PRO A N 1
ATOM 2671 C CA . PRO A 1 343 ? 24.519 -39.970 2.756 1.00 39.64 343 PRO A CA 1
ATOM 2672 C C . PRO A 1 343 ? 25.935 -40.477 2.646 1.00 40.52 343 PRO A C 1
ATOM 2673 O O . PRO A 1 343 ? 26.199 -41.644 2.969 1.00 40.32 343 PRO A O 1
ATOM 2677 N N . SER A 1 344 ? 26.869 -39.624 2.226 1.00 46.76 344 SER A N 1
ATOM 2678 C CA . SER A 1 344 ? 28.263 -40.031 2.157 1.00 51.43 344 SER A CA 1
ATOM 2679 C C . SER A 1 344 ? 28.922 -40.131 3.528 1.00 48.58 344 SER A C 1
ATOM 2680 O O . SER A 1 344 ? 30.040 -40.643 3.611 1.00 52.86 344 SER A O 1
ATOM 2683 N N . ASP A 1 345 ? 28.284 -39.644 4.597 1.00 45.06 345 ASP A N 1
ATOM 2684 C CA . ASP A 1 345 ? 28.892 -39.648 5.927 1.00 40.91 345 ASP A CA 1
ATOM 2685 C C . ASP A 1 345 ? 28.233 -40.647 6.879 1.00 41.36 345 ASP A C 1
ATOM 2686 O O . ASP A 1 345 ? 28.385 -40.525 8.102 1.00 37.89 345 ASP A O 1
ATOM 2691 N N . VAL A 1 346 ? 27.502 -41.627 6.345 1.00 39.58 346 VAL A N 1
ATOM 2692 C CA . VAL A 1 346 ? 26.811 -42.593 7.192 1.00 36.25 346 VAL A CA 1
ATOM 2693 C C . VAL A 1 346 ? 27.828 -43.431 7.965 1.00 32.47 346 VAL A C 1
ATOM 2694 O O . VAL A 1 346 ? 28.745 -44.022 7.383 1.00 35.70 346 VAL A O 1
ATOM 2698 N N . SER A 1 347 ? 27.671 -43.488 9.289 1.00 28.13 347 SER A N 1
ATOM 2699 C CA . SER A 1 347 ? 28.438 -44.394 10.135 1.00 28.81 347 SER A CA 1
ATOM 2700 C C . SER A 1 347 ? 27.500 -45.121 11.090 1.00 31.59 347 SER A C 1
ATOM 2701 O O . SER A 1 347 ? 26.560 -44.522 11.617 1.00 34.03 347 SER A O 1
ATOM 2704 N N . TYR A 1 348 ? 27.789 -46.396 11.353 1.00 28.68 348 TYR A N 1
ATOM 2705 C CA . TYR A 1 348 ? 26.931 -47.243 12.179 1.00 30.57 348 TYR A CA 1
ATOM 2706 C C . TYR A 1 348 ? 27.623 -47.586 13.489 1.00 33.45 348 TYR A C 1
ATOM 2707 O O . TYR A 1 348 ? 28.750 -48.095 13.494 1.00 30.58 348 TYR A O 1
ATOM 2716 N N . THR A 1 349 ? 26.946 -47.309 14.593 1.00 25.57 349 THR A N 1
ATOM 2717 C CA . THR A 1 349 ? 27.438 -47.649 15.912 1.00 28.45 349 THR A CA 1
ATOM 2718 C C . THR A 1 349 ? 27.011 -49.077 16.232 1.00 32.42 349 THR A C 1
ATOM 2719 O O . THR A 1 349 ? 25.828 -49.401 16.139 1.00 33.12 349 THR A O 1
ATOM 2723 N N . ILE A 1 350 ? 27.969 -49.927 16.605 1.00 35.57 350 ILE A N 1
ATOM 2724 C CA . ILE A 1 350 ? 27.658 -51.311 16.959 1.00 32.76 350 ILE A CA 1
ATOM 2725 C C . ILE A 1 350 ? 26.919 -51.345 18.286 1.00 30.32 350 ILE A C 1
ATOM 2726 O O . ILE A 1 350 ? 27.276 -50.639 19.236 1.00 38.02 350 ILE A O 1
ATOM 2731 N N . ILE A 1 351 ? 25.855 -52.143 18.358 1.00 35.57 351 ILE A N 1
ATOM 2732 C CA . ILE A 1 351 ? 25.010 -52.202 19.546 1.00 32.34 351 ILE A CA 1
ATOM 2733 C C . ILE A 1 351 ? 25.410 -53.440 20.355 1.00 34.01 351 ILE A C 1
ATOM 2734 O O . ILE A 1 351 ? 25.147 -54.568 19.907 1.00 37.85 351 ILE A O 1
ATOM 2739 N N . PRO A 1 352 ? 26.000 -53.271 21.547 1.00 36.07 352 PRO A N 1
ATOM 2740 C CA . PRO A 1 352 ? 26.681 -54.388 22.226 1.00 33.87 352 PRO A CA 1
ATOM 2741 C C . PRO A 1 352 ? 25.785 -55.522 22.690 1.00 35.17 352 PRO A C 1
ATOM 2742 O O . PRO A 1 352 ? 26.311 -56.583 23.050 1.00 35.80 352 PRO A O 1
ATOM 2746 N N . CYS A 1 353 ? 24.480 -55.330 22.791 1.00 30.28 353 CYS A N 1
ATOM 2747 C CA . CYS A 1 353 ? 23.664 -56.414 23.319 1.00 35.48 353 CYS A CA 1
ATOM 2748 C C . CYS A 1 353 ? 23.166 -57.360 22.236 1.00 38.52 353 CYS A C 1
ATOM 2749 O O . CYS A 1 353 ? 22.546 -58.377 22.564 1.00 40.43 353 CYS A O 1
ATOM 2752 N N . MET A 1 354 ? 23.425 -57.060 20.958 1.00 33.30 354 MET A N 1
ATOM 2753 C CA . MET A 1 354 ? 22.864 -57.845 19.860 1.00 35.12 354 MET A CA 1
ATOM 2754 C C . MET A 1 354 ? 23.696 -59.075 19.516 1.00 38.09 354 MET A C 1
ATOM 2755 O O . MET A 1 354 ? 23.264 -59.887 18.694 1.00 44.91 354 MET A O 1
ATOM 2760 N N . GLY A 1 355 ? 24.852 -59.235 20.135 1.00 37.40 355 GLY A N 1
ATOM 2761 C CA . GLY A 1 355 ? 25.753 -60.329 19.833 1.00 37.70 355 GLY A CA 1
ATOM 2762 C C . GLY A 1 355 ? 27.125 -59.998 20.362 1.00 30.86 355 GLY A C 1
ATOM 2763 O O . GLY A 1 355 ? 27.371 -58.900 20.849 1.00 35.69 355 GLY A O 1
ATOM 2764 N N . TYR A 1 356 ? 28.014 -60.984 20.299 1.00 30.06 356 TYR A N 1
ATOM 2765 C CA . TYR A 1 356 ? 29.418 -60.782 20.647 1.00 30.97 356 TYR A CA 1
ATOM 2766 C C . TYR A 1 356 ? 30.193 -60.545 19.360 1.00 33.62 356 TYR A C 1
ATOM 2767 O O . TYR A 1 356 ? 30.180 -61.393 18.460 1.00 33.61 356 TYR A O 1
ATOM 2776 N N . PHE A 1 357 ? 30.872 -59.404 19.284 1.00 30.68 357 PHE A N 1
ATOM 2777 C CA . PHE A 1 357 ? 31.412 -58.886 18.032 1.00 29.66 357 PHE A CA 1
ATOM 2778 C C . PHE A 1 357 ? 32.927 -58.818 18.110 1.00 36.14 357 PHE A C 1
ATOM 2779 O O . PHE A 1 357 ? 33.477 -58.095 18.947 1.00 44.69 357 PHE A O 1
ATOM 2787 N N . GLU A 1 358 ? 33.597 -59.557 17.238 1.00 42.26 358 GLU A N 1
ATOM 2788 C CA . GLU A 1 358 ? 35.032 -59.423 17.041 1.00 40.50 358 GLU A CA 1
ATOM 2789 C C . GLU A 1 358 ? 35.302 -58.859 15.655 1.00 41.07 358 GLU A C 1
ATOM 2790 O O . GLU A 1 358 ? 34.406 -58.745 14.813 1.00 37.60 358 GLU A O 1
ATOM 2796 N N . PHE A 1 359 ? 36.555 -58.493 15.415 1.00 35.38 359 PHE A N 1
ATOM 2797 C CA . PHE A 1 359 ? 36.883 -57.810 14.170 1.00 34.56 359 PHE A CA 1
ATOM 2798 C C . PHE A 1 359 ? 38.215 -58.315 13.656 1.00 35.78 359 PHE A C 1
ATOM 2799 O O . PHE A 1 359 ? 39.228 -58.262 14.359 1.00 38.25 359 PHE A O 1
ATOM 2807 N N . LEU A 1 360 ? 38.189 -58.805 12.432 1.00 36.03 360 LEU A N 1
ATOM 2808 C CA . LEU A 1 360 ? 39.371 -59.298 11.755 1.00 40.62 360 LEU A CA 1
ATOM 2809 C C . LEU A 1 360 ? 39.980 -58.157 10.946 1.00 40.74 360 LEU A C 1
ATOM 2810 O O . LEU A 1 360 ? 39.312 -57.582 10.074 1.00 36.76 360 LEU A O 1
ATOM 2815 N N . GLU A 1 361 ? 41.233 -57.807 11.256 1.00 42.08 361 GLU A N 1
ATOM 2816 C CA . GLU A 1 361 ? 41.943 -56.799 10.474 1.00 42.16 361 GLU A CA 1
ATOM 2817 C C . GLU A 1 361 ? 42.026 -57.239 9.022 1.00 41.96 361 GLU A C 1
ATOM 2818 O O . GLU A 1 361 ? 42.313 -58.400 8.730 1.00 44.76 361 GLU A O 1
ATOM 2824 N N . VAL A 1 362 ? 41.792 -56.304 8.110 1.00 38.43 362 VAL A N 1
ATOM 2825 C CA . VAL A 1 362 ? 41.645 -56.617 6.692 1.00 54.22 362 VAL A CA 1
ATOM 2826 C C . VAL A 1 362 ? 42.936 -56.394 5.913 1.00 73.55 362 VAL A C 1
ATOM 2827 O O . VAL A 1 362 ? 43.340 -57.255 5.130 1.00 92.97 362 VAL A O 1
ATOM 2831 N N . GLU A 1 363 ? 43.578 -55.241 6.098 1.00 67.86 363 GLU A N 1
ATOM 2832 C CA . GLU A 1 363 ? 44.768 -54.825 5.319 1.00 80.38 363 GLU A CA 1
ATOM 2833 C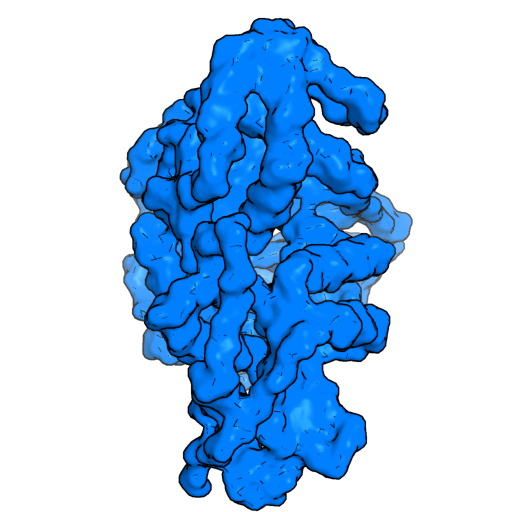 C . GLU A 1 363 ? 44.380 -54.414 3.902 1.00 83.97 363 GLU A C 1
ATOM 2834 O O . GLU A 1 363 ? 44.539 -55.186 2.952 1.00 84.22 363 GLU A O 1
ATOM 2840 N N . PRO A 1 377 ? 44.663 -62.971 10.251 1.00 99.40 377 PRO A N 1
ATOM 2841 C CA . PRO A 1 377 ? 44.683 -63.873 11.411 1.00 95.38 377 PRO A CA 1
ATOM 2842 C C . PRO A 1 377 ? 44.471 -63.133 12.739 1.00 92.77 377 PRO A C 1
ATOM 2843 O O . PRO A 1 377 ? 44.150 -63.767 13.751 1.00 94.89 377 PRO A O 1
ATOM 2847 N N . VAL A 1 378 ? 44.633 -61.812 12.722 1.00 86.72 378 VAL A N 1
ATOM 2848 C CA . VAL A 1 378 ? 44.584 -60.977 13.919 1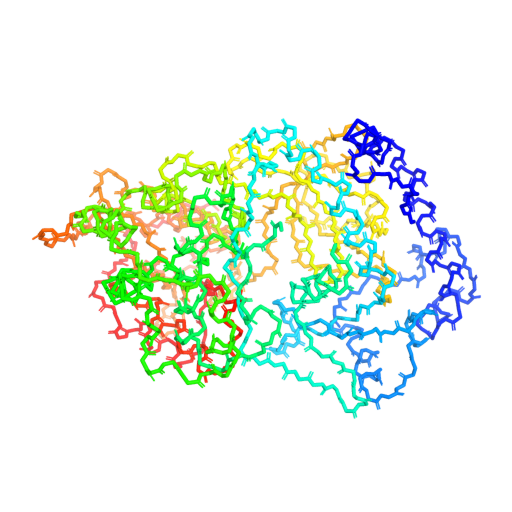.00 80.13 378 VAL A CA 1
ATOM 2849 C C . VAL A 1 378 ? 43.163 -60.448 14.112 1.00 68.60 378 VAL A C 1
ATOM 2850 O O . VAL A 1 378 ? 42.667 -59.647 13.312 1.00 67.46 378 VAL A O 1
ATOM 2854 N N . VAL A 1 379 ? 42.503 -60.874 15.187 1.00 52.55 379 VAL A N 1
ATOM 2855 C CA . VAL A 1 379 ? 41.156 -60.417 15.502 1.00 52.72 379 VAL A CA 1
ATOM 2856 C C . VAL A 1 379 ? 41.174 -59.715 16.852 1.00 41.38 379 VAL A C 1
ATOM 2857 O O . VAL A 1 379 ? 41.872 -60.139 17.778 1.00 39.54 379 VAL A O 1
ATOM 2861 N N . VAL A 1 380 ? 40.424 -58.623 16.949 1.00 42.39 380 VAL A N 1
ATOM 2862 C CA . VAL A 1 380 ? 40.362 -57.821 18.162 1.00 37.06 380 VAL A CA 1
ATOM 2863 C C . VAL A 1 380 ? 38.914 -57.741 18.639 1.00 41.13 380 VAL A C 1
ATOM 2864 O O . VAL A 1 380 ? 37.966 -57.951 17.878 1.00 35.41 380 VAL A O 1
ATOM 2868 N N . ASP A 1 381 ? 38.761 -57.450 19.928 1.00 41.87 381 ASP A N 1
ATOM 2869 C CA . ASP A 1 381 ? 37.459 -57.176 20.520 1.00 39.38 381 ASP A CA 1
ATOM 2870 C C . ASP A 1 381 ? 36.903 -55.848 20.011 1.00 32.19 381 ASP A C 1
ATOM 2871 O O . ASP A 1 381 ? 37.636 -54.975 19.541 1.00 37.22 381 ASP A O 1
ATOM 2876 N N . LEU A 1 382 ? 35.579 -55.704 20.124 1.00 36.29 382 LEU A N 1
ATOM 2877 C CA . LEU A 1 382 ? 34.904 -54.480 19.689 1.00 32.22 382 LEU A CA 1
ATOM 2878 C C . LEU A 1 382 ? 35.561 -53.223 20.259 1.00 33.50 382 LEU A C 1
ATOM 2879 O O . LEU A 1 382 ? 35.803 -52.258 19.528 1.00 34.73 382 LEU A O 1
ATOM 2884 N N . VAL A 1 383 ? 35.877 -53.219 21.559 1.00 32.89 383 VAL A N 1
ATOM 2885 C CA . VAL A 1 383 ? 36.429 -52.008 22.175 1.00 39.50 383 VAL A CA 1
ATOM 2886 C C . VAL A 1 383 ? 37.891 -51.758 21.840 1.00 40.92 383 VAL A C 1
ATOM 2887 O O . VAL A 1 383 ? 38.409 -50.676 22.151 1.00 43.12 383 VAL A O 1
ATOM 2891 N N . ASP A 1 384 ? 38.576 -52.723 21.229 1.00 38.19 384 ASP A N 1
ATOM 2892 C CA . ASP A 1 384 ? 39.998 -52.615 20.908 1.00 37.04 384 ASP A CA 1
ATOM 2893 C C . ASP A 1 384 ? 40.256 -52.247 19.457 1.00 43.44 384 ASP A C 1
ATOM 2894 O O . ASP A 1 384 ? 41.409 -52.239 19.018 1.00 52.36 384 ASP A O 1
ATOM 2899 N N . VAL A 1 385 ? 39.203 -51.958 18.704 1.00 33.39 385 VAL A N 1
ATOM 2900 C CA . VAL A 1 385 ? 39.347 -51.551 17.318 1.00 40.12 385 VAL A CA 1
ATOM 2901 C C . VAL A 1 385 ? 40.128 -50.221 17.211 1.00 41.75 385 VAL A C 1
ATOM 2902 O O . VAL A 1 385 ? 40.118 -49.395 18.131 1.00 37.49 385 VAL A O 1
ATOM 2906 N N . LYS A 1 386 ? 40.820 -50.020 16.083 1.00 36.18 386 LYS A N 1
ATOM 2907 C CA . LYS A 1 386 ? 41.704 -48.870 15.865 1.00 34.38 386 LYS A CA 1
ATOM 2908 C C . LYS A 1 386 ? 41.093 -47.916 14.849 1.00 37.48 386 LYS A C 1
ATOM 2909 O O . LYS A 1 386 ? 40.763 -48.330 13.733 1.00 31.88 386 LYS A O 1
ATOM 2915 N N . ILE A 1 387 ? 40.989 -46.631 15.206 1.00 30.90 387 ILE A N 1
ATOM 2916 C CA . ILE A 1 387 ? 40.336 -45.688 14.301 1.00 37.65 387 ILE A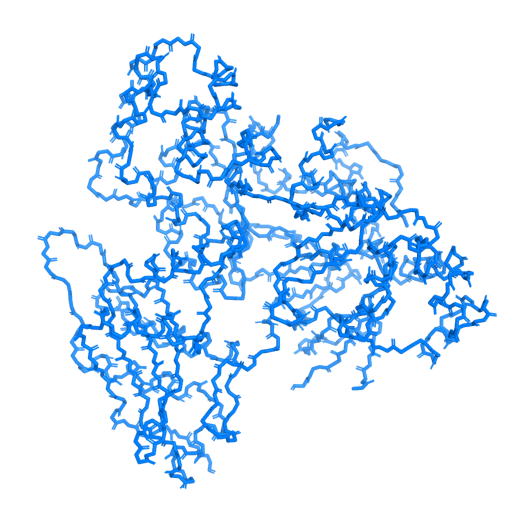 CA 1
ATOM 2917 C C . ILE A 1 387 ? 41.136 -45.574 13.012 1.00 41.82 387 ILE A C 1
ATOM 2918 O O . ILE A 1 387 ? 42.366 -45.452 13.038 1.00 41.75 387 ILE A O 1
ATOM 2923 N N . GLY A 1 388 ? 40.432 -45.608 11.874 1.00 38.24 388 GLY A N 1
ATOM 2924 C CA . GLY A 1 388 ? 41.037 -45.513 10.560 1.00 36.57 388 GLY A CA 1
ATOM 2925 C C . GLY A 1 388 ? 41.412 -46.835 9.918 1.00 39.47 388 GLY A C 1
ATOM 2926 O O . GLY A 1 388 ? 41.736 -46.846 8.727 1.00 40.96 388 GLY A O 1
ATOM 2927 N N . HIS A 1 389 ? 41.382 -47.941 10.669 1.00 33.49 389 HIS A N 1
ATOM 2928 C CA . HIS A 1 389 ? 41.715 -49.270 10.174 1.00 35.59 389 HIS A CA 1
ATOM 2929 C C . HIS A 1 389 ? 40.465 -50.019 9.698 1.00 39.48 389 HIS A C 1
ATOM 2930 O O . HIS A 1 389 ? 39.349 -49.787 10.182 1.00 39.08 389 HIS A O 1
ATOM 2937 N N . ASP A 1 390 ? 40.673 -50.951 8.762 1.00 37.07 390 ASP A N 1
ATOM 2938 C CA . ASP A 1 390 ? 39.597 -51.695 8.109 1.00 33.69 390 ASP A CA 1
ATOM 2939 C C . ASP A 1 390 ? 39.434 -53.034 8.800 1.00 37.61 390 ASP A C 1
ATOM 2940 O O . ASP A 1 390 ? 40.422 -53.657 9.189 1.00 34.24 390 ASP A O 1
ATOM 2945 N N . TYR A 1 391 ? 38.187 -53.491 8.926 1.00 29.45 391 TYR A N 1
ATOM 2946 C CA . TYR A 1 391 ? 37.917 -54.719 9.649 1.00 32.35 391 TYR A CA 1
ATOM 2947 C C . TYR A 1 391 ? 36.764 -55.477 9.011 1.00 35.02 391 TYR A C 1
ATOM 2948 O O . TYR A 1 391 ? 35.845 -54.881 8.446 1.00 33.99 391 TYR A O 1
ATOM 2957 N N . GLU A 1 392 ? 36.799 -56.798 9.157 1.00 38.32 392 GLU A N 1
ATOM 2958 C CA . GLU A 1 392 ? 35.660 -57.644 8.836 1.00 34.68 392 GLU A CA 1
ATOM 2959 C C . GLU A 1 392 ? 35.009 -58.115 10.128 1.00 30.78 392 GLU A C 1
ATOM 2960 O O . GLU A 1 392 ? 35.698 -58.704 10.971 1.00 36.73 392 GLU A O 1
ATOM 2966 N N . PRO A 1 393 ? 33.712 -57.904 10.346 1.00 38.26 393 PRO A N 1
ATOM 2967 C CA . PRO A 1 393 ? 33.109 -58.358 11.607 1.00 34.72 393 PRO A CA 1
ATOM 2968 C C . PRO A 1 393 ? 33.081 -59.877 11.699 1.00 38.75 393 PRO A C 1
ATOM 2969 O O . PRO A 1 393 ? 32.918 -60.584 10.702 1.00 32.13 393 PRO A O 1
ATOM 2973 N N . VAL A 1 394 ? 33.265 -60.363 12.922 1.00 34.62 394 VAL A N 1
ATOM 2974 C CA . VAL A 1 394 ? 33.282 -61.774 13.266 1.00 33.66 394 VAL A CA 1
ATOM 2975 C C . VAL A 1 394 ? 32.296 -61.914 14.420 1.00 38.69 394 VAL A C 1
ATOM 2976 O O . VAL A 1 394 ? 32.574 -61.450 15.538 1.00 33.48 394 VAL A O 1
ATOM 2980 N N . VAL A 1 395 ? 31.127 -62.498 14.151 1.00 32.55 395 VAL A N 1
ATOM 2981 C CA . VAL A 1 395 ? 29.998 -62.406 15.068 1.00 31.26 395 VAL A CA 1
ATOM 2982 C C . VAL A 1 395 ? 29.735 -63.752 15.719 1.00 32.15 395 VAL A C 1
ATOM 2983 O O . VAL A 1 395 ? 29.849 -64.813 15.094 1.00 34.68 395 VAL A O 1
ATOM 2987 N N . THR A 1 396 ? 29.320 -63.719 16.960 1.00 31.27 396 THR A N 1
ATOM 2988 C CA . THR A 1 396 ? 28.935 -64.862 17.721 1.00 27.86 396 THR A CA 1
ATOM 2989 C C . THR A 1 396 ? 27.556 -64.485 18.195 1.00 39.60 396 THR A C 1
ATOM 2990 O O . THR A 1 396 ? 27.373 -63.494 18.833 1.00 36.98 396 THR A O 1
ATOM 2994 N N . THR A 1 397 ? 26.596 -65.317 17.882 1.00 32.31 397 THR A N 1
ATOM 2995 C CA . THR A 1 397 ? 25.200 -65.038 18.095 1.00 34.13 397 THR A CA 1
ATOM 2996 C C . THR A 1 397 ? 24.382 -65.970 18.929 1.00 36.58 397 THR A C 1
ATOM 2997 O O . THR A 1 397 ? 24.841 -66.933 19.394 1.00 34.86 397 THR A O 1
ATOM 3001 N N . PHE A 1 398 ? 23.138 -65.592 19.077 1.00 35.97 398 PHE A N 1
ATOM 3002 C CA . PHE A 1 398 ? 22.150 -66.328 19.799 1.00 38.06 398 PHE A CA 1
ATOM 3003 C C . PHE A 1 398 ? 21.364 -67.305 18.940 1.00 44.71 398 PHE A C 1
ATOM 3004 O O . PHE A 1 398 ? 20.490 -67.920 19.427 1.00 45.62 398 PHE A O 1
ATOM 3012 N N . SER A 1 399 ? 21.654 -67.407 17.662 1.00 35.96 399 SER A N 1
ATOM 3013 C CA . SER A 1 399 ? 21.020 -68.364 16.757 1.00 35.88 399 SER A CA 1
ATOM 3014 C C . SER A 1 399 ? 22.038 -69.332 16.150 1.00 40.28 399 SER A C 1
ATOM 3015 O O . SER A 1 399 ? 21.923 -69.704 14.982 1.00 35.84 399 SER A O 1
ATOM 3018 N N . GLY A 1 400 ? 23.062 -69.718 16.918 1.00 35.80 400 GLY A N 1
ATOM 3019 C CA . GLY A 1 400 ? 23.918 -70.824 16.529 1.00 32.82 400 GLY A CA 1
ATOM 3020 C C . GLY A 1 400 ? 25.101 -70.504 15.638 1.00 38.00 400 GLY A C 1
ATOM 3021 O O . GLY A 1 400 ? 25.647 -71.423 15.021 1.00 38.89 400 GLY A O 1
ATOM 3022 N N . LEU A 1 401 ? 25.534 -69.248 15.556 1.00 33.00 401 LEU A N 1
ATOM 3023 C CA . LEU A 1 401 ? 26.786 -68.902 14.886 1.00 32.61 401 LEU A CA 1
ATOM 3024 C C . LEU A 1 401 ? 27.828 -68.467 15.914 1.00 38.86 401 LEU A C 1
ATOM 3025 O O . LEU A 1 401 ? 27.520 -67.723 16.856 1.00 38.71 401 LEU A O 1
ATOM 3030 N N . TYR A 1 402 ? 29.067 -68.924 15.721 1.00 30.42 402 TYR A N 1
ATOM 3031 C CA . TYR A 1 402 ? 30.152 -68.688 16.661 1.00 33.78 402 TYR A CA 1
ATOM 3032 C C . TYR A 1 402 ? 31.366 -68.228 15.872 1.00 36.68 402 TYR A C 1
ATOM 3033 O O . TYR A 1 402 ? 31.854 -68.963 15.008 1.00 35.85 402 TYR A O 1
ATOM 3042 N N . ARG A 1 403 ? 31.821 -67.004 16.144 1.00 30.79 403 ARG A N 1
ATOM 3043 C CA . ARG A 1 403 ? 32.990 -66.409 15.486 1.00 36.73 403 ARG A CA 1
ATOM 3044 C C . ARG A 1 403 ? 32.898 -66.554 13.973 1.00 36.97 403 ARG A C 1
ATOM 3045 O O . ARG A 1 403 ? 33.770 -67.122 13.310 1.00 33.50 403 ARG A O 1
ATOM 3053 N N . TYR A 1 404 ? 31.816 -66.008 13.439 1.00 37.32 404 TYR A N 1
ATOM 3054 C CA . TYR A 1 404 ? 31.417 -66.243 12.067 1.00 32.52 404 TYR A CA 1
ATOM 3055 C C . TYR A 1 404 ? 31.719 -64.995 11.250 1.00 35.08 404 TYR A C 1
ATOM 3056 O O . TYR A 1 404 ? 31.366 -63.878 11.646 1.00 30.68 404 TYR A O 1
ATOM 3065 N N . ARG A 1 405 ? 32.373 -65.189 10.122 1.00 32.75 405 ARG A N 1
ATOM 3066 C CA . ARG A 1 405 ? 32.804 -64.082 9.291 1.00 34.57 405 ARG A CA 1
ATOM 3067 C C . ARG A 1 405 ? 31.646 -63.610 8.428 1.00 38.46 405 ARG A C 1
ATOM 3068 O O . ARG A 1 405 ? 31.061 -64.388 7.670 1.00 37.39 405 ARG A O 1
ATOM 3076 N N . VAL A 1 406 ? 31.336 -62.323 8.544 1.00 34.20 406 VAL A N 1
ATOM 3077 C CA . VAL A 1 406 ? 30.152 -61.748 7.931 1.00 39.74 406 VAL A CA 1
ATOM 3078 C C . VAL A 1 406 ? 30.394 -61.371 6.476 1.00 38.82 406 VAL A C 1
ATOM 3079 O O . VAL A 1 406 ? 29.443 -61.320 5.687 1.00 43.59 406 VAL A O 1
ATOM 3083 N N . GLY A 1 407 ? 31.646 -61.154 6.081 1.00 44.86 407 GLY A N 1
ATOM 3084 C CA . GLY A 1 407 ? 31.958 -60.887 4.690 1.00 46.77 407 GLY A CA 1
ATOM 3085 C C . GLY A 1 407 ? 31.861 -59.435 4.275 1.00 49.40 407 GLY A C 1
ATOM 3086 O O . GLY A 1 407 ? 31.979 -59.146 3.079 1.00 54.80 407 GLY A O 1
ATOM 3087 N N . ASP A 1 408 ? 31.604 -58.522 5.210 1.00 35.38 408 ASP A N 1
ATOM 3088 C CA . ASP A 1 408 ? 31.702 -57.091 4.970 1.00 32.63 408 ASP A CA 1
ATOM 3089 C C . ASP A 1 408 ? 33.041 -56.585 5.480 1.00 29.32 408 ASP A C 1
ATOM 3090 O O . ASP A 1 408 ? 33.666 -57.196 6.345 1.00 39.15 408 ASP A O 1
ATOM 3095 N N . VAL A 1 409 ? 33.463 -55.445 4.939 1.00 31.64 409 VAL A N 1
ATOM 3096 C CA . VAL A 1 409 ? 34.619 -54.701 5.422 1.00 38.97 409 VAL A CA 1
ATOM 3097 C C . VAL A 1 409 ? 34.119 -53.345 5.903 1.00 34.91 409 VAL A C 1
ATOM 3098 O O . VAL A 1 409 ? 33.429 -52.629 5.169 1.00 32.64 409 VAL A O 1
ATOM 3102 N N . LEU A 1 410 ? 34.413 -53.030 7.152 1.00 32.88 410 LEU A N 1
ATOM 3103 C CA . LEU A 1 410 ? 34.037 -51.774 7.779 1.00 32.21 410 LEU A CA 1
ATOM 3104 C C . LEU A 1 410 ? 35.295 -50.998 8.150 1.00 35.20 410 LEU A C 1
ATOM 3105 O O . LEU A 1 410 ? 36.309 -51.596 8.518 1.00 35.26 410 LEU A O 1
ATOM 3110 N N . ARG A 1 411 ? 35.230 -49.671 8.077 1.00 31.25 411 ARG A N 1
ATOM 3111 C CA . ARG A 1 411 ? 36.295 -48.828 8.606 1.00 32.02 411 ARG A CA 1
ATOM 3112 C C . ARG A 1 411 ? 35.824 -48.183 9.901 1.00 28.65 411 ARG A C 1
ATOM 3113 O O . ARG A 1 411 ? 34.777 -47.531 9.928 1.00 31.39 411 ARG A O 1
ATOM 3121 N N . ALA A 1 412 ? 36.603 -48.369 10.966 1.00 33.19 412 ALA A N 1
ATOM 3122 C CA . ALA A 1 412 ? 36.313 -47.727 12.244 1.00 39.49 412 ALA A CA 1
ATOM 3123 C C . ALA A 1 412 ? 36.546 -46.221 12.135 1.00 38.33 412 ALA A C 1
ATOM 3124 O O . ALA A 1 412 ? 37.645 -45.785 11.772 1.00 35.76 412 ALA A O 1
ATOM 3126 N N . THR A 1 413 ? 35.526 -45.412 12.445 1.00 28.57 413 THR A N 1
ATOM 3127 C CA . THR A 1 413 ? 35.653 -43.971 12.252 1.00 26.71 413 THR A CA 1
ATOM 3128 C C . THR A 1 413 ? 35.595 -43.164 13.542 1.00 35.18 413 THR A C 1
ATOM 3129 O O . THR A 1 413 ? 35.898 -41.970 13.502 1.00 36.26 413 THR A O 1
ATOM 3133 N N . GLY A 1 414 ? 35.246 -43.768 14.675 1.00 34.38 414 GLY A N 1
ATOM 3134 C CA . GLY A 1 414 ? 35.128 -43.017 15.914 1.00 29.73 414 GLY A CA 1
ATOM 3135 C C . GLY A 1 414 ? 34.326 -43.796 16.949 1.00 36.08 414 GLY A C 1
ATOM 3136 O O . GLY A 1 414 ? 34.112 -44.999 16.817 1.00 30.46 414 GLY A O 1
ATOM 3137 N N . PHE A 1 415 ? 33.887 -43.070 17.970 1.00 36.83 415 PHE A N 1
ATOM 3138 C CA . PHE A 1 415 ? 33.188 -43.645 19.112 1.00 31.86 415 PHE A CA 1
ATOM 3139 C C . PHE A 1 415 ? 31.944 -42.823 19.423 1.00 39.29 415 PHE A C 1
ATOM 3140 O O . PHE A 1 415 ? 32.017 -41.592 19.504 1.00 33.69 415 PHE A O 1
ATOM 3148 N N . TYR A 1 416 ? 30.804 -43.503 19.571 1.00 35.96 416 TYR A N 1
ATOM 3149 C CA . TYR A 1 416 ? 29.599 -42.919 20.154 1.00 34.15 416 TYR A CA 1
ATOM 3150 C C . TYR A 1 416 ? 29.578 -43.370 21.605 1.00 28.27 416 TYR A C 1
ATOM 3151 O O . TYR A 1 416 ? 29.403 -44.562 21.881 1.00 32.30 416 TYR A O 1
ATOM 3160 N N . ASN A 1 417 ? 29.788 -42.428 22.530 1.00 29.33 417 ASN A N 1
ATOM 3161 C CA . ASN A 1 417 ? 30.175 -42.775 23.896 1.00 34.80 417 ASN A CA 1
ATOM 3162 C C . ASN A 1 417 ? 31.354 -43.753 23.868 1.00 39.88 417 ASN A C 1
ATOM 3163 O O . ASN A 1 417 ? 32.428 -43.400 23.373 1.00 39.09 417 ASN A O 1
ATOM 3168 N N . ASN A 1 418 ? 31.190 -44.977 24.372 1.00 40.33 418 ASN A N 1
ATOM 3169 C CA . ASN A 1 418 ? 32.247 -45.980 24.280 1.00 35.46 418 ASN A CA 1
ATOM 3170 C C . ASN A 1 418 ? 32.033 -46.995 23.164 1.00 38.17 418 ASN A C 1
ATOM 3171 O O . ASN A 1 418 ? 32.797 -47.955 23.063 1.00 34.84 418 ASN A O 1
ATOM 3176 N N . ALA A 1 419 ? 31.005 -46.832 22.343 1.00 33.30 419 ALA A N 1
ATOM 3177 C CA . ALA A 1 419 ? 30.740 -47.808 21.302 1.00 29.14 419 ALA A CA 1
ATOM 3178 C C . ALA A 1 419 ? 31.368 -47.353 19.989 1.00 29.49 419 ALA A C 1
ATOM 3179 O O . ALA A 1 419 ? 31.003 -46.280 19.479 1.00 33.36 419 ALA A O 1
ATOM 3181 N N . PRO A 1 420 ? 32.278 -48.125 19.399 1.00 26.84 420 PRO A N 1
ATOM 3182 C CA . PRO A 1 420 ? 32.823 -47.765 18.082 1.00 29.25 420 PRO A CA 1
ATOM 3183 C C . PRO A 1 420 ? 31.752 -47.670 17.003 1.00 35.77 420 PRO A C 1
ATOM 3184 O O . PRO A 1 420 ? 30.798 -48.459 16.961 1.00 31.64 420 PRO A O 1
ATOM 3188 N N . HIS A 1 421 ? 31.932 -46.708 16.103 1.00 26.80 421 HIS A N 1
ATOM 3189 C CA . HIS A 1 421 ? 31.095 -46.631 14.923 1.00 30.94 421 HIS A CA 1
ATOM 3190 C C . HIS A 1 421 ? 31.965 -46.773 13.678 1.00 37.01 421 HIS A C 1
ATOM 3191 O O . HIS A 1 421 ? 33.163 -46.459 13.687 1.00 31.60 421 HIS A O 1
ATOM 3198 N N . PHE A 1 422 ? 31.351 -47.295 12.621 1.00 31.67 422 PHE A N 1
ATOM 3199 C CA . PHE A 1 422 ? 32.056 -47.753 11.439 1.00 28.89 422 PHE A CA 1
ATOM 3200 C C . PHE A 1 422 ? 31.347 -47.275 10.191 1.00 29.55 422 PHE A C 1
ATOM 3201 O O . PHE A 1 422 ? 30.117 -47.200 10.152 1.00 34.36 422 PHE A O 1
ATOM 3209 N N . CYS A 1 423 ? 32.129 -46.967 9.165 1.00 30.70 423 CYS A N 1
ATOM 3210 C CA A CYS A 1 423 ? 31.598 -46.713 7.837 0.29 34.31 423 CYS A CA 1
ATOM 3211 C CA B CYS A 1 423 ? 31.622 -46.704 7.824 0.35 34.26 423 CYS A CA 1
ATOM 3212 C CA C CYS A 1 423 ? 31.574 -46.725 7.846 0.36 34.24 423 CYS A CA 1
ATOM 3213 C C . CYS A 1 423 ? 31.719 -47.986 7.006 1.00 34.35 423 CYS A C 1
ATOM 3214 O O . CYS A 1 423 ? 32.699 -48.732 7.127 1.00 37.43 423 CYS A O 1
ATOM 3221 N N . PHE A 1 424 ? 30.716 -48.246 6.193 1.00 30.79 424 PHE A N 1
ATOM 3222 C CA . PHE A 1 424 ? 30.735 -49.432 5.351 1.00 34.90 424 PHE A CA 1
ATOM 3223 C C . PHE A 1 424 ? 31.676 -49.200 4.172 1.00 38.02 424 PHE A C 1
ATOM 3224 O O . PHE A 1 424 ? 31.514 -48.238 3.419 1.00 43.44 424 PHE A O 1
ATOM 3232 N N . VAL A 1 425 ? 32.676 -50.059 4.031 1.00 38.63 425 VAL A N 1
ATOM 3233 C CA . VAL A 1 425 ? 33.607 -49.973 2.913 1.00 38.55 425 VAL A CA 1
ATOM 3234 C C . VAL A 1 425 ? 33.120 -50.796 1.724 1.00 60.52 425 VAL A C 1
ATOM 3235 O O . VAL A 1 425 ? 33.002 -50.282 0.610 1.00 66.56 425 VAL A O 1
ATOM 3239 N N . GLY A 1 426 ? 32.818 -52.071 1.937 1.00 63.73 426 GLY A N 1
ATOM 3240 C CA . GLY A 1 426 ? 32.301 -52.920 0.879 1.00 65.57 426 GLY A CA 1
ATOM 3241 C C . GLY A 1 426 ? 32.369 -54.384 1.250 1.00 67.29 426 GLY A C 1
ATOM 3242 O O . GLY A 1 426 ? 32.937 -54.774 2.270 1.00 60.89 426 GLY A O 1
ATOM 3243 N N . ARG A 1 427 ? 31.746 -55.204 0.402 1.00 67.78 427 ARG A N 1
ATOM 3244 C CA . ARG A 1 427 ? 32.014 -56.635 0.433 1.00 57.97 427 ARG A CA 1
ATOM 3245 C C . ARG A 1 427 ? 33.464 -56.876 0.048 1.00 46.98 427 ARG A C 1
ATOM 3246 O O . ARG A 1 427 ? 34.094 -56.044 -0.608 1.00 54.81 427 ARG A O 1
ATOM 3254 N N . GLN A 1 428 ? 33.998 -58.035 0.426 1.00 51.32 428 GLN A N 1
ATOM 3255 C CA . GLN A 1 428 ? 35.359 -58.393 0.015 1.00 62.03 428 GLN A CA 1
ATOM 3256 C C . GLN A 1 428 ? 35.233 -59.289 -1.213 1.00 68.88 428 GLN A C 1
ATOM 3257 O O . GLN A 1 428 ? 35.070 -60.502 -1.100 1.00 77.59 428 GLN A O 1
ATOM 3263 N N . LYS A 1 429 ? 35.289 -58.694 -2.404 1.00 57.25 429 LYS A N 1
ATOM 3264 C CA . LYS A 1 429 ? 34.863 -59.446 -3.579 1.00 46.81 429 LYS A CA 1
ATOM 3265 C C . LYS A 1 429 ? 35.633 -59.028 -4.819 1.00 44.54 429 LYS A C 1
ATOM 3266 O O . LYS A 1 429 ? 35.562 -57.872 -5.242 1.00 47.92 429 LYS A O 1
ATOM 3272 N N . VAL A 1 430 ? 36.336 -59.981 -5.416 1.00 49.30 430 VAL A N 1
ATOM 3273 C CA . VAL A 1 430 ? 36.949 -59.763 -6.719 1.00 56.11 430 VAL A CA 1
ATOM 3274 C C . VAL A 1 430 ? 35.840 -59.766 -7.764 1.00 49.01 430 VAL A C 1
ATOM 3275 O O . VAL A 1 430 ? 35.048 -60.711 -7.836 1.00 47.13 430 VAL A O 1
ATOM 3279 N N . VAL A 1 431 ? 35.757 -58.702 -8.559 1.00 45.46 431 VAL A N 1
ATOM 3280 C CA . VAL A 1 431 ? 34.784 -58.642 -9.642 1.00 41.54 431 VAL A CA 1
ATOM 3281 C C . VAL A 1 431 ? 35.427 -58.770 -11.023 1.00 51.42 431 VAL A C 1
ATOM 3282 O O . VAL A 1 431 ? 34.741 -59.192 -11.969 1.00 47.63 431 VAL A O 1
ATOM 3286 N N . LEU A 1 432 ? 36.706 -58.432 -11.176 1.00 47.85 432 LEU A N 1
ATOM 3287 C CA . LEU A 1 432 ? 37.366 -58.533 -12.470 1.00 47.61 432 LEU A CA 1
ATOM 3288 C C . LEU A 1 432 ? 38.782 -59.065 -12.300 1.00 52.07 432 LEU A C 1
ATOM 3289 O O . LEU A 1 432 ? 39.490 -58.683 -11.363 1.00 57.37 432 LEU A O 1
ATOM 3294 N N . SER A 1 433 ? 39.188 -59.939 -13.224 1.00 50.87 433 SER A N 1
ATOM 3295 C CA . SER A 1 433 ? 40.530 -60.521 -13.199 1.00 59.30 433 SER A CA 1
ATOM 3296 C C . SER A 1 433 ? 40.864 -61.053 -14.586 1.00 63.04 433 SER A C 1
ATOM 3297 O O . SER A 1 433 ? 40.263 -62.034 -15.031 1.00 67.28 433 SER A O 1
ATOM 3300 N N . ILE A 1 434 ? 41.820 -60.419 -15.257 1.00 66.00 434 ILE A N 1
ATOM 3301 C CA . ILE A 1 434 ? 42.335 -60.985 -16.498 1.00 75.23 434 ILE A CA 1
ATOM 3302 C C . ILE A 1 434 ? 43.299 -62.127 -16.199 1.00 84.32 434 ILE A C 1
ATOM 3303 O O . ILE A 1 434 ? 43.140 -63.240 -16.715 1.00 85.41 434 ILE A O 1
ATOM 3308 N N . ASP A 1 435 ? 44.294 -61.883 -15.344 1.00 85.34 435 ASP A N 1
ATOM 3309 C CA . ASP A 1 435 ? 45.121 -62.974 -14.846 1.00 87.50 435 ASP A CA 1
ATOM 3310 C C . ASP A 1 435 ? 45.468 -62.731 -13.383 1.00 78.28 435 ASP A C 1
ATOM 3311 O O . ASP A 1 435 ? 44.759 -63.216 -12.491 1.00 78.46 435 ASP A O 1
ATOM 3316 N N . MET A 1 436 ? 46.536 -61.970 -13.120 1.00 72.74 436 MET A N 1
ATOM 3317 C CA . MET A 1 436 ? 46.963 -61.711 -11.753 1.00 77.56 436 MET A CA 1
ATOM 3318 C C . MET A 1 436 ? 46.456 -60.374 -11.258 1.00 73.62 436 MET A C 1
ATOM 3319 O O . MET A 1 436 ? 46.582 -60.080 -10.065 1.00 75.38 436 MET A O 1
ATOM 3324 N N . ASP A 1 437 ? 45.842 -59.586 -12.140 1.00 72.93 437 ASP A N 1
ATOM 3325 C CA . ASP A 1 437 ? 45.021 -58.473 -11.698 1.00 62.56 437 ASP A CA 1
ATOM 3326 C C . ASP A 1 437 ? 43.800 -59.034 -10.977 1.00 60.41 437 ASP A C 1
ATOM 3327 O O . ASP A 1 437 ? 43.161 -59.980 -11.456 1.00 61.10 437 ASP A O 1
ATOM 3332 N N . LYS A 1 438 ? 43.522 -58.511 -9.787 1.00 55.17 438 LYS A N 1
ATOM 3333 C CA . LYS A 1 438 ? 42.336 -58.885 -9.015 1.00 60.17 438 LYS A CA 1
ATOM 3334 C C . LYS A 1 438 ? 41.656 -57.579 -8.604 1.00 59.70 438 LYS A C 1
ATOM 3335 O O . LYS A 1 438 ? 42.008 -56.977 -7.584 1.00 58.23 438 LYS A O 1
ATOM 3341 N N . THR A 1 439 ? 40.678 -57.133 -9.394 1.00 49.50 439 THR A N 1
ATOM 3342 C CA . THR A 1 439 ? 40.018 -55.864 -9.124 1.00 46.59 439 THR A CA 1
ATOM 3343 C C . THR A 1 439 ? 38.798 -56.114 -8.246 1.00 44.34 439 THR A C 1
ATOM 3344 O O . THR A 1 439 ? 37.907 -56.894 -8.605 1.00 42.70 439 THR A O 1
ATOM 3348 N N . TYR A 1 440 ? 38.773 -55.459 -7.094 1.00 41.66 440 TYR A N 1
ATOM 3349 C CA . TYR A 1 440 ? 37.716 -55.642 -6.119 1.00 39.08 440 TYR A CA 1
ATOM 3350 C C . TYR A 1 440 ? 36.559 -54.708 -6.424 1.00 46.61 440 TYR A C 1
ATOM 3351 O O . TYR A 1 440 ? 36.716 -53.673 -7.088 1.00 41.73 440 TYR A O 1
ATOM 3360 N N . GLU A 1 441 ? 35.388 -55.075 -5.902 1.00 44.19 441 GLU A N 1
ATOM 3361 C CA . GLU A 1 441 ? 34.191 -54.277 -6.140 1.00 41.51 441 GLU A CA 1
ATOM 3362 C C . GLU A 1 441 ? 34.339 -52.864 -5.592 1.00 34.09 441 GLU A C 1
ATOM 3363 O O . GLU A 1 441 ? 33.951 -51.900 -6.258 1.00 30.48 441 GLU A O 1
ATOM 3369 N N . ASP A 1 442 ? 34.915 -52.708 -4.388 1.00 36.77 442 ASP A N 1
ATOM 3370 C CA . ASP A 1 442 ? 35.005 -51.356 -3.825 1.00 36.71 442 ASP A CA 1
ATOM 3371 C C . ASP A 1 442 ? 35.925 -50.455 -4.651 1.00 34.65 442 ASP A C 1
ATOM 3372 O O . ASP A 1 442 ? 35.649 -49.257 -4.800 1.00 36.50 442 ASP A O 1
ATOM 3377 N N . ASP A 1 443 ? 37.000 -51.010 -5.212 1.00 32.82 443 ASP A N 1
ATOM 3378 C CA . ASP A 1 443 ? 37.893 -50.215 -6.058 1.00 30.59 443 ASP A CA 1
ATOM 3379 C C . ASP A 1 443 ? 37.232 -49.850 -7.381 1.00 31.68 443 ASP A C 1
ATOM 3380 O O . ASP A 1 443 ? 37.372 -48.719 -7.861 1.00 33.13 443 ASP A O 1
ATOM 3385 N N . LEU A 1 444 ? 36.548 -50.818 -8.007 1.00 32.41 444 LEU A N 1
ATOM 3386 C CA . LEU A 1 444 ? 35.840 -50.539 -9.258 1.00 35.81 444 LEU A CA 1
ATOM 3387 C C . LEU A 1 444 ? 34.764 -49.473 -9.054 1.00 30.42 444 LEU A C 1
ATOM 3388 O O . LEU A 1 444 ? 34.584 -48.592 -9.901 1.00 30.93 444 LEU A O 1
ATOM 3393 N N . LEU A 1 445 ? 34.045 -49.540 -7.927 1.00 33.47 445 LEU A N 1
ATOM 3394 C CA . LEU A 1 445 ? 33.031 -48.532 -7.609 1.00 27.94 445 LEU A CA 1
ATOM 3395 C C . LEU A 1 445 ? 33.650 -47.142 -7.458 1.00 32.24 445 LEU A C 1
ATOM 3396 O O . LEU A 1 445 ? 33.113 -46.144 -7.962 1.00 29.96 445 LEU A O 1
ATOM 3401 N N . LYS A 1 446 ? 34.773 -47.046 -6.742 1.00 32.39 446 LYS A N 1
ATOM 3402 C CA . LYS A 1 446 ? 35.391 -45.733 -6.591 1.00 36.81 446 LYS A CA 1
ATOM 3403 C C . LYS A 1 446 ? 35.917 -45.223 -7.926 1.00 27.82 446 LYS A C 1
ATOM 3404 O O . LYS A 1 446 ? 35.799 -44.027 -8.229 1.00 31.58 446 LYS A O 1
ATOM 3410 N N . ALA A 1 447 ? 36.469 -46.122 -8.752 1.00 25.94 447 ALA A N 1
ATOM 3411 C CA . ALA A 1 447 ? 36.957 -45.726 -10.072 1.00 30.00 447 ALA A CA 1
ATOM 3412 C C . ALA A 1 447 ? 35.833 -45.155 -10.931 1.00 27.66 447 ALA A C 1
ATOM 3413 O O . ALA A 1 447 ? 35.994 -44.114 -11.574 1.00 31.08 447 ALA A O 1
ATOM 3415 N N . VAL A 1 448 ? 34.685 -45.841 -10.957 1.00 29.35 448 VAL A N 1
ATOM 3416 C CA . VAL A 1 448 ? 33.544 -45.401 -11.761 1.00 28.42 448 VAL A CA 1
ATOM 3417 C C . VAL A 1 448 ? 32.964 -44.104 -11.205 1.00 23.27 448 VAL A C 1
ATOM 3418 O O . VAL A 1 448 ? 32.577 -43.207 -11.959 1.00 28.35 448 VAL A O 1
ATOM 3422 N N . THR A 1 449 ? 32.915 -43.980 -9.877 1.00 27.39 449 THR A N 1
ATOM 3423 C CA . THR A 1 449 ? 32.583 -42.705 -9.237 1.00 29.87 449 THR A CA 1
ATOM 3424 C C . THR A 1 449 ? 33.475 -41.569 -9.727 1.00 33.44 449 THR A C 1
ATOM 3425 O O . THR A 1 449 ? 32.985 -40.491 -10.092 1.00 31.58 449 THR A O 1
ATOM 3429 N N . ASN A 1 450 ? 34.799 -41.777 -9.704 1.00 30.88 450 ASN A N 1
ATOM 3430 C CA . ASN A 1 450 ? 35.709 -40.752 -10.211 1.00 31.75 450 ASN A CA 1
ATOM 3431 C C . ASN A 1 450 ? 35.432 -40.445 -11.670 1.00 32.34 450 ASN A C 1
ATOM 3432 O O . ASN A 1 450 ? 35.407 -39.276 -12.073 1.00 32.13 450 ASN A O 1
ATOM 3437 N N . ALA A 1 451 ? 35.233 -41.484 -12.485 1.00 26.90 451 ALA A N 1
ATOM 3438 C CA . ALA A 1 451 ? 35.080 -41.240 -13.918 1.00 30.26 451 ALA A CA 1
ATOM 3439 C C . ALA A 1 451 ? 33.736 -40.599 -14.239 1.00 29.08 451 ALA A C 1
ATOM 3440 O O . ALA A 1 451 ? 33.653 -39.737 -15.118 1.00 28.34 451 ALA A O 1
ATOM 3442 N N . LYS A 1 452 ? 32.665 -41.008 -13.559 1.00 31.25 452 LYS A N 1
ATOM 3443 C CA . LYS A 1 452 ? 31.357 -40.489 -13.972 1.00 32.63 452 LYS A CA 1
ATOM 3444 C C . LYS A 1 452 ? 31.202 -39.007 -13.648 1.00 33.63 452 LYS A C 1
ATOM 3445 O O . LYS A 1 452 ? 30.389 -38.320 -14.280 1.00 35.62 452 LYS A O 1
ATOM 3451 N N . LEU A 1 453 ? 31.982 -38.499 -12.695 1.00 35.02 453 LEU A N 1
ATOM 3452 C CA . LEU A 1 453 ? 31.997 -37.068 -12.406 1.00 38.24 453 LEU A CA 1
ATOM 3453 C C . LEU A 1 453 ? 32.320 -36.235 -13.639 1.00 35.95 453 LEU A C 1
ATOM 3454 O O . LEU A 1 453 ? 31.827 -35.106 -13.776 1.00 40.01 453 LEU A O 1
ATOM 3459 N N . LEU A 1 454 ? 33.128 -36.768 -14.557 1.00 32.83 454 LEU A N 1
ATOM 3460 C CA . LEU A 1 454 ? 33.486 -35.999 -15.747 1.00 27.79 454 LEU A CA 1
ATOM 3461 C C . LEU A 1 454 ? 32.282 -35.706 -16.627 1.00 34.59 454 LEU A C 1
ATOM 3462 O O . LEU A 1 454 ? 32.352 -34.808 -17.469 1.00 35.68 454 LEU A O 1
ATOM 3467 N N . LEU A 1 455 ? 31.193 -36.460 -16.478 1.00 30.00 455 LEU A N 1
ATOM 3468 C CA . LEU A 1 455 ? 30.005 -36.199 -17.282 1.00 36.00 455 LEU A CA 1
ATOM 3469 C C . LEU A 1 455 ? 29.162 -35.038 -16.761 1.00 29.99 455 LEU A C 1
ATOM 3470 O O . LEU A 1 455 ? 28.354 -34.506 -17.525 1.00 36.18 455 LEU A O 1
ATOM 3475 N N . GLU A 1 456 ? 29.305 -34.664 -15.485 1.00 40.07 456 GLU A N 1
ATOM 3476 C CA . GLU A 1 456 ? 28.488 -33.581 -14.932 1.00 43.81 456 GLU A CA 1
ATOM 3477 C C . GLU A 1 456 ? 28.550 -32.296 -15.744 1.00 47.17 456 GLU A C 1
ATOM 3478 O O . GLU A 1 456 ? 27.485 -31.690 -15.956 1.00 46.69 456 GLU A O 1
ATOM 3484 N N . PRO A 1 457 ? 29.708 -31.822 -16.220 1.00 39.11 457 PRO A N 1
ATOM 3485 C CA . PRO A 1 457 ? 29.704 -30.623 -17.066 1.00 42.43 457 PRO A CA 1
ATOM 3486 C C . PRO A 1 457 ? 28.967 -30.798 -18.380 1.00 42.32 457 PRO A C 1
ATOM 3487 O O . PRO A 1 457 ? 28.682 -29.792 -19.033 1.00 43.09 457 PRO A O 1
ATOM 3491 N N . HIS A 1 458 ? 28.659 -32.024 -18.800 1.00 37.63 458 HIS A N 1
ATOM 3492 C CA . HIS A 1 458 ? 27.967 -32.235 -20.066 1.00 46.16 458 HIS A CA 1
ATOM 3493 C C . HIS A 1 458 ? 26.486 -32.569 -19.888 1.00 43.51 458 HIS A C 1
ATOM 3494 O O . HIS A 1 458 ? 25.831 -32.940 -20.865 1.00 40.28 458 HIS A O 1
ATOM 3501 N N . ASP A 1 459 ? 25.951 -32.418 -18.672 1.00 38.44 459 ASP A N 1
ATOM 3502 C CA . ASP A 1 459 ? 24.537 -32.685 -18.362 1.00 47.69 459 ASP A CA 1
ATOM 3503 C C . ASP A 1 459 ? 24.165 -34.124 -18.690 1.00 47.11 459 ASP A C 1
ATOM 3504 O O . ASP A 1 459 ? 23.100 -34.400 -19.237 1.00 37.96 459 ASP A O 1
ATOM 3509 N N . LEU A 1 460 ? 25.071 -35.038 -18.371 1.00 45.04 460 LEU A N 1
ATOM 3510 C CA . LEU A 1 460 ? 24.845 -36.463 -18.497 1.00 41.21 460 LEU A CA 1
ATOM 3511 C C . LEU A 1 460 ? 25.048 -37.104 -17.133 1.00 36.22 460 LEU A C 1
ATOM 3512 O O . LEU A 1 460 ? 25.805 -36.596 -16.294 1.00 41.57 460 LEU A O 1
ATOM 3517 N N . MET A 1 461 ? 24.350 -38.204 -16.911 1.00 35.91 461 MET A N 1
ATOM 3518 C CA . MET A 1 461 ? 24.410 -38.938 -15.652 1.00 44.00 461 MET A CA 1
ATOM 3519 C C . MET A 1 461 ? 24.594 -40.419 -15.951 1.00 44.76 461 MET A C 1
ATOM 3520 O O . MET A 1 461 ? 24.018 -40.943 -16.911 1.00 41.47 461 MET A O 1
ATOM 3525 N N . LEU A 1 462 ? 25.408 -41.092 -15.140 1.00 37.60 462 LEU A N 1
ATOM 3526 C CA . LEU A 1 462 ? 25.516 -42.538 -15.236 1.00 35.10 462 LEU A CA 1
ATOM 3527 C C . LEU A 1 462 ? 24.374 -43.153 -14.427 1.00 30.69 462 LEU A C 1
ATOM 3528 O O . LEU A 1 462 ? 24.271 -42.908 -13.221 1.00 32.50 462 LEU A O 1
ATOM 3533 N N . MET A 1 463 ? 23.495 -43.918 -15.084 1.00 29.12 463 MET A N 1
ATOM 3534 C CA . MET A 1 463 ? 22.362 -44.501 -14.359 1.00 29.72 463 MET A CA 1
ATOM 3535 C C . MET A 1 463 ? 22.706 -45.830 -13.701 1.00 32.79 463 MET A C 1
ATOM 3536 O O . MET A 1 463 ? 22.216 -46.120 -12.606 1.00 30.54 463 MET A O 1
ATOM 3541 N N . ASP A 1 464 ? 23.501 -46.669 -14.363 1.00 31.34 464 ASP A N 1
ATOM 3542 C CA . ASP A 1 464 ? 23.907 -47.951 -13.795 1.00 29.64 464 ASP A CA 1
ATOM 3543 C C . ASP A 1 464 ? 25.113 -48.424 -14.592 1.00 30.96 464 ASP A C 1
ATOM 3544 O O . ASP A 1 464 ? 25.371 -47.929 -15.693 1.00 29.68 464 ASP A O 1
ATOM 3549 N N . PHE A 1 465 ? 25.838 -49.396 -14.038 1.00 26.60 465 PHE A N 1
ATOM 3550 C CA . PHE A 1 465 ? 26.965 -49.982 -14.748 1.00 30.40 465 PHE A CA 1
ATOM 3551 C C . PHE A 1 465 ? 27.180 -51.419 -14.294 1.00 28.08 465 PHE A C 1
ATOM 3552 O O . PHE A 1 465 ? 26.756 -51.823 -13.212 1.00 25.88 465 PHE A O 1
ATOM 3560 N N . THR A 1 466 ? 27.827 -52.189 -15.159 1.00 30.24 466 THR A N 1
ATOM 3561 C CA . THR A 1 466 ? 28.407 -53.488 -14.827 1.00 29.96 466 THR A CA 1
ATOM 3562 C C . THR A 1 466 ? 29.667 -53.646 -15.676 1.00 37.56 466 THR A C 1
ATOM 3563 O O . THR A 1 466 ? 30.110 -52.693 -16.321 1.00 36.55 466 THR A O 1
ATOM 3567 N N . SER A 1 467 ? 30.255 -54.845 -15.671 1.00 35.19 467 SER A N 1
ATOM 3568 C CA . SER A 1 467 ? 31.553 -55.025 -16.306 1.00 40.22 467 SER A CA 1
ATOM 3569 C C . SER A 1 467 ? 31.796 -56.498 -16.623 1.00 42.32 467 SER A C 1
ATOM 3570 O O . SER A 1 467 ? 31.097 -57.393 -16.141 1.00 41.20 467 SER A O 1
ATOM 3573 N N . ARG A 1 468 ? 32.814 -56.733 -17.446 1.00 39.82 468 ARG A N 1
ATOM 3574 C CA . ARG A 1 468 ? 33.288 -58.082 -17.729 1.00 45.77 468 ARG A CA 1
ATOM 3575 C C . ARG A 1 468 ? 34.733 -58.011 -18.206 1.00 48.94 468 ARG A C 1
ATOM 3576 O O . ARG A 1 468 ? 35.197 -56.972 -18.682 1.00 46.90 468 ARG A O 1
ATOM 3584 N N . VAL A 1 469 ? 35.445 -59.127 -18.057 1.00 56.51 469 VAL A N 1
ATOM 3585 C CA . VAL A 1 469 ? 36.774 -59.279 -18.638 1.00 56.95 469 VAL A CA 1
ATOM 3586 C C . VAL A 1 469 ? 36.611 -59.800 -20.057 1.00 62.23 469 VAL A C 1
ATOM 3587 O O . VAL A 1 469 ? 35.894 -60.780 -20.293 1.00 60.28 469 VAL A O 1
ATOM 3591 N N . ASP A 1 470 ? 37.257 -59.130 -21.007 1.00 65.13 470 ASP A N 1
ATOM 3592 C CA . ASP A 1 470 ? 37.277 -59.551 -22.406 1.00 73.07 470 ASP A CA 1
ATOM 3593 C C . ASP A 1 470 ? 38.651 -60.153 -22.687 1.00 79.44 470 ASP A C 1
ATOM 3594 O O . ASP A 1 470 ? 39.627 -59.426 -22.895 1.00 70.94 470 ASP A O 1
ATOM 3599 N N . SER A 1 471 ? 38.728 -61.484 -22.684 1.00 84.43 471 SER A N 1
ATOM 3600 C CA . SER A 1 471 ? 39.963 -62.194 -22.993 1.00 89.81 471 SER A CA 1
ATOM 3601 C C . SER A 1 471 ? 39.946 -62.795 -24.395 1.00 94.12 471 SER A C 1
ATOM 3602 O O . SER A 1 471 ? 40.679 -63.750 -24.667 1.00 98.22 471 SER A O 1
ATOM 3605 N N . SER A 1 472 ? 39.057 -62.316 -25.220 1.00 89.56 472 SER A N 1
ATOM 3606 C CA . SER A 1 472 ? 38.968 -62.855 -26.502 1.00 91.29 472 SER A CA 1
ATOM 3607 C C . SER A 1 472 ? 40.350 -62.714 -27.052 1.00 98.68 472 SER A C 1
ATOM 3608 O O . SER A 1 472 ? 41.149 -63.630 -27.019 1.00 104.73 472 SER A O 1
ATOM 3611 N N . SER A 1 473 ? 40.631 -61.528 -27.540 1.00 100.31 473 SER A N 1
ATOM 3612 C CA . SER A 1 473 ? 41.893 -61.223 -28.172 1.00 105.95 473 SER A CA 1
ATOM 3613 C C . SER A 1 473 ? 43.233 -61.206 -27.469 1.00 106.74 473 SER A C 1
ATOM 3614 O O . SER A 1 473 ? 43.397 -61.507 -26.311 1.00 101.22 473 SER A O 1
ATOM 3617 N N . PHE A 1 474 ? 44.194 -60.846 -28.294 1.00 114.85 474 PHE A N 1
ATOM 3618 C CA . PHE A 1 474 ? 45.596 -60.730 -27.995 1.00 120.20 474 PHE A CA 1
ATOM 3619 C C . PHE A 1 474 ? 45.884 -60.476 -26.543 1.00 108.95 474 PHE A C 1
ATOM 3620 O O . PHE A 1 474 ? 46.352 -61.359 -25.823 1.00 107.17 474 PHE A O 1
ATOM 3628 N N . PRO A 1 475 ? 45.609 -59.184 -26.134 1.00 97.26 475 PRO A N 1
ATOM 3629 C CA . PRO A 1 475 ? 45.785 -58.952 -24.713 1.00 88.10 475 PRO A CA 1
ATOM 3630 C C . PRO A 1 475 ? 44.371 -58.695 -24.138 1.00 81.08 475 PRO A C 1
ATOM 3631 O O . PRO A 1 475 ? 43.547 -58.080 -24.790 1.00 83.86 475 PRO A O 1
ATOM 3635 N N . GLY A 1 476 ? 44.100 -59.208 -22.953 1.00 72.89 476 GLY A N 1
ATOM 3636 C CA . GLY A 1 476 ? 42.826 -59.038 -22.294 1.00 66.14 476 GLY A CA 1
ATOM 3637 C C . GLY A 1 476 ? 42.637 -57.622 -21.787 1.00 59.65 476 GLY A C 1
ATOM 3638 O O . GLY A 1 476 ? 43.594 -56.885 -21.547 1.00 64.01 476 GLY A O 1
ATOM 3639 N N . HIS A 1 477 ? 41.372 -57.225 -21.637 1.00 57.97 477 HIS A N 1
ATOM 3640 C CA . HIS A 1 477 ? 41.072 -55.903 -21.096 1.00 53.90 477 HIS A CA 1
ATOM 3641 C C . HIS A 1 477 ? 39.687 -55.895 -20.456 1.00 53.34 477 HIS A C 1
ATOM 3642 O O . HIS A 1 477 ? 38.856 -56.772 -20.702 1.00 55.13 477 HIS A O 1
ATOM 3649 N N . TYR A 1 478 ? 39.465 -54.895 -19.609 1.00 47.91 478 TYR A N 1
ATOM 3650 C CA . TYR A 1 478 ? 38.182 -54.712 -18.954 1.00 49.20 478 TYR A CA 1
ATOM 3651 C C . TYR A 1 478 ? 37.198 -54.028 -19.887 1.00 51.95 478 TYR A C 1
ATOM 3652 O O . TYR A 1 478 ? 37.555 -53.116 -20.639 1.00 51.92 478 TYR A O 1
ATOM 3661 N N . VAL A 1 479 ? 35.945 -54.462 -19.807 1.00 48.44 479 VAL A N 1
ATOM 3662 C CA . VAL A 1 479 ? 34.811 -53.819 -20.456 1.00 40.57 479 VAL A CA 1
ATOM 3663 C C . VAL A 1 479 ? 33.870 -53.324 -19.362 1.00 44.30 479 VAL A C 1
ATOM 3664 O O . VAL A 1 479 ? 33.386 -54.129 -18.554 1.00 39.88 479 VAL A O 1
ATOM 3668 N N . ILE A 1 480 ? 33.592 -52.018 -19.343 1.00 40.14 480 ILE A N 1
ATOM 3669 C CA . ILE A 1 480 ? 32.589 -51.441 -18.444 1.00 38.93 480 ILE A CA 1
ATOM 3670 C C . ILE A 1 480 ? 31.380 -50.985 -19.259 1.00 37.45 480 ILE A C 1
ATOM 3671 O O . ILE A 1 480 ? 31.513 -50.175 -20.185 1.00 36.75 480 ILE A O 1
ATOM 3676 N N . TYR A 1 481 ? 30.192 -51.487 -18.904 1.00 33.67 481 TYR A N 1
ATOM 3677 C CA . TYR A 1 481 ? 28.946 -51.074 -19.551 1.00 38.00 481 TYR A CA 1
ATOM 3678 C C . TYR A 1 481 ? 28.328 -49.905 -18.782 1.00 34.59 481 TYR A C 1
ATOM 3679 O O . TYR A 1 481 ? 28.037 -50.026 -17.590 1.00 29.58 481 TYR A O 1
ATOM 3688 N N . TRP A 1 482 ? 28.083 -48.798 -19.473 1.00 31.97 482 TRP A N 1
ATOM 3689 C CA . TRP A 1 482 ? 27.541 -47.580 -18.881 1.00 35.29 482 TRP A CA 1
ATOM 3690 C C . TRP A 1 482 ? 26.180 -47.289 -19.502 1.00 40.10 482 TRP A C 1
ATOM 3691 O O . TRP A 1 482 ? 26.072 -47.143 -20.724 1.00 40.74 482 TRP A O 1
ATOM 3702 N N . GLU A 1 483 ? 25.148 -47.192 -18.673 1.00 34.16 483 GLU A N 1
ATOM 3703 C CA . GLU A 1 483 ? 23.856 -46.698 -19.142 1.00 35.55 483 GLU A CA 1
ATOM 3704 C C . GLU A 1 483 ? 23.719 -45.242 -18.719 1.00 28.39 483 GLU A C 1
ATOM 3705 O O . GLU A 1 483 ? 23.720 -44.939 -17.522 1.00 33.21 483 GLU A O 1
ATOM 3711 N N . LEU A 1 484 ? 23.627 -44.346 -19.698 1.00 31.17 484 LEU A N 1
ATOM 3712 C CA . LEU A 1 484 ? 23.597 -42.910 -19.464 1.00 39.94 484 LEU A CA 1
ATOM 3713 C C . LEU A 1 484 ? 22.181 -42.358 -19.585 1.00 42.08 484 LEU A C 1
ATOM 3714 O O . LEU A 1 484 ? 21.364 -42.876 -20.347 1.00 53.91 484 LEU A O 1
ATOM 3719 N N . GLY A 1 485 ? 21.907 -41.274 -18.831 1.00 47.62 485 GLY A N 1
ATOM 3720 C CA . GLY A 1 485 ? 20.675 -40.522 -18.979 1.00 47.56 485 GLY A CA 1
ATOM 3721 C C . GLY A 1 485 ? 20.911 -39.028 -18.813 1.00 47.09 485 GLY A C 1
ATOM 3722 O O . GLY A 1 485 ? 22.023 -38.582 -18.494 1.00 42.77 485 GLY A O 1
ATOM 3723 N N . SER A 1 486 ? 19.845 -38.257 -19.034 1.00 44.01 486 SER A N 1
ATOM 3724 C CA . SER A 1 486 ? 19.902 -36.799 -18.925 1.00 46.39 486 SER A CA 1
ATOM 3725 C C . SER A 1 486 ? 18.510 -36.256 -18.615 1.00 59.05 486 SER A C 1
ATOM 3726 O O . SER A 1 486 ? 17.538 -37.005 -18.512 1.00 62.46 486 SER A O 1
ATOM 3729 N N . LYS A 1 487 ? 18.420 -34.931 -18.467 1.00 72.31 487 LYS A N 1
ATOM 3730 C CA . LYS A 1 487 ? 17.147 -34.262 -18.214 1.00 69.68 487 LYS A CA 1
ATOM 3731 C C . LYS A 1 487 ? 16.383 -33.919 -19.489 1.00 69.88 487 LYS A C 1
ATOM 3732 O O . LYS A 1 487 ? 15.164 -33.714 -19.433 1.00 70.69 487 LYS A O 1
ATOM 3738 N N . VAL A 1 488 ? 17.052 -33.855 -20.636 1.00 65.57 488 VAL A N 1
ATOM 3739 C CA . VAL A 1 488 ? 16.375 -33.501 -21.878 1.00 75.93 488 VAL A CA 1
ATOM 3740 C C . VAL A 1 488 ? 15.608 -34.726 -22.388 1.00 77.64 488 VAL A C 1
ATOM 3741 O O . VAL A 1 488 ? 16.193 -35.768 -22.696 1.00 81.02 488 VAL A O 1
ATOM 3745 N N . LYS A 1 489 ? 14.280 -34.620 -22.411 1.00 65.15 489 LYS A N 1
ATOM 3746 C CA . LYS A 1 489 ? 13.408 -35.602 -23.042 1.00 75.13 489 LYS A CA 1
ATOM 3747 C C . LYS A 1 489 ? 12.982 -35.162 -24.436 1.00 84.58 489 LYS A C 1
ATOM 3748 O O . LYS A 1 489 ? 12.141 -35.820 -25.057 1.00 84.68 489 LYS A O 1
ATOM 3754 N N . ASP A 1 490 ? 13.544 -34.059 -24.929 1.00 92.19 490 ASP A N 1
ATOM 3755 C CA . ASP A 1 490 ? 13.086 -33.384 -26.139 1.00 103.45 490 ASP A CA 1
ATOM 3756 C C . ASP A 1 490 ? 13.823 -33.837 -27.393 1.00 109.45 490 ASP A C 1
ATOM 3757 O O . ASP A 1 490 ? 13.223 -33.880 -28.475 1.00 115.18 490 ASP A O 1
ATOM 3762 N N . ALA A 1 491 ? 15.112 -34.154 -27.274 1.00 103.57 491 ALA A N 1
ATOM 3763 C CA . ALA A 1 491 ? 15.944 -34.533 -28.408 1.00 96.89 491 ALA A CA 1
ATOM 3764 C C . ALA A 1 491 ? 17.037 -35.472 -27.912 1.00 96.65 491 ALA A C 1
ATOM 3765 O O . ALA A 1 491 ? 17.145 -35.752 -26.717 1.00 106.76 491 ALA A O 1
ATOM 3767 N N . LYS A 1 492 ? 17.860 -35.944 -28.845 1.00 89.39 492 LYS A N 1
ATOM 3768 C CA . LYS A 1 492 ? 18.911 -36.901 -28.522 1.00 82.02 492 LYS A CA 1
ATOM 3769 C C . LYS A 1 492 ? 19.966 -36.274 -27.616 1.00 75.23 492 LYS A C 1
ATOM 3770 O O . LYS A 1 492 ? 20.306 -35.095 -27.755 1.00 82.97 492 LYS A O 1
ATOM 3776 N N . PHE A 1 493 ? 20.478 -37.071 -26.680 1.00 70.01 493 PHE A N 1
ATOM 3777 C CA . PHE A 1 493 ? 21.646 -36.738 -25.871 1.00 77.51 493 PHE A CA 1
ATOM 3778 C C . PHE A 1 493 ? 22.758 -37.738 -26.172 1.00 84.67 493 PHE A C 1
ATOM 3779 O O . PHE A 1 493 ? 22.490 -38.928 -26.380 1.00 90.90 493 PHE A O 1
ATOM 3787 N N . GLU A 1 494 ? 24.013 -37.263 -26.192 1.00 75.82 494 GLU A N 1
ATOM 3788 C CA . GLU A 1 494 ? 25.122 -38.153 -26.528 1.00 71.13 494 GLU A CA 1
ATOM 3789 C C . GLU A 1 494 ? 26.436 -37.547 -26.066 1.00 71.25 494 GLU A C 1
ATOM 3790 O O . GLU A 1 494 ? 26.651 -36.346 -26.282 1.00 68.15 494 GLU A O 1
ATOM 3796 N N . PRO A 1 495 ? 27.331 -38.322 -25.445 1.00 61.41 495 PRO A N 1
ATOM 3797 C CA . PRO A 1 495 ? 28.604 -37.757 -24.984 1.00 52.24 495 PRO A CA 1
ATOM 3798 C C . PRO A 1 495 ? 29.618 -37.687 -26.115 1.00 50.30 495 PRO A C 1
ATOM 3799 O O . PRO A 1 495 ? 29.694 -38.580 -26.962 1.00 56.62 495 PRO A O 1
ATOM 3803 N N . ASN A 1 496 ? 30.406 -36.613 -26.131 1.00 49.07 496 ASN A N 1
ATOM 3804 C CA . ASN A 1 496 ? 31.447 -36.529 -27.143 1.00 40.29 496 ASN A CA 1
ATOM 3805 C C . ASN A 1 496 ? 32.549 -37.552 -26.851 1.00 48.96 496 ASN A C 1
ATOM 3806 O O . ASN A 1 496 ? 32.709 -38.035 -25.725 1.00 37.91 496 ASN A O 1
ATOM 3811 N N . ARG A 1 497 ? 33.300 -37.908 -27.899 1.00 52.92 497 ARG A N 1
ATOM 3812 C CA . ARG A 1 497 ? 34.237 -39.017 -27.764 1.00 48.93 497 ARG A CA 1
ATOM 3813 C C . ARG A 1 497 ? 35.410 -38.650 -26.862 1.00 43.40 497 ARG A C 1
ATOM 3814 O O . ARG A 1 497 ? 35.901 -39.508 -26.117 1.00 40.91 497 ARG A O 1
ATOM 3822 N N . ASP A 1 498 ? 35.836 -37.382 -26.875 1.00 38.29 498 ASP A N 1
ATOM 3823 C CA . ASP A 1 498 ? 36.959 -36.959 -26.041 1.00 36.91 498 ASP A CA 1
ATOM 3824 C C . ASP A 1 498 ? 36.657 -37.151 -24.560 1.00 38.39 498 ASP A C 1
ATOM 3825 O O . ASP A 1 498 ? 37.474 -37.703 -23.814 1.00 40.61 498 ASP A O 1
ATOM 3830 N N . VAL A 1 499 ? 35.492 -36.694 -24.104 1.00 41.26 499 VAL A N 1
ATOM 3831 C CA . VAL A 1 499 ? 35.162 -36.893 -22.698 1.00 37.92 499 VAL A CA 1
ATOM 3832 C C . VAL A 1 499 ? 35.024 -38.387 -22.374 1.00 34.20 499 VAL A C 1
ATOM 3833 O O . VAL A 1 499 ? 35.528 -38.847 -21.344 1.00 36.44 499 VAL A O 1
ATOM 3837 N N . MET A 1 500 ? 34.387 -39.182 -23.253 1.00 38.65 500 MET A N 1
ATOM 3838 C CA . MET A 1 500 ? 34.266 -40.625 -22.996 1.00 38.05 500 MET A CA 1
ATOM 3839 C C . MET A 1 500 ? 35.631 -41.283 -22.893 1.00 39.80 500 MET A C 1
ATOM 3840 O O . MET A 1 500 ? 35.850 -42.139 -22.030 1.00 41.69 500 MET A O 1
ATOM 3845 N N . GLU A 1 501 ? 36.567 -40.881 -23.754 1.00 33.91 501 GLU A N 1
ATOM 3846 C CA . GLU A 1 501 ? 37.899 -41.468 -23.704 1.00 33.53 501 GLU A CA 1
ATOM 3847 C C . GLU A 1 501 ? 38.619 -41.080 -22.417 1.00 38.42 501 GLU A C 1
ATOM 3848 O O . GLU A 1 501 ? 39.363 -41.889 -21.844 1.00 37.40 501 GLU A O 1
ATOM 3854 N N . GLU A 1 502 ? 38.410 -39.849 -21.942 1.00 31.98 502 GLU A N 1
ATOM 3855 C CA . GLU A 1 502 ? 38.994 -39.468 -20.658 1.00 31.54 502 GLU A CA 1
ATOM 3856 C C . GLU A 1 502 ? 38.323 -40.212 -19.510 1.00 30.54 502 GLU A C 1
ATOM 3857 O O . GLU A 1 502 ? 38.989 -40.528 -18.515 1.00 30.96 502 GLU A O 1
ATOM 3863 N N . CYS A 1 503 ? 37.022 -40.525 -19.637 1.00 28.69 503 CYS A N 1
ATOM 3864 C CA . CYS A 1 503 ? 36.365 -41.372 -18.640 1.00 33.53 503 CYS A CA 1
ATOM 3865 C C . CYS A 1 503 ? 37.054 -42.728 -18.548 1.00 34.90 503 CYS A C 1
ATOM 3866 O O . CYS A 1 503 ? 37.319 -43.233 -17.450 1.00 32.90 503 CYS A O 1
ATOM 3869 N N . CYS A 1 504 ? 37.335 -43.340 -19.703 1.00 32.18 504 CYS A N 1
ATOM 3870 C CA . CYS A 1 504 ? 38.027 -44.623 -19.713 1.00 32.82 504 CYS A CA 1
ATOM 3871 C C . CYS A 1 504 ? 39.322 -44.542 -18.925 1.00 33.72 504 CYS A C 1
ATOM 3872 O O . CYS A 1 504 ? 39.599 -45.386 -18.063 1.00 30.87 504 CYS A O 1
ATOM 3875 N N . PHE A 1 505 ? 40.122 -43.512 -19.209 1.00 36.01 505 PHE A N 1
ATOM 3876 C CA . PHE A 1 505 ? 41.393 -43.335 -18.517 1.00 38.03 505 PHE A CA 1
ATOM 3877 C C . PHE A 1 505 ? 41.197 -43.135 -17.019 1.00 37.51 505 PHE A C 1
ATOM 3878 O O . PHE A 1 505 ? 41.979 -43.650 -16.209 1.00 40.53 505 PHE A O 1
ATOM 3886 N N . THR A 1 506 ? 40.162 -42.385 -16.633 1.00 31.78 506 THR A N 1
ATOM 3887 C CA . THR A 1 506 ? 39.994 -42.033 -15.228 1.00 30.33 506 THR A CA 1
ATOM 3888 C C . THR A 1 506 ? 39.662 -43.259 -14.397 1.00 29.38 506 THR A C 1
ATOM 3889 O O . THR A 1 506 ? 40.120 -43.377 -13.257 1.00 36.46 506 THR A O 1
ATOM 3893 N N . VAL A 1 507 ? 38.860 -44.177 -14.945 1.00 30.00 507 VAL A N 1
ATOM 3894 C CA . VAL A 1 507 ? 38.688 -45.481 -14.306 1.00 32.87 507 VAL A CA 1
ATOM 3895 C C . VAL A 1 507 ? 40.037 -46.159 -14.124 1.00 37.15 507 VAL A C 1
ATOM 3896 O O . VAL A 1 507 ? 40.374 -46.633 -13.032 1.00 35.34 507 VAL A O 1
ATOM 3900 N N . GLU A 1 508 ? 40.820 -46.236 -15.207 1.00 35.30 508 GLU A N 1
ATOM 3901 C CA . GLU A 1 508 ? 42.091 -46.955 -15.147 1.00 41.47 508 GLU A CA 1
ATOM 3902 C C . GLU A 1 508 ? 43.023 -46.345 -14.120 1.00 37.01 508 GLU A C 1
ATOM 3903 O O . GLU A 1 508 ? 43.673 -47.064 -13.355 1.00 40.30 508 GLU A O 1
ATOM 3909 N N . GLU A 1 509 ? 43.108 -45.014 -14.099 1.00 36.39 509 GLU A N 1
ATOM 3910 C CA . GLU A 1 509 ? 44.010 -44.336 -13.183 1.00 40.59 509 GLU A CA 1
ATOM 3911 C C . GLU A 1 509 ? 43.598 -44.567 -11.741 1.00 45.33 509 GLU A C 1
ATOM 3912 O O . GLU A 1 509 ? 44.426 -44.413 -10.836 1.00 38.51 509 GLU A O 1
ATOM 3918 N N . SER A 1 510 ? 42.336 -44.951 -11.516 1.00 37.74 510 SER A N 1
ATOM 3919 C CA . SER A 1 510 ? 41.800 -45.210 -10.190 1.00 39.29 510 SER A CA 1
ATOM 3920 C C . SER A 1 510 ? 41.927 -46.664 -9.750 1.00 39.55 510 SER A C 1
ATOM 3921 O O . SER A 1 510 ? 41.608 -46.966 -8.596 1.00 41.37 510 SER A O 1
ATOM 3924 N N . LEU A 1 511 ? 42.340 -47.575 -10.632 1.00 36.46 511 LEU A N 1
ATOM 3925 C CA . LEU A 1 511 ? 42.452 -48.972 -10.242 1.00 40.84 511 LEU A CA 1
ATOM 3926 C C . LEU A 1 511 ? 43.777 -49.171 -9.502 1.00 49.22 511 LEU A C 1
ATOM 3927 O O . LEU A 1 511 ? 44.536 -48.221 -9.279 1.00 48.24 511 LEU A O 1
ATOM 3932 N N . ASP A 1 512 ? 44.071 -50.407 -9.101 1.00 56.55 512 ASP A N 1
ATOM 3933 C CA . ASP A 1 512 ? 45.197 -50.608 -8.199 1.00 61.33 512 ASP A CA 1
ATOM 3934 C C . ASP A 1 512 ? 46.506 -50.790 -8.968 1.00 54.72 512 ASP A C 1
ATOM 3935 O O . ASP A 1 512 ? 46.546 -50.821 -10.202 1.00 54.32 512 ASP A O 1
ATOM 3940 N N . ALA A 1 513 ? 47.596 -50.920 -8.209 1.00 54.20 513 ALA A N 1
ATOM 3941 C CA . ALA A 1 513 ? 48.926 -50.971 -8.802 1.00 58.79 513 ALA A CA 1
ATOM 3942 C C . ALA A 1 513 ? 49.129 -52.205 -9.672 1.00 63.06 513 ALA A C 1
ATOM 3943 O O . ALA A 1 513 ? 49.880 -52.145 -10.653 1.00 62.36 513 ALA A O 1
ATOM 3945 N N . VAL A 1 514 ? 48.490 -53.328 -9.334 1.00 61.17 514 VAL A N 1
ATOM 3946 C CA . VAL A 1 514 ? 48.683 -54.532 -10.137 1.00 67.85 514 VAL A CA 1
ATOM 3947 C C . VAL A 1 514 ? 48.069 -54.341 -11.515 1.00 60.75 514 VAL A C 1
ATOM 3948 O O . VAL A 1 514 ? 48.690 -54.666 -12.536 1.00 61.06 514 VAL A O 1
ATOM 3952 N N . TYR A 1 515 ? 46.856 -53.785 -11.568 1.00 53.95 515 TYR A N 1
ATOM 3953 C CA . TYR A 1 515 ? 46.274 -53.396 -12.849 1.00 52.36 515 TYR A CA 1
ATOM 3954 C C . TYR A 1 515 ? 47.179 -52.408 -13.576 1.00 51.48 515 TYR A C 1
ATOM 3955 O O . TYR A 1 515 ? 47.491 -52.581 -14.759 1.00 57.96 515 TYR A O 1
ATOM 3964 N N . ARG A 1 516 ? 47.611 -51.359 -12.880 1.00 43.68 516 ARG A N 1
ATOM 3965 C CA . ARG A 1 516 ? 48.289 -50.272 -13.574 1.00 49.88 516 ARG A CA 1
ATOM 3966 C C . ARG A 1 516 ? 49.681 -50.695 -14.024 1.00 58.62 516 ARG A C 1
ATOM 3967 O O . ARG A 1 516 ? 50.105 -50.362 -15.138 1.00 57.65 516 ARG A O 1
ATOM 3975 N N . LYS A 1 517 ? 50.393 -51.454 -13.185 1.00 63.12 517 LYS A N 1
ATOM 3976 C CA . LYS A 1 517 ? 51.656 -52.044 -13.618 1.00 68.91 517 LYS A CA 1
ATOM 3977 C C . LYS A 1 517 ? 51.438 -52.968 -14.810 1.00 70.83 517 LYS A C 1
ATOM 3978 O O . LYS A 1 517 ? 52.245 -52.988 -15.747 1.00 75.14 517 LYS A O 1
ATOM 3984 N N . GLY A 1 518 ? 50.335 -53.722 -14.802 1.00 66.61 518 GLY A N 1
ATOM 3985 C CA . GLY A 1 518 ? 49.995 -54.531 -15.960 1.00 57.47 518 GLY A CA 1
ATOM 3986 C C . GLY A 1 518 ? 49.828 -53.704 -17.221 1.00 61.02 518 GLY A C 1
ATOM 3987 O O . GLY A 1 518 ? 50.254 -54.110 -18.303 1.00 65.03 518 GLY A O 1
ATOM 3988 N N . ARG A 1 519 ? 49.205 -52.531 -17.099 1.00 61.18 519 ARG A N 1
ATOM 3989 C CA . ARG A 1 519 ? 48.983 -51.693 -18.271 1.00 61.98 519 ARG A CA 1
ATOM 3990 C C . ARG A 1 519 ? 50.279 -51.037 -18.725 1.00 67.10 519 ARG A C 1
ATOM 3991 O O . ARG A 1 519 ? 50.610 -51.044 -19.917 1.00 63.61 519 ARG A O 1
ATOM 3999 N N . LYS A 1 520 ? 51.030 -50.468 -17.786 1.00 63.35 520 LYS A N 1
ATOM 4000 C CA . LYS A 1 520 ? 52.154 -49.625 -18.162 1.00 67.49 520 LYS A CA 1
ATOM 4001 C C . LYS A 1 520 ? 53.416 -50.450 -18.373 1.00 73.36 520 LYS A C 1
ATOM 4002 O O . LYS A 1 520 ? 54.106 -50.292 -19.386 1.00 79.24 520 LYS A O 1
ATOM 4008 N N . ASN A 1 521 ? 53.702 -51.364 -17.450 1.00 69.08 521 ASN A N 1
ATOM 4009 C CA . ASN A 1 521 ? 54.942 -52.128 -17.485 1.00 82.36 521 ASN A CA 1
ATOM 4010 C C . ASN A 1 521 ? 54.764 -53.510 -18.107 1.00 83.95 521 ASN A C 1
ATOM 4011 O O . ASN A 1 521 ? 55.268 -53.777 -19.203 1.00 87.72 521 ASN A O 1
ATOM 4016 N N . ASP A 1 522 ? 54.042 -54.388 -17.403 1.00 81.39 522 ASP A N 1
ATOM 4017 C CA . ASP A 1 522 ? 53.989 -55.803 -17.760 1.00 77.63 522 ASP A CA 1
ATOM 4018 C C . ASP A 1 522 ? 53.543 -56.023 -19.199 1.00 82.14 522 ASP A C 1
ATOM 4019 O O . ASP A 1 522 ? 53.992 -56.971 -19.849 1.00 86.20 522 ASP A O 1
ATOM 4024 N N . LYS A 1 523 ? 52.619 -55.193 -19.691 1.00 86.52 523 LYS A N 1
ATOM 4025 C CA . LYS A 1 523 ? 52.053 -55.226 -21.048 1.00 88.22 523 LYS A CA 1
ATOM 4026 C C . LYS A 1 523 ? 50.983 -56.301 -21.234 1.00 85.75 523 LYS A C 1
ATOM 4027 O O . LYS A 1 523 ? 50.524 -56.510 -22.364 1.00 83.34 523 LYS A O 1
ATOM 4033 N N . ASN A 1 524 ? 50.536 -56.981 -20.177 1.00 86.80 524 ASN A N 1
ATOM 4034 C CA . ASN A 1 524 ? 49.553 -58.043 -20.372 1.00 83.46 524 ASN A CA 1
ATOM 4035 C C . ASN A 1 524 ? 48.107 -57.571 -20.260 1.00 73.24 524 ASN A C 1
ATOM 4036 O O . ASN A 1 524 ? 47.191 -58.378 -20.470 1.00 74.19 524 ASN A O 1
ATOM 4041 N N . ILE A 1 525 ? 47.869 -56.307 -19.920 1.00 74.03 525 ILE A N 1
ATOM 4042 C CA . ILE A 1 525 ? 46.520 -55.755 -19.818 1.00 65.92 525 ILE A CA 1
ATOM 4043 C C . ILE A 1 525 ? 46.361 -54.682 -20.885 1.00 63.71 525 ILE A C 1
ATOM 4044 O O . ILE A 1 525 ? 47.187 -53.767 -20.981 1.00 69.12 525 ILE A O 1
ATOM 4049 N N . GLY A 1 526 ? 45.314 -54.807 -21.699 1.00 56.12 526 GLY A N 1
ATOM 4050 C CA . GLY A 1 526 ? 45.045 -53.852 -22.747 1.00 58.19 526 GLY A CA 1
ATOM 4051 C C . GLY A 1 526 ? 44.232 -52.665 -22.257 1.00 66.32 526 GLY A C 1
ATOM 4052 O O . GLY A 1 526 ? 43.919 -52.538 -21.067 1.00 56.98 526 GLY A O 1
ATOM 4053 N N . PRO A 1 527 ? 43.861 -51.776 -23.180 1.00 62.58 527 PRO A N 1
ATOM 4054 C CA . PRO A 1 527 ? 43.217 -50.517 -22.780 1.00 54.35 527 PRO A CA 1
ATOM 4055 C C . PRO A 1 527 ? 41.777 -50.731 -22.336 1.00 50.60 527 PRO A C 1
ATOM 4056 O O . PRO A 1 527 ? 40.994 -51.393 -23.018 1.00 47.92 527 PRO A O 1
ATOM 4060 N N . LEU A 1 528 ? 41.424 -50.142 -21.196 1.00 47.33 528 LEU A N 1
ATOM 4061 C CA . LEU A 1 528 ? 40.065 -50.278 -20.695 1.00 42.05 528 LEU A CA 1
ATOM 4062 C C . LEU A 1 528 ? 39.073 -49.706 -21.695 1.00 43.27 528 LEU A C 1
ATOM 4063 O O . LEU A 1 528 ? 39.343 -48.717 -22.384 1.00 43.40 528 LEU A O 1
ATOM 4068 N N . GLU A 1 529 ? 37.909 -50.344 -21.757 1.00 42.61 529 GLU A N 1
ATOM 4069 C CA . GLU A 1 529 ? 36.870 -50.012 -22.716 1.00 42.53 529 GLU A CA 1
ATOM 4070 C C . GLU A 1 529 ? 35.579 -49.717 -21.979 1.00 42.29 529 GLU A C 1
ATOM 4071 O O . GLU A 1 529 ? 35.177 -50.481 -21.099 1.00 45.61 529 GLU A O 1
ATOM 4077 N N . ILE A 1 530 ? 34.923 -48.621 -22.344 1.00 42.02 530 ILE A N 1
ATOM 4078 C CA . ILE A 1 530 ? 33.583 -48.321 -21.869 1.00 39.40 530 ILE A CA 1
ATOM 4079 C C . ILE A 1 530 ? 32.640 -48.447 -23.051 1.00 46.67 530 ILE A C 1
ATOM 4080 O O . ILE A 1 530 ? 32.868 -47.836 -24.108 1.00 40.50 530 ILE A O 1
ATOM 4085 N N . LYS A 1 531 ? 31.596 -49.257 -22.879 1.00 39.93 531 LYS A N 1
ATOM 4086 C CA . LYS A 1 531 ? 30.542 -49.411 -23.870 1.00 41.34 531 LYS A CA 1
ATOM 4087 C C . LYS A 1 531 ? 29.276 -48.776 -23.312 1.00 45.54 531 LYS A C 1
ATOM 4088 O O . LYS A 1 531 ? 28.835 -49.119 -22.209 1.00 45.34 531 LYS A O 1
ATOM 4094 N N . VAL A 1 532 ? 28.731 -47.813 -24.043 1.00 41.09 532 VAL A N 1
ATOM 4095 C CA . VAL A 1 532 ? 27.478 -47.182 -23.652 1.00 44.43 532 VAL A CA 1
ATOM 4096 C C . VAL A 1 532 ? 26.321 -48.035 -24.154 1.00 49.78 532 VAL A C 1
ATOM 4097 O O . VAL A 1 532 ? 26.256 -48.379 -25.339 1.00 55.45 532 VAL A O 1
ATOM 4101 N N . VAL A 1 533 ? 25.415 -48.398 -23.256 1.00 42.37 533 VAL A N 1
ATOM 4102 C CA . VAL A 1 533 ? 24.280 -49.240 -23.622 1.00 47.90 533 VAL A CA 1
ATOM 4103 C C . VAL A 1 533 ? 23.020 -48.392 -23.652 1.00 46.75 533 VAL A C 1
ATOM 4104 O O . VAL A 1 533 ? 22.901 -47.392 -22.937 1.00 48.69 533 VAL A O 1
ATOM 4108 N N . LYS A 1 534 ? 22.085 -48.789 -24.514 1.00 59.31 534 LYS A N 1
ATOM 4109 C CA . LYS A 1 534 ? 20.814 -48.089 -24.643 1.00 63.85 534 LYS A CA 1
ATOM 4110 C C . LYS A 1 534 ? 20.067 -48.069 -23.308 1.00 59.55 534 LYS A C 1
ATOM 4111 O O . LYS A 1 534 ? 20.213 -48.984 -22.488 1.00 59.51 534 LYS A O 1
ATOM 4117 N N . PRO A 1 535 ? 19.271 -47.028 -23.055 1.00 56.93 535 PRO A N 1
ATOM 4118 C CA . PRO A 1 535 ? 18.418 -47.016 -21.860 1.00 51.67 535 PRO A CA 1
ATOM 4119 C C . PRO A 1 535 ? 17.541 -48.264 -21.787 1.00 52.50 535 PRO A C 1
ATOM 4120 O O . PRO A 1 535 ? 17.094 -48.799 -22.807 1.00 48.62 535 PRO A O 1
ATOM 4124 N N . GLY A 1 536 ? 17.295 -48.726 -20.561 1.00 52.29 536 GLY A N 1
ATOM 4125 C CA . GLY A 1 536 ? 16.586 -49.971 -20.343 1.00 56.05 536 GLY A CA 1
ATOM 4126 C C . GLY A 1 536 ? 17.448 -51.214 -20.376 1.00 58.52 536 GLY A C 1
ATOM 4127 O O . GLY A 1 536 ? 16.942 -52.307 -20.081 1.00 62.01 536 GLY A O 1
ATOM 4128 N N . ALA A 1 537 ? 18.733 -51.086 -20.721 1.00 47.34 537 ALA A N 1
ATOM 4129 C CA . ALA A 1 537 ? 19.618 -52.247 -20.746 1.00 42.55 537 ALA A CA 1
ATOM 4130 C C . ALA A 1 537 ? 19.664 -52.946 -19.395 1.00 43.04 537 ALA A C 1
ATOM 4131 O O . ALA A 1 537 ? 19.717 -54.177 -19.327 1.00 38.42 537 ALA A O 1
ATOM 4133 N N . PHE A 1 538 ? 19.678 -52.180 -18.306 1.00 41.62 538 PHE A N 1
ATOM 4134 C CA . PHE A 1 538 ? 19.885 -52.790 -17.005 1.00 37.80 538 PHE A CA 1
ATOM 4135 C C . PHE A 1 538 ? 18.590 -53.323 -16.403 1.00 44.12 538 PHE A C 1
ATOM 4136 O O . PHE A 1 538 ? 18.651 -54.180 -15.518 1.00 37.60 538 PHE A O 1
ATOM 4144 N N . ASP A 1 539 ? 17.430 -52.863 -16.887 1.00 38.41 539 ASP A N 1
ATOM 4145 C CA . ASP A 1 539 ? 16.176 -53.561 -16.600 1.00 48.37 539 ASP A CA 1
ATOM 4146 C C . ASP A 1 539 ? 16.075 -54.876 -17.360 1.00 46.99 539 ASP A C 1
ATOM 4147 O O . ASP A 1 539 ? 15.581 -55.867 -16.816 1.00 46.08 539 ASP A O 1
ATOM 4152 N N . GLU A 1 540 ? 16.527 -54.910 -18.618 1.00 48.62 540 GLU A N 1
ATOM 4153 C CA . GLU A 1 540 ? 16.579 -56.185 -19.331 1.00 49.86 540 GLU A CA 1
ATOM 4154 C C . GLU A 1 540 ? 17.501 -57.164 -18.615 1.00 48.49 540 GLU A C 1
ATOM 4155 O O . GLU A 1 540 ? 17.178 -58.349 -18.473 1.00 50.16 540 GLU A O 1
ATOM 4161 N N . LEU A 1 541 ? 18.658 -56.683 -18.165 1.00 42.59 541 LEU A N 1
ATOM 4162 C CA . LEU A 1 541 ? 19.569 -57.530 -17.413 1.00 40.62 541 LEU A CA 1
ATOM 4163 C C . LEU A 1 541 ? 18.878 -58.071 -16.177 1.00 36.61 541 LEU A C 1
ATOM 4164 O O . LEU A 1 541 ? 18.924 -59.272 -15.894 1.00 42.63 541 LEU A O 1
ATOM 4169 N N . MET A 1 542 ? 18.207 -57.187 -15.441 1.00 34.00 542 MET A N 1
ATOM 4170 C CA . MET A 1 542 ? 17.527 -57.591 -14.220 1.00 34.53 542 MET A CA 1
ATOM 4171 C C . MET A 1 542 ? 16.468 -58.647 -14.497 1.00 39.39 542 MET A C 1
ATOM 4172 O O . MET A 1 542 ? 16.387 -59.656 -13.783 1.00 38.23 542 MET A O 1
ATOM 4177 N N . ASN A 1 543 ? 15.646 -58.434 -15.529 1.00 37.19 543 ASN A N 1
ATOM 4178 C CA . ASN A 1 543 ? 14.570 -59.383 -15.818 1.00 46.94 543 ASN A CA 1
ATOM 4179 C C . ASN A 1 543 ? 15.132 -60.736 -16.230 1.00 43.66 543 ASN A C 1
ATOM 4180 O O . ASN A 1 543 ? 14.500 -61.781 -16.006 1.00 46.05 543 ASN A O 1
ATOM 4185 N N . PHE A 1 544 ? 16.322 -60.730 -16.826 1.00 43.50 544 PHE A N 1
ATOM 4186 C CA . PHE A 1 544 ? 16.995 -61.978 -17.149 1.00 42.51 544 PHE A CA 1
ATOM 4187 C C . PHE A 1 544 ? 17.277 -62.784 -15.883 1.00 41.35 544 PHE A C 1
ATOM 4188 O O . PHE A 1 544 ? 16.974 -63.982 -15.813 1.00 40.70 544 PHE A O 1
ATOM 4196 N N . PHE A 1 545 ? 17.849 -62.134 -14.858 1.00 35.67 545 PHE A N 1
ATOM 4197 C CA . PHE A 1 545 ? 18.146 -62.849 -13.618 1.00 40.98 545 PHE A CA 1
ATOM 4198 C C . PHE A 1 545 ? 16.868 -63.243 -12.873 1.00 40.91 545 PHE A C 1
ATOM 4199 O O . PHE A 1 545 ? 16.796 -64.338 -12.295 1.00 40.23 545 PHE A O 1
ATOM 4207 N N . LEU A 1 546 ? 15.844 -62.381 -12.897 1.00 36.22 546 LEU A N 1
ATOM 4208 C CA . LEU A 1 546 ? 14.584 -62.681 -12.211 1.00 34.72 546 LEU A CA 1
ATOM 4209 C C . LEU A 1 546 ? 13.927 -63.925 -12.789 1.00 38.62 546 LEU A C 1
ATOM 4210 O O . LEU A 1 546 ? 13.414 -64.778 -12.051 1.00 34.64 546 LEU A O 1
ATOM 4215 N N . SER A 1 547 ? 13.897 -64.018 -14.120 1.00 37.28 547 SER A N 1
ATOM 4216 C CA . SER A 1 547 ? 13.376 -65.197 -14.802 1.00 45.08 547 SER A CA 1
ATOM 4217 C C . SER A 1 547 ? 14.141 -66.469 -14.444 1.00 46.65 547 SER A C 1
ATOM 4218 O O . SER A 1 547 ? 13.627 -67.574 -14.654 1.00 46.75 547 SER A O 1
ATOM 4221 N N . ARG A 1 548 ? 15.353 -66.344 -13.898 1.00 41.62 548 ARG A N 1
ATOM 4222 C CA . ARG A 1 548 ? 16.139 -67.504 -13.509 1.00 50.39 548 ARG A CA 1
ATOM 4223 C C . ARG A 1 548 ? 16.159 -67.730 -12.006 1.00 47.04 548 ARG A C 1
ATOM 4224 O O . ARG A 1 548 ? 16.986 -68.504 -11.519 1.00 49.91 548 ARG A O 1
ATOM 4232 N N . GLY A 1 549 ? 15.254 -67.093 -11.265 1.00 44.50 549 GLY A N 1
ATOM 4233 C CA . GLY A 1 549 ? 15.071 -67.385 -9.856 1.00 43.48 549 GLY A CA 1
ATOM 4234 C C . GLY A 1 549 ? 15.614 -66.350 -8.891 1.00 37.67 549 GLY A C 1
ATOM 4235 O O . GLY A 1 549 ? 15.444 -66.523 -7.677 1.00 36.11 549 GLY A O 1
ATOM 4236 N N . SER A 1 550 ? 16.259 -65.287 -9.371 1.00 36.14 550 SER A N 1
ATOM 4237 C CA . SER A 1 550 ? 16.715 -64.241 -8.463 1.00 32.83 550 SER A CA 1
ATOM 4238 C C . SER A 1 550 ? 15.540 -63.627 -7.714 1.00 39.63 550 SER A C 1
ATOM 4239 O O . SER A 1 550 ? 14.462 -63.411 -8.276 1.00 37.01 550 SER A O 1
ATOM 4242 N N . SER A 1 551 ? 15.760 -63.345 -6.432 1.00 39.36 551 SER A N 1
ATOM 4243 C CA . SER A 1 551 ? 14.749 -62.679 -5.622 1.00 52.06 551 SER A CA 1
ATOM 4244 C C . SER A 1 551 ? 14.557 -61.241 -6.118 1.00 46.76 551 SER A C 1
ATOM 4245 O O . SER A 1 551 ? 15.529 -60.506 -6.325 1.00 40.08 551 SER A O 1
ATOM 4248 N N . VAL A 1 552 ? 13.302 -60.850 -6.344 1.00 36.23 552 VAL A N 1
ATOM 4249 C CA . VAL A 1 552 ? 13.021 -59.495 -6.831 1.00 37.26 552 VAL A CA 1
ATOM 4250 C C . VAL A 1 552 ? 13.447 -58.446 -5.804 1.00 38.37 552 VAL A C 1
ATOM 4251 O O . VAL A 1 552 ? 14.104 -57.447 -6.131 1.00 40.28 552 VAL A O 1
ATOM 4255 N N . SER A 1 553 ? 13.068 -58.650 -4.540 1.00 35.04 553 SER A N 1
ATOM 4256 C CA A SER A 1 553 ? 13.309 -57.667 -3.488 0.50 35.77 553 SER A CA 1
ATOM 4257 C CA B SER A 1 553 ? 13.332 -57.598 -3.570 0.50 35.53 553 SER A CA 1
ATOM 4258 C C . SER A 1 553 ? 14.761 -57.631 -3.051 1.00 36.29 553 SER A C 1
ATOM 4259 O O . SER A 1 553 ? 15.186 -56.670 -2.411 1.00 38.16 553 SER A O 1
ATOM 4264 N N . GLN A 1 554 ? 15.520 -58.676 -3.340 1.00 34.37 554 GLN A N 1
ATOM 4265 C CA . GLN A 1 554 ? 16.926 -58.689 -2.995 1.00 36.10 554 GLN A CA 1
ATOM 4266 C C . GLN A 1 554 ? 17.804 -58.417 -4.203 1.00 35.79 554 GLN A C 1
ATOM 4267 O O . GLN A 1 554 ? 19.029 -58.465 -4.087 1.00 35.79 554 GLN A O 1
ATOM 4273 N N . TYR A 1 555 ? 17.212 -58.114 -5.359 1.00 32.51 555 TYR A N 1
ATOM 4274 C CA . TYR A 1 555 ? 18.023 -57.942 -6.560 1.00 32.23 555 TYR A CA 1
ATOM 4275 C C . TYR A 1 555 ? 18.878 -56.683 -6.464 1.00 32.98 555 TYR A C 1
ATOM 4276 O O . TYR A 1 555 ? 18.389 -55.607 -6.100 1.00 29.62 555 TYR A O 1
ATOM 4285 N N . LYS A 1 556 ? 20.159 -56.823 -6.805 1.00 28.18 556 LYS A N 1
ATOM 4286 C CA . LYS A 1 556 ? 21.055 -55.698 -7.016 1.00 28.10 556 LYS A CA 1
ATOM 4287 C C . LYS A 1 556 ? 21.752 -55.897 -8.347 1.00 31.42 556 LYS A C 1
ATOM 4288 O O . LYS A 1 556 ? 22.076 -57.025 -8.724 1.00 29.11 556 LYS A O 1
ATOM 4294 N N . THR A 1 557 ? 22.000 -54.804 -9.048 1.00 24.49 557 THR A N 1
ATOM 4295 C CA . THR A 1 557 ? 22.797 -54.917 -10.260 1.00 26.48 557 THR A CA 1
ATOM 4296 C C . THR A 1 557 ? 24.174 -55.481 -9.928 1.00 27.52 557 THR A C 1
ATOM 4297 O O . THR A 1 557 ? 24.918 -54.860 -9.156 1.00 31.40 557 THR A O 1
ATOM 4301 N N . PRO A 1 558 ? 24.532 -56.661 -10.427 1.00 30.49 558 PRO A N 1
ATOM 4302 C CA . PRO A 1 558 ? 25.889 -57.170 -10.180 1.00 30.92 558 PRO A CA 1
ATOM 4303 C C . PRO A 1 558 ? 26.892 -56.276 -10.887 1.00 31.70 558 PRO A C 1
ATOM 4304 O O . PRO A 1 558 ? 26.651 -55.814 -12.004 1.00 32.88 558 PRO A O 1
ATOM 4308 N N . ARG A 1 559 ? 28.012 -56.015 -10.230 1.00 32.10 559 ARG A N 1
ATOM 4309 C CA . ARG A 1 559 ? 28.990 -55.099 -10.809 1.00 33.63 559 ARG A CA 1
ATOM 4310 C C . ARG A 1 559 ? 29.932 -55.767 -11.807 1.00 37.16 559 ARG A C 1
ATOM 4311 O O . ARG A 1 559 ? 30.698 -55.071 -12.477 1.00 34.36 559 ARG A O 1
ATOM 4319 N N . SER A 1 560 ? 29.921 -57.090 -11.912 1.00 30.35 560 SER A N 1
ATOM 4320 C CA . SER A 1 560 ? 30.495 -57.736 -13.082 1.00 37.87 560 SER A CA 1
ATOM 4321 C C . SER A 1 560 ? 29.665 -58.967 -13.407 1.00 37.76 560 SER A C 1
ATOM 4322 O O . SER A 1 560 ? 29.001 -59.534 -12.537 1.00 39.31 560 SER A O 1
ATOM 4325 N N . VAL A 1 561 ? 29.714 -59.375 -14.673 1.00 34.93 561 VAL A N 1
ATOM 4326 C CA . VAL A 1 561 ? 28.888 -60.458 -15.186 1.00 39.89 561 VAL A CA 1
ATOM 4327 C C . VAL A 1 561 ? 29.788 -61.475 -15.877 1.00 48.73 561 VAL A C 1
ATOM 4328 O O . VAL A 1 561 ? 30.675 -61.096 -16.652 1.00 43.10 561 VAL A O 1
ATOM 4332 N N . THR A 1 562 ? 29.570 -62.762 -15.583 1.00 46.09 562 THR A N 1
ATOM 4333 C CA . THR A 1 562 ? 30.217 -63.857 -16.297 1.00 51.54 562 THR A CA 1
ATOM 4334 C C . THR A 1 562 ? 29.253 -64.748 -17.052 1.00 52.72 562 THR A C 1
ATOM 4335 O O . THR A 1 562 ? 29.681 -65.412 -18.003 1.00 51.57 562 THR A O 1
ATOM 4339 N N . ASN A 1 563 ? 27.980 -64.796 -16.659 1.00 52.69 563 ASN A N 1
ATOM 4340 C CA . ASN A 1 563 ? 27.024 -65.668 -17.329 1.00 49.98 563 ASN A CA 1
ATOM 4341 C C . ASN A 1 563 ? 26.854 -65.257 -18.785 1.00 52.96 563 ASN A C 1
ATOM 4342 O O . ASN A 1 563 ? 26.620 -64.084 -19.093 1.00 51.06 563 ASN A O 1
ATOM 4347 N N . GLU A 1 564 ? 26.961 -66.241 -19.679 1.00 56.55 564 GLU A N 1
ATOM 4348 C CA . GLU A 1 564 ? 27.026 -65.954 -21.107 1.00 68.09 564 GLU A CA 1
ATOM 4349 C C . GLU A 1 564 ? 25.716 -65.390 -21.644 1.00 58.21 564 GLU A C 1
ATOM 4350 O O . GLU A 1 564 ? 25.732 -64.599 -22.591 1.00 73.09 564 GLU A O 1
ATOM 4356 N N . GLU A 1 565 ? 24.575 -65.786 -21.074 1.00 54.59 565 GLU A N 1
ATOM 4357 C CA . GLU A 1 565 ? 23.315 -65.222 -21.551 1.00 63.76 565 GLU A CA 1
ATOM 4358 C C . GLU A 1 565 ? 23.138 -63.782 -21.078 1.00 62.16 565 GLU A C 1
ATOM 4359 O O . GLU A 1 565 ? 22.576 -62.955 -21.802 1.00 63.32 565 GLU A O 1
ATOM 4365 N N . ALA A 1 566 ? 23.650 -63.439 -19.900 1.00 48.76 566 ALA A N 1
ATOM 4366 C CA . ALA A 1 566 ? 23.594 -62.038 -19.496 1.00 52.97 566 ALA A CA 1
ATOM 4367 C C . ALA A 1 566 ? 24.573 -61.192 -20.311 1.00 54.05 566 ALA A C 1
ATOM 4368 O O . ALA A 1 566 ? 24.253 -60.061 -20.705 1.00 49.61 566 ALA A O 1
ATOM 4370 N N . LEU A 1 567 ? 25.764 -61.734 -20.591 1.00 53.79 567 LEU A N 1
ATOM 4371 C CA . LEU A 1 567 ? 26.732 -61.019 -21.421 1.00 52.30 567 LEU A CA 1
ATOM 4372 C C . LEU A 1 567 ? 26.170 -60.756 -22.806 1.00 51.23 567 LEU A C 1
ATOM 4373 O O . LEU A 1 567 ? 26.329 -59.665 -23.362 1.00 49.17 567 LEU A O 1
ATOM 4378 N N . LYS A 1 568 ? 25.523 -61.758 -23.394 1.00 57.77 568 LYS A N 1
ATOM 4379 C CA . LYS A 1 568 ? 24.903 -61.556 -24.696 1.00 70.67 568 LYS A CA 1
ATOM 4380 C C . LYS A 1 568 ? 23.811 -60.492 -24.626 1.00 66.21 568 LYS A C 1
ATOM 4381 O O . LYS A 1 568 ? 23.584 -59.757 -25.592 1.00 92.64 568 LYS A O 1
ATOM 4387 N N . ILE A 1 569 ? 23.163 -60.359 -23.477 1.00 58.36 569 ILE A N 1
ATOM 4388 C CA . ILE A 1 569 ? 22.167 -59.307 -23.304 1.00 59.98 569 ILE A CA 1
ATOM 4389 C C . ILE A 1 569 ? 22.828 -57.930 -23.250 1.00 63.38 569 ILE A C 1
ATOM 4390 O O . ILE A 1 569 ? 22.335 -56.964 -23.844 1.00 64.78 569 ILE A O 1
ATOM 4395 N N . LEU A 1 570 ? 23.909 -57.797 -22.483 1.00 54.84 570 LEU A N 1
ATOM 4396 C CA . LEU A 1 570 ? 24.602 -56.512 -22.451 1.00 54.58 570 LEU A CA 1
ATOM 4397 C C . LEU A 1 570 ? 25.210 -56.183 -23.806 1.00 60.79 570 LEU A C 1
ATOM 4398 O O . LEU A 1 570 ? 25.143 -55.034 -24.254 1.00 52.12 570 LEU A O 1
ATOM 4403 N N . GLU A 1 571 ? 25.757 -57.190 -24.495 1.00 63.20 571 GLU A N 1
ATOM 4404 C CA . GLU A 1 571 ? 26.474 -56.920 -25.733 1.00 62.11 571 GLU A CA 1
ATOM 4405 C C . GLU A 1 571 ? 25.538 -56.427 -26.831 1.00 62.52 571 GLU A C 1
ATOM 4406 O O . GLU A 1 571 ? 25.919 -55.549 -27.610 1.00 61.47 571 GLU A O 1
ATOM 4412 N N . ALA A 1 572 ? 24.301 -56.917 -26.897 1.00 62.06 572 ALA A N 1
ATOM 4413 C CA . ALA A 1 572 ? 23.489 -56.380 -27.983 1.00 73.07 572 ALA A CA 1
ATOM 4414 C C . ALA A 1 572 ? 22.728 -55.116 -27.590 1.00 64.76 572 ALA A C 1
ATOM 4415 O O . ALA A 1 572 ? 21.998 -54.569 -28.420 1.00 71.13 572 ALA A O 1
ATOM 4417 N N . ASN A 1 573 ? 22.892 -54.614 -26.374 1.00 63.28 573 ASN A N 1
ATOM 4418 C CA . ASN A 1 573 ? 22.424 -53.264 -26.075 1.00 63.31 573 ASN A CA 1
ATOM 4419 C C . ASN A 1 573 ? 23.476 -52.188 -26.347 1.00 55.09 573 ASN A C 1
ATOM 4420 O O . ASN A 1 573 ? 23.178 -51.000 -26.179 1.00 50.39 573 ASN A O 1
ATOM 4425 N N . VAL A 1 574 ? 24.687 -52.571 -26.754 1.00 62.15 574 VAL A N 1
ATOM 4426 C CA . VAL A 1 574 ? 25.792 -51.624 -26.888 1.00 59.73 574 VAL A CA 1
ATOM 4427 C C . VAL A 1 574 ? 25.546 -50.681 -28.060 1.00 65.93 574 VAL A C 1
ATOM 4428 O O . VAL A 1 574 ? 25.267 -51.120 -29.182 1.00 70.00 574 VAL A O 1
ATOM 4432 N N . ILE A 1 575 ? 25.655 -49.375 -27.802 1.00 68.73 575 ILE A N 1
ATOM 4433 C CA . ILE A 1 575 ? 25.620 -48.349 -28.845 1.00 77.83 575 ILE A CA 1
ATOM 4434 C C . ILE A 1 575 ? 27.031 -48.025 -29.313 1.00 79.67 575 ILE A C 1
ATOM 4435 O O . ILE A 1 575 ? 27.437 -48.337 -30.441 1.00 83.04 575 ILE A O 1
ATOM 4440 N N . SER A 1 576 ? 27.758 -47.334 -28.449 1.00 66.63 576 SER A N 1
ATOM 4441 C CA . SER A 1 576 ? 29.084 -46.841 -28.738 1.00 56.92 576 SER A CA 1
ATOM 4442 C C . SER A 1 576 ? 30.072 -47.521 -27.809 1.00 57.60 576 SER A C 1
ATOM 4443 O O . SER A 1 576 ? 29.713 -48.002 -26.726 1.00 54.90 576 SER A O 1
ATOM 4446 N N . GLU A 1 577 ? 31.303 -47.612 -28.282 1.00 51.12 577 GLU A N 1
ATOM 4447 C CA . GLU A 1 577 ? 32.415 -48.140 -27.525 1.00 53.64 577 GLU A CA 1
ATOM 4448 C C . GLU A 1 577 ? 33.502 -47.085 -27.506 1.00 56.21 577 GLU A C 1
ATOM 4449 O O . GLU A 1 577 ? 33.665 -46.329 -28.468 1.00 55.02 577 GLU A O 1
ATOM 4455 N N . PHE A 1 578 ? 34.244 -47.044 -26.408 1.00 50.56 578 PHE A N 1
ATOM 4456 C CA . PHE A 1 578 ? 35.339 -46.099 -26.254 1.00 50.93 578 PHE A CA 1
ATOM 4457 C C . PHE A 1 578 ? 36.472 -46.807 -25.537 1.00 46.45 578 PHE A C 1
ATOM 4458 O O . PHE A 1 578 ? 36.234 -47.654 -24.670 1.00 46.55 578 PHE A O 1
ATOM 4466 N N . LEU A 1 579 ? 37.696 -46.473 -25.910 1.00 46.08 579 LEU A N 1
ATOM 4467 C CA . LEU A 1 579 ? 38.881 -47.027 -25.283 1.00 44.38 579 LEU A CA 1
ATOM 4468 C C . LEU A 1 579 ? 39.678 -45.909 -24.634 1.00 49.26 579 LEU A C 1
ATOM 4469 O O . LEU A 1 579 ? 39.693 -44.771 -25.122 1.00 50.00 579 LEU A O 1
ATOM 4474 N N . SER A 1 580 ? 40.354 -46.240 -23.537 1.00 45.38 580 SER A N 1
ATOM 4475 C CA . SER A 1 580 ? 41.310 -45.302 -22.968 1.00 41.81 580 SER A CA 1
ATOM 4476 C C . SER A 1 580 ? 42.411 -45.033 -23.984 1.00 51.71 580 SER A C 1
ATOM 4477 O O . SER A 1 580 ? 42.915 -45.956 -24.623 1.00 46.69 580 SER A O 1
ATOM 4480 N N . ARG A 1 581 ? 42.772 -43.765 -24.150 1.00 55.60 581 ARG A N 1
ATOM 4481 C CA . ARG A 1 581 ? 43.855 -43.407 -25.056 1.00 58.48 581 ARG A CA 1
ATOM 4482 C C . ARG A 1 581 ? 45.142 -43.079 -24.321 1.00 55.83 581 ARG A C 1
ATOM 4483 O O . ARG A 1 581 ? 46.141 -42.758 -24.961 1.00 51.98 581 ARG A O 1
ATOM 4491 N N . LYS A 1 582 ? 45.148 -43.150 -22.997 1.00 56.54 582 LYS A N 1
ATOM 4492 C CA . LYS A 1 582 ? 46.342 -42.848 -22.228 1.00 54.49 582 LYS A CA 1
ATOM 4493 C C . LYS A 1 582 ? 46.643 -44.026 -21.317 1.00 53.34 582 LYS A C 1
ATOM 4494 O O . LYS A 1 582 ? 45.737 -44.736 -20.874 1.00 51.64 582 LYS A O 1
ATOM 4500 N N . ILE A 1 583 ? 47.926 -44.246 -21.064 1.00 52.78 583 ILE A N 1
ATOM 4501 C CA . ILE A 1 583 ? 48.341 -45.328 -20.177 1.00 57.38 583 ILE A CA 1
ATOM 4502 C C . ILE A 1 583 ? 48.353 -44.800 -18.748 1.00 54.53 583 ILE A C 1
ATOM 4503 O O . ILE A 1 583 ? 48.871 -43.699 -18.506 1.00 48.03 583 ILE A O 1
ATOM 4508 N N . PRO A 1 584 ? 47.785 -45.528 -17.784 1.00 54.69 584 PRO A N 1
ATOM 4509 C CA . PRO A 1 584 ? 47.784 -45.051 -16.395 1.00 48.56 584 PRO A CA 1
ATOM 4510 C C . PRO A 1 584 ? 49.180 -45.083 -15.792 1.00 52.66 584 PRO A C 1
ATOM 4511 O O . PRO A 1 584 ? 50.068 -45.811 -16.235 1.00 54.90 584 PRO A O 1
ATOM 4515 N N . SER A 1 585 ? 49.371 -44.261 -14.767 1.00 49.74 585 SER A N 1
ATOM 4516 C CA . SER A 1 585 ? 50.679 -44.143 -14.147 1.00 56.13 585 SER A CA 1
ATOM 4517 C C . SER A 1 585 ? 50.927 -45.285 -13.165 1.00 60.45 585 SER A C 1
ATOM 4518 O O . SER A 1 585 ? 49.997 -45.859 -12.593 1.00 56.82 585 SER A O 1
ATOM 4521 N N . TRP A 1 586 ? 52.206 -45.618 -12.990 1.00 61.30 586 TRP A N 1
ATOM 4522 C CA . TRP A 1 586 ? 52.648 -46.607 -12.016 1.00 63.76 586 TRP A CA 1
ATOM 4523 C C . TRP A 1 586 ? 54.163 -46.508 -11.848 1.00 72.42 586 TRP A C 1
ATOM 4524 O O . TRP A 1 586 ? 54.890 -46.377 -12.839 1.00 68.16 586 TRP A O 1
ATOM 4535 N N . GLU A 1 587 ? 54.638 -46.565 -10.603 1.00 83.05 587 GLU A N 1
ATOM 4536 C CA . GLU A 1 587 ? 56.068 -46.530 -10.275 1.00 93.32 587 GLU A CA 1
ATOM 4537 C C . GLU A 1 587 ? 56.881 -47.514 -11.112 1.00 99.81 587 GLU A C 1
ATOM 4538 O O . GLU A 1 587 ? 56.979 -48.694 -10.773 1.00 103.84 587 GLU A O 1
#